Protein AF-0000000083553195 (afdb_homodimer)

Radius of gyration: 31.49 Å; Cα contacts (8 Å, |Δi|>4): 485; chains: 2; bounding box: 173×78×60 Å

InterPro domains:
  IPR001647 DNA-binding HTH domain, TetR-type [PF00440] (34-78)
  IPR001647 DNA-binding HTH domain, TetR-type [PR00455] (34-47)
  IPR001647 DNA-binding HTH domain, TetR-type [PR00455] (55-78)
  IPR001647 DNA-binding HTH domain, TetR-type [PS50977] (28-88)
  IPR009057 Homedomain-like superfamily [SSF46689] (21-89)
  IPR036271 Tetracyclin repressor-like, C-terminal domain superfamily [SSF48498] (104-217)
  IPR050109 HTH-type, TetR-like transcriptional regulator [PTHR30055] (10-207)

Structure (mmCIF, N/CA/C/O backbone):
data_AF-0000000083553195-model_v1
#
loop_
_entity.id
_entity.type
_entity.pdbx_description
1 polymer 'TetR/AcrR family transcriptional regulator'
#
loop_
_atom_site.group_PDB
_atom_site.id
_atom_site.type_symbol
_atom_site.label_atom_id
_atom_site.label_alt_id
_atom_site.label_comp_id
_atom_site.label_asym_id
_atom_site.label_entity_id
_atom_site.label_seq_id
_atom_site.pdbx_PDB_ins_code
_atom_site.Cartn_x
_atom_site.Cartn_y
_atom_site.Cartn_z
_atom_site.occupancy
_atom_site.B_iso_or_equiv
_atom_site.auth_seq_id
_atom_site.auth_comp_id
_atom_site.auth_asym_id
_atom_site.auth_atom_id
_atom_site.pdbx_PDB_model_num
ATOM 1 N N . MET A 1 1 ? -81.25 45.5 37.781 1 35.56 1 MET A N 1
ATOM 2 C CA . MET A 1 1 ? -80.625 45.406 36.469 1 35.56 1 MET A CA 1
ATOM 3 C C . MET A 1 1 ? -79.25 44.719 36.531 1 35.56 1 MET A C 1
ATOM 5 O O . MET A 1 1 ? -78.312 45.281 37.125 1 35.56 1 MET A O 1
ATOM 9 N N . THR A 1 2 ? -79.25 43.344 36.75 1 41.72 2 THR A N 1
ATOM 10 C CA . THR A 1 2 ? -78.188 42.375 36.906 1 41.72 2 THR A CA 1
ATOM 11 C C . THR A 1 2 ? -77.312 42.312 35.656 1 41.72 2 THR A C 1
ATOM 13 O O . THR A 1 2 ? -77.812 42.031 34.562 1 41.72 2 THR A O 1
ATOM 16 N N . ASP A 1 3 ? -76.312 43.219 35.531 1 42.5 3 ASP A N 1
ATOM 17 C CA . ASP A 1 3 ? -75.312 43.25 34.406 1 42.5 3 ASP A CA 1
ATOM 18 C C . ASP A 1 3 ? -74.625 41.875 34.281 1 42.5 3 ASP A C 1
ATOM 20 O O . ASP A 1 3 ? -73.938 41.438 35.188 1 42.5 3 ASP A O 1
ATOM 24 N N . GLU A 1 4 ? -75.188 40.938 33.5 1 44.41 4 GLU A N 1
ATOM 25 C CA . GLU A 1 4 ? -74.562 39.688 33.031 1 44.41 4 GLU A CA 1
ATOM 26 C C . GLU A 1 4 ? -73.312 39.969 32.219 1 44.41 4 GLU A C 1
ATOM 28 O O . GLU A 1 4 ? -73.375 40.469 31.094 1 44.41 4 GLU A O 1
ATOM 33 N N . THR A 1 5 ? -72.25 40.531 32.844 1 47.28 5 THR A N 1
ATOM 34 C CA . THR A 1 5 ? -71 40.656 32.094 1 47.28 5 THR A CA 1
ATOM 35 C C . THR A 1 5 ? -70.625 39.312 31.469 1 47.28 5 THR A C 1
ATOM 37 O O . THR A 1 5 ? -70.5 38.312 32.188 1 47.28 5 THR A O 1
ATOM 40 N N . GLY A 1 6 ? -71.062 39 30.219 1 42.97 6 GLY A N 1
ATOM 41 C CA . GLY A 1 6 ? -70.75 37.875 29.359 1 42.97 6 GLY A CA 1
ATOM 42 C C . GLY A 1 6 ? -69.25 37.656 29.266 1 42.97 6 GLY A C 1
ATOM 43 O O . GLY A 1 6 ? -68.5 38.594 28.922 1 42.97 6 GLY A O 1
ATOM 44 N N . ASP A 1 7 ? -68.625 36.75 30.062 1 46.97 7 ASP A N 1
ATOM 45 C CA . ASP A 1 7 ? -67.25 36.25 29.953 1 46.97 7 ASP A CA 1
ATOM 46 C C . ASP A 1 7 ? -66.938 35.75 28.547 1 46.97 7 ASP A C 1
ATOM 48 O O . ASP A 1 7 ? -67.625 34.812 28.062 1 46.97 7 ASP A O 1
ATOM 52 N N . ASN A 1 8 ? -66.625 36.625 27.562 1 46.25 8 ASN A N 1
ATOM 53 C CA . ASN A 1 8 ? -66.25 36.188 26.25 1 46.25 8 ASN A CA 1
ATOM 54 C C . ASN A 1 8 ? -65.125 35.125 26.328 1 46.25 8 ASN A C 1
ATOM 56 O O . ASN A 1 8 ? -64.125 35.344 27.047 1 46.25 8 ASN A O 1
ATOM 60 N N . PRO A 1 9 ? -65.375 33.844 25.938 1 50.06 9 PRO A N 1
ATOM 61 C CA . PRO A 1 9 ? -64.312 32.844 25.922 1 50.06 9 PRO A CA 1
ATOM 62 C C . PRO A 1 9 ? -63.031 33.281 25.188 1 50.06 9 PRO A C 1
ATOM 64 O O . PRO A 1 9 ? -63.156 33.969 24.156 1 50.06 9 PRO A O 1
ATOM 67 N N . ARG A 1 10 ? -61.969 33.656 25.844 1 49.56 10 ARG A N 1
ATOM 68 C CA . ARG A 1 10 ? -60.688 33.938 25.25 1 49.56 10 ARG A CA 1
ATOM 69 C C . ARG A 1 10 ? -60.344 32.938 24.156 1 49.56 10 ARG A C 1
ATOM 71 O O . ARG A 1 10 ? -60.375 31.734 24.375 1 49.56 10 ARG A O 1
ATOM 78 N N . GLU A 1 11 ? -60.625 33.219 22.859 1 47.72 11 GLU A N 1
ATOM 79 C CA . GLU A 1 11 ? -60.219 32.438 21.703 1 47.72 11 GLU A CA 1
ATOM 80 C C . GLU A 1 11 ? -58.781 31.969 21.828 1 47.72 11 GLU A C 1
ATOM 82 O O . GLU A 1 11 ? -57.875 32.781 22.078 1 47.72 11 GLU A O 1
ATOM 87 N N . ALA A 1 12 ? -58.5 30.703 22.234 1 52.59 12 ALA A N 1
ATOM 88 C CA . ALA A 1 12 ? -57.188 30.047 22.297 1 52.59 12 ALA A CA 1
ATOM 89 C C . ALA A 1 12 ? -56.344 30.391 21.078 1 52.59 12 ALA A C 1
ATOM 91 O O . ALA A 1 12 ? -56.812 30.312 19.953 1 52.59 12 ALA A O 1
ATOM 92 N N . SER A 1 13 ? -55.344 31.297 21.141 1 51.94 13 SER A N 1
ATOM 93 C CA . SER A 1 13 ? -54.406 31.578 20.078 1 51.94 13 SER A CA 1
ATOM 94 C C . SER A 1 13 ? -53.906 30.281 19.406 1 51.94 13 SER A C 1
ATOM 96 O O . SER A 1 13 ? -53.688 29.281 20.078 1 51.94 13 SER A O 1
ATOM 98 N N . PRO A 1 14 ? -54.156 30.016 18.094 1 52.75 14 PRO A N 1
ATOM 99 C CA . PRO A 1 14 ? -53.719 28.797 17.422 1 52.75 14 PRO A CA 1
ATOM 100 C C . PRO A 1 14 ? -52.281 28.422 17.781 1 52.75 14 PRO A C 1
ATOM 102 O O . PRO A 1 14 ? -51.469 29.312 18.094 1 52.75 14 PRO A O 1
ATOM 105 N N . ARG A 1 15 ? -52 27.312 18.406 1 54.94 15 ARG A N 1
ATOM 106 C CA . ARG A 1 15 ? -50.688 26.766 18.719 1 54.94 15 ARG A CA 1
ATOM 107 C C . ARG A 1 15 ? -49.719 26.906 17.531 1 54.94 15 ARG A C 1
ATOM 109 O O . ARG A 1 15 ? -50.094 26.594 16.406 1 54.94 15 ARG A O 1
ATOM 116 N N . LYS A 1 16 ? -48.844 27.812 17.578 1 52.47 16 LYS A N 1
ATOM 117 C CA . LYS A 1 16 ? -47.781 27.906 16.578 1 52.47 16 LYS A CA 1
ATOM 118 C C . LYS A 1 16 ? -47.344 26.531 16.109 1 52.47 16 LYS A C 1
ATOM 120 O O . LYS A 1 16 ? -47.031 25.656 16.938 1 52.47 16 LYS A O 1
ATOM 125 N N . PRO A 1 17 ? -47.531 26.062 14.883 1 46.94 17 PRO A N 1
ATOM 126 C CA . PRO A 1 17 ? -47.094 24.75 14.43 1 46.94 17 PRO A CA 1
ATOM 127 C C . PRO A 1 17 ? -45.688 24.406 14.906 1 46.94 17 PRO A C 1
ATOM 129 O O . PRO A 1 17 ? -44.812 25.266 14.938 1 46.94 17 PRO A O 1
ATOM 132 N N . ARG A 1 18 ? -45.531 23.594 15.844 1 49.94 18 ARG A N 1
ATOM 133 C CA . ARG A 1 18 ? -44.219 23.094 16.25 1 49.94 18 ARG A CA 1
ATOM 134 C C . ARG A 1 18 ? -43.281 22.969 15.047 1 49.94 18 ARG A C 1
ATOM 136 O O . ARG A 1 18 ? -43.594 22.281 14.078 1 49.94 18 ARG A O 1
ATOM 143 N N . THR A 1 19 ? -42.375 23.859 14.695 1 53.22 19 THR A N 1
ATOM 144 C CA . THR A 1 19 ? -41.375 23.766 13.648 1 53.22 19 THR A CA 1
ATOM 145 C C . THR A 1 19 ? -40.781 22.359 13.578 1 53.22 19 THR A C 1
ATOM 147 O O . THR A 1 19 ? -40.219 21.859 14.555 1 53.22 19 THR A O 1
ATOM 150 N N . ARG A 1 20 ? -41.375 21.469 12.914 1 57.12 20 ARG A N 1
ATOM 151 C CA . ARG A 1 20 ? -41 20.078 12.742 1 57.12 20 ARG A CA 1
ATOM 152 C C . ARG A 1 20 ? -39.5 19.938 12.477 1 57.12 20 ARG A C 1
ATOM 154 O O . ARG A 1 20 ? -38.938 20.703 11.688 1 57.12 20 ARG A O 1
ATOM 161 N N . GLY A 1 21 ? -38.812 19.359 13.484 1 62.59 21 GLY A N 1
ATOM 162 C CA . GLY A 1 21 ? -37.406 19.016 13.312 1 62.59 21 GLY A CA 1
ATOM 163 C C . GLY A 1 21 ? -37.062 18.547 11.906 1 62.59 21 GLY A C 1
ATOM 164 O O . GLY A 1 21 ? -37.969 18.25 11.125 1 62.59 21 GLY A O 1
ATOM 165 N N . PRO A 1 22 ? -35.875 18.828 11.492 1 69.81 22 PRO A N 1
ATOM 166 C CA . PRO A 1 22 ? -35.5 18.422 10.133 1 69.81 22 PRO A CA 1
ATOM 167 C C . PRO A 1 22 ? -35.875 16.969 9.836 1 69.81 22 PRO A C 1
ATOM 169 O O . PRO A 1 22 ? -35.844 16.125 10.734 1 69.81 22 PRO A O 1
ATOM 172 N N . SER A 1 23 ? -36.469 16.703 8.727 1 81.12 23 SER A N 1
ATOM 173 C CA . SER A 1 23 ? -36.781 15.359 8.25 1 81.12 23 SER A CA 1
ATOM 174 C C . SER A 1 23 ? -35.5 14.5 8.219 1 81.12 23 SER A C 1
ATOM 176 O O . SER A 1 23 ? -34.406 15.016 8.055 1 81.12 23 SER A O 1
ATOM 178 N N . PRO A 1 24 ? -35.656 13.227 8.523 1 85.19 24 PRO A N 1
ATOM 179 C CA . PRO A 1 24 ? -34.531 12.305 8.461 1 85.19 24 PRO A CA 1
ATOM 180 C C . PRO A 1 24 ? -33.75 12.398 7.148 1 85.19 24 PRO A C 1
ATOM 182 O O . PRO A 1 24 ? -32.531 12.258 7.133 1 85.19 24 PRO A O 1
ATOM 185 N N . GLU A 1 25 ? -34.469 12.656 6.172 1 84.5 25 GLU A N 1
ATOM 186 C CA . GLU A 1 25 ? -33.844 12.789 4.867 1 84.5 25 GLU A CA 1
ATOM 187 C C . GLU A 1 25 ? -32.938 14.023 4.816 1 84.5 25 GLU A C 1
ATOM 189 O O . GLU A 1 25 ? -31.828 13.961 4.289 1 84.5 25 GLU A O 1
ATOM 194 N N . LYS A 1 26 ? -33.438 15.094 5.32 1 83.44 26 LYS A N 1
ATOM 195 C CA . LYS A 1 26 ? -32.656 16.328 5.332 1 83.44 26 LYS A CA 1
ATOM 196 C C . LYS A 1 26 ? -31.422 16.172 6.211 1 83.44 26 LYS A C 1
ATOM 198 O O . LYS A 1 26 ? -30.344 16.656 5.863 1 83.44 26 LYS A O 1
ATOM 203 N N . THR A 1 27 ? -31.609 15.461 7.273 1 86.81 27 THR A N 1
ATOM 204 C CA . THR A 1 27 ? -30.5 15.211 8.188 1 86.81 27 THR A CA 1
ATOM 205 C C . THR A 1 27 ? -29.422 14.359 7.512 1 86.81 27 THR A C 1
ATOM 207 O O . THR A 1 27 ? -28.234 14.664 7.613 1 86.81 27 THR A O 1
ATOM 210 N N . ALA A 1 28 ? -29.953 13.406 6.766 1 89.94 28 ALA A N 1
ATOM 211 C CA . ALA A 1 28 ? -29.016 12.523 6.074 1 89.94 28 ALA A CA 1
ATOM 212 C C . ALA A 1 28 ? -28.266 13.266 4.977 1 89.94 28 ALA A C 1
ATOM 214 O O . ALA A 1 28 ? -27.062 13.047 4.773 1 89.94 28 ALA A O 1
ATOM 215 N N . GLN A 1 29 ? -28.891 14.102 4.363 1 91.69 29 GLN A N 1
ATOM 216 C CA . GLN A 1 29 ? -28.281 14.875 3.291 1 91.69 29 GLN A CA 1
ATOM 217 C C . GLN A 1 29 ? -27.234 15.852 3.844 1 91.69 29 GLN A C 1
ATOM 219 O O . GLN A 1 29 ? -26.156 16 3.27 1 91.69 29 GLN A O 1
ATOM 224 N N . THR A 1 30 ? -27.641 16.5 4.934 1 93 30 THR A N 1
ATOM 225 C CA . THR A 1 30 ? -26.719 17.422 5.574 1 93 30 THR A CA 1
ATOM 226 C C . THR A 1 30 ? -25.469 16.703 6.055 1 93 30 THR A C 1
ATOM 228 O O . THR A 1 30 ? -24.344 17.188 5.855 1 93 30 THR A O 1
ATOM 231 N N . ARG A 1 31 ? -25.703 15.602 6.605 1 95.25 31 ARG A N 1
ATOM 232 C CA . ARG A 1 31 ? -24.594 14.789 7.086 1 95.25 31 ARG A CA 1
ATOM 233 C C . ARG A 1 31 ? -23.656 14.391 5.941 1 95.25 31 ARG A C 1
ATOM 235 O O . ARG A 1 31 ? -22.438 14.508 6.059 1 95.25 31 ARG A O 1
ATOM 242 N N . SER A 1 32 ? -24.25 13.938 4.883 1 95.56 32 SER A N 1
ATOM 243 C CA . SER A 1 32 ? -23.469 13.516 3.721 1 95.56 32 SER A CA 1
ATOM 244 C C . SER A 1 32 ? -22.688 14.68 3.123 1 95.56 32 SER A C 1
ATOM 246 O O . SER A 1 32 ? -21.531 14.523 2.744 1 95.56 32 SER A O 1
ATOM 248 N N . CYS A 1 33 ? -23.281 15.789 3.082 1 96.06 33 CYS A N 1
ATOM 249 C CA . CYS A 1 33 ? -22.609 16.984 2.562 1 96.06 33 CYS A CA 1
ATOM 250 C C . CYS A 1 33 ? -21.391 17.328 3.408 1 96.06 33 CYS A C 1
ATOM 252 O O . CYS A 1 33 ? -20.328 17.656 2.871 1 96.06 33 CYS A O 1
ATOM 254 N N . LEU A 1 34 ? -21.609 17.25 4.641 1 96.94 34 LEU A N 1
ATOM 255 C CA . LEU A 1 34 ? -20.516 17.531 5.57 1 96.94 34 LEU A CA 1
ATOM 256 C C . LEU A 1 34 ? -19.375 16.547 5.391 1 96.94 34 LEU A C 1
ATOM 258 O O . LEU A 1 34 ? -18.203 16.938 5.387 1 96.94 34 LEU A O 1
ATOM 262 N N . LEU A 1 35 ? -19.719 15.352 5.203 1 97.31 35 LEU A N 1
ATOM 263 C CA . LEU A 1 35 ? -18.703 14.305 5.086 1 97.31 35 LEU A CA 1
ATOM 264 C C . LEU A 1 35 ? -17.953 14.422 3.762 1 97.31 35 LEU A C 1
ATOM 266 O O . LEU A 1 35 ? -16.75 14.18 3.709 1 97.31 35 LEU A O 1
ATOM 270 N N . HIS A 1 36 ? -18.641 14.805 2.713 1 96.75 36 HIS A N 1
ATOM 271 C CA . HIS A 1 36 ? -17.984 15.031 1.43 1 96.75 36 HIS A CA 1
ATOM 272 C C . HIS A 1 36 ? -17.031 16.203 1.504 1 96.75 36 HIS A C 1
ATOM 274 O O . HIS A 1 36 ? -15.891 16.109 1.032 1 96.75 36 HIS A O 1
ATOM 280 N N . ALA A 1 37 ? -17.406 17.219 2.172 1 97.75 37 ALA A N 1
ATOM 281 C CA . ALA A 1 37 ? -16.562 18.391 2.363 1 97.75 37 ALA A CA 1
ATOM 282 C C . ALA A 1 37 ? -15.352 18.047 3.24 1 97.75 37 ALA A C 1
ATOM 284 O O . ALA A 1 37 ? -14.25 18.531 3 1 97.75 37 ALA A O 1
ATOM 285 N N . ALA A 1 38 ? -15.641 17.297 4.219 1 97.81 38 ALA A N 1
ATOM 286 C CA . ALA A 1 38 ? -14.57 16.875 5.125 1 97.81 38 ALA A CA 1
ATOM 287 C C . ALA A 1 38 ? -13.508 16.078 4.387 1 97.81 38 ALA A C 1
ATOM 289 O O . ALA A 1 38 ? -12.312 16.297 4.57 1 97.81 38 ALA A O 1
ATOM 290 N N . LEU A 1 39 ? -13.961 15.148 3.557 1 96.44 39 LEU A N 1
ATOM 291 C CA . LEU A 1 39 ? -13.008 14.344 2.799 1 96.44 39 LEU A CA 1
ATOM 292 C C . LEU A 1 39 ? -12.141 15.234 1.908 1 96.44 39 LEU A C 1
ATOM 294 O O . LEU A 1 39 ? -10.922 15.062 1.852 1 96.44 39 LEU A O 1
ATOM 298 N N . ASP A 1 40 ? -12.75 16.188 1.249 1 95.94 40 ASP A N 1
ATOM 299 C CA . ASP A 1 40 ? -12 17.109 0.417 1 95.94 40 ASP A CA 1
ATOM 300 C C . ASP A 1 40 ? -10.938 17.844 1.234 1 95.94 40 ASP A C 1
ATOM 302 O O . ASP A 1 40 ? -9.789 17.969 0.804 1 95.94 40 ASP A O 1
ATOM 306 N N . GLU A 1 41 ? -11.328 18.266 2.377 1 96.62 41 GLU A N 1
ATOM 307 C CA . GLU A 1 41 ? -10.43 19.016 3.256 1 96.62 41 GLU A CA 1
ATOM 308 C C . GLU A 1 41 ? -9.289 18.125 3.75 1 96.62 41 GLU A C 1
ATOM 310 O O . GLU A 1 41 ? -8.133 18.547 3.773 1 96.62 41 GLU A O 1
ATOM 315 N N . PHE A 1 42 ? -9.617 16.906 4.121 1 94.69 42 PHE A N 1
ATOM 316 C CA . PHE A 1 42 ? -8.609 15.984 4.625 1 94.69 42 PHE A CA 1
ATOM 317 C C . PHE A 1 42 ? -7.629 15.602 3.525 1 94.69 42 PHE A C 1
ATOM 319 O O . PHE A 1 42 ? -6.434 15.445 3.779 1 94.69 42 PHE A O 1
ATOM 326 N N . VAL A 1 43 ? -8.141 15.453 2.342 1 90.25 43 VAL A N 1
ATOM 327 C CA . VAL A 1 43 ? -7.293 15.078 1.215 1 90.25 43 VAL A CA 1
ATOM 328 C C . VAL A 1 43 ? -6.352 16.234 0.873 1 90.25 43 VAL A C 1
ATOM 330 O O . VAL A 1 43 ? -5.164 16.016 0.606 1 90.25 43 VAL A O 1
ATOM 333 N N . GLU A 1 44 ? -6.824 17.391 0.972 1 89.38 44 GLU A N 1
ATOM 334 C CA . GLU A 1 44 ? -6.07 18.578 0.548 1 89.38 44 GLU A CA 1
ATOM 335 C C . GLU A 1 44 ? -5.082 19.016 1.625 1 89.38 44 GLU A C 1
ATOM 337 O O . GLU A 1 44 ? -3.969 19.438 1.315 1 89.38 44 GLU A O 1
ATOM 342 N N . ASN A 1 45 ? -5.52 18.875 2.924 1 90.31 45 ASN A N 1
ATOM 343 C CA . ASN A 1 45 ? -4.73 19.516 3.965 1 90.31 45 ASN A CA 1
ATOM 344 C C . ASN A 1 45 ? -4.246 18.516 5.012 1 90.31 45 ASN A C 1
ATOM 346 O O . ASN A 1 45 ? -3.531 18.891 5.945 1 90.31 45 ASN A O 1
ATOM 350 N N . GLY A 1 46 ? -4.605 17.281 4.766 1 89.31 46 GLY A N 1
ATOM 351 C CA . GLY A 1 46 ? -4.293 16.312 5.797 1 89.31 46 GLY A CA 1
ATOM 352 C C . GLY A 1 46 ? -5.203 16.406 7.008 1 89.31 46 GLY A C 1
ATOM 353 O O . GLY A 1 46 ? -6.004 17.328 7.117 1 89.31 46 GLY A O 1
ATOM 354 N N . PHE A 1 47 ? -5.074 15.461 7.91 1 90.69 47 PHE A N 1
ATOM 355 C CA . PHE A 1 47 ? -5.93 15.43 9.094 1 90.69 47 PHE A CA 1
ATOM 356 C C . PHE A 1 47 ? -5.547 16.531 10.07 1 90.69 47 PHE A C 1
ATOM 358 O O . PHE A 1 47 ? -6.418 17.234 10.586 1 90.69 47 PHE A O 1
ATOM 365 N N . ALA A 1 48 ? -4.285 16.625 10.32 1 87.44 48 ALA A N 1
ATOM 366 C CA . ALA A 1 48 ? -3.816 17.625 11.273 1 87.44 48 ALA A CA 1
ATOM 367 C C . ALA A 1 48 ? -4.105 19.047 10.773 1 87.44 48 ALA A C 1
ATOM 369 O O . ALA A 1 48 ? -4.527 19.906 11.547 1 87.44 48 ALA A O 1
ATOM 370 N N . GLY A 1 49 ? -4 19.234 9.531 1 90.5 49 GLY A N 1
ATOM 371 C CA . GLY A 1 49 ? -4.129 20.562 8.961 1 90.5 49 GLY A CA 1
ATOM 372 C C . GLY A 1 49 ? -5.562 20.953 8.641 1 90.5 49 GLY A C 1
ATOM 373 O O . GLY A 1 49 ? -5.859 22.109 8.383 1 90.5 49 GLY A O 1
ATOM 374 N N . ALA A 1 50 ? -6.422 20.031 8.727 1 95.25 50 ALA A N 1
ATOM 375 C CA . ALA A 1 50 ? -7.82 20.281 8.391 1 95.25 50 ALA A CA 1
ATOM 376 C C . ALA A 1 50 ? -8.484 21.172 9.445 1 95.25 50 ALA A C 1
ATOM 378 O O . ALA A 1 50 ? -8.164 21.078 10.633 1 95.25 50 ALA A O 1
ATOM 379 N N . GLN A 1 51 ? -9.43 21.984 8.953 1 96.19 51 GLN A N 1
ATOM 380 C CA . GLN A 1 51 ? -10.133 22.906 9.844 1 96.19 51 GLN A CA 1
ATOM 381 C C . GLN A 1 51 ? -11.641 22.781 9.664 1 96.19 51 GLN A C 1
ATOM 383 O O . GLN A 1 51 ? -12.141 22.719 8.539 1 96.19 51 GLN A O 1
ATOM 388 N N . MET A 1 52 ? -12.242 22.812 10.773 1 96 52 MET A N 1
ATOM 389 C CA . MET A 1 52 ? -13.703 22.719 10.75 1 96 52 MET A CA 1
ATOM 390 C C . MET A 1 52 ? -14.312 23.922 10.016 1 96 52 MET A C 1
ATOM 392 O O . MET A 1 52 ? -15.328 23.781 9.336 1 96 52 MET A O 1
ATOM 396 N N . SER A 1 53 ? -13.711 25.047 10.164 1 96.75 53 SER A N 1
ATOM 397 C CA . SER A 1 53 ? -14.227 26.234 9.508 1 96.75 53 SER A CA 1
ATOM 398 C C . SER A 1 53 ? -14.211 26.078 7.988 1 96.75 53 SER A C 1
ATOM 400 O O . SER A 1 53 ? -15.18 26.422 7.312 1 96.75 53 SER A O 1
ATOM 402 N N . ARG A 1 54 ? -13.188 25.516 7.43 1 97.62 54 ARG A N 1
ATOM 403 C CA . ARG A 1 54 ? -13.086 25.312 5.988 1 97.62 54 ARG A CA 1
ATOM 404 C C . ARG A 1 54 ? -14.055 24.219 5.527 1 97.62 54 ARG A C 1
ATOM 406 O O . ARG A 1 54 ? -14.641 24.328 4.449 1 97.62 54 ARG A O 1
ATOM 413 N N . ILE A 1 55 ? -14.242 23.234 6.352 1 97.81 55 ILE A N 1
ATOM 414 C CA . ILE A 1 55 ? -15.148 22.141 6.031 1 97.81 55 ILE A CA 1
ATOM 415 C C . ILE A 1 55 ? -16.578 22.672 5.957 1 97.81 55 ILE A C 1
ATOM 417 O O . ILE A 1 55 ? -17.312 22.375 4.996 1 97.81 55 ILE A O 1
ATOM 421 N N . THR A 1 56 ? -16.938 23.469 6.961 1 97.62 56 THR A N 1
ATOM 422 C CA . THR A 1 56 ? -18.312 23.984 7.004 1 97.62 56 THR A CA 1
ATOM 423 C C . THR A 1 56 ? -18.547 24.984 5.871 1 97.62 56 THR A C 1
ATOM 425 O O . THR A 1 56 ? -19.625 25.016 5.289 1 97.62 56 THR A O 1
ATOM 428 N N . GLU A 1 57 ? -17.547 25.766 5.59 1 97.5 57 GLU A N 1
ATOM 429 C CA . GLU A 1 57 ? -17.641 26.688 4.469 1 97.5 57 GLU A CA 1
ATOM 430 C C . GLU A 1 57 ? -17.859 25.953 3.152 1 97.5 57 GLU A C 1
ATOM 432 O O . GLU A 1 57 ? -18.734 26.328 2.361 1 97.5 57 GLU A O 1
ATOM 437 N N . ARG A 1 58 ? -17.172 24.891 2.92 1 96.25 58 ARG A N 1
ATOM 438 C CA . ARG A 1 58 ? -17.281 24.078 1.715 1 96.25 58 ARG A CA 1
ATOM 439 C C . ARG A 1 58 ? -18.656 23.391 1.641 1 96.25 58 ARG A C 1
ATOM 441 O O . ARG A 1 58 ? -19.219 23.25 0.556 1 96.25 58 ARG A O 1
ATOM 448 N N . ALA A 1 59 ? -19.141 23.016 2.771 1 96.62 59 ALA A N 1
ATOM 449 C CA . ALA A 1 59 ? -20.406 22.266 2.842 1 96.62 59 ALA A CA 1
ATOM 450 C C . ALA A 1 59 ? -21.594 23.203 2.814 1 96.62 59 ALA A C 1
ATOM 452 O O . ALA A 1 59 ? -22.734 22.766 2.59 1 96.62 59 ALA A O 1
ATOM 453 N N . GLY A 1 60 ? -21.359 24.469 3.127 1 96.44 60 GLY A N 1
ATOM 454 C CA . GLY A 1 60 ? -22.469 25.406 3.25 1 96.44 60 GLY A CA 1
ATOM 455 C C . GLY A 1 60 ? -23.312 25.172 4.48 1 96.44 60 GLY A C 1
ATOM 456 O O . GLY A 1 60 ? -24.547 25.281 4.422 1 96.44 60 GLY A O 1
ATOM 457 N N . ILE A 1 61 ? -22.734 24.719 5.5 1 94.69 61 ILE A N 1
ATOM 458 C CA . ILE A 1 61 ? -23.406 24.375 6.746 1 94.69 61 ILE A CA 1
ATOM 459 C C . ILE A 1 61 ? -22.828 25.203 7.891 1 94.69 61 ILE A C 1
ATOM 461 O O . ILE A 1 61 ? -21.625 25.453 7.941 1 94.69 61 ILE A O 1
ATOM 465 N N . ALA A 1 62 ? -23.672 25.625 8.766 1 94.38 62 ALA A N 1
ATOM 466 C CA . ALA A 1 62 ? -23.219 26.391 9.922 1 94.38 62 ALA A CA 1
ATOM 467 C C . ALA A 1 62 ? -22.312 25.562 10.82 1 94.38 62 ALA A C 1
ATOM 469 O O . ALA A 1 62 ? -22.547 24.359 11 1 94.38 62 ALA A O 1
ATOM 470 N N . LYS A 1 63 ? -21.281 26.203 11.43 1 94.38 63 LYS A N 1
ATOM 471 C CA . LYS A 1 63 ? -20.312 25.531 12.297 1 94.38 63 LYS A CA 1
ATOM 472 C C . LYS A 1 63 ? -21.016 24.812 13.445 1 94.38 63 LYS A C 1
ATOM 474 O O . LYS A 1 63 ? -20.672 23.672 13.773 1 94.38 63 LYS A O 1
ATOM 479 N N . GLY A 1 64 ? -22 25.516 14.055 1 93.81 64 GLY A N 1
ATOM 480 C CA . GLY A 1 64 ? -22.75 24.922 15.148 1 93.81 64 GLY A CA 1
ATOM 481 C C . GLY A 1 64 ? -23.453 23.641 14.75 1 93.81 64 GLY A C 1
ATOM 482 O O . GLY A 1 64 ? -23.453 22.656 15.5 1 93.81 64 GLY A O 1
ATOM 483 N N . THR A 1 65 ? -24.047 23.641 13.594 1 93.81 65 THR A N 1
ATOM 484 C CA . THR A 1 65 ? -24.719 22.469 13.055 1 93.81 65 THR A CA 1
ATOM 485 C C . THR A 1 65 ? -23.734 21.328 12.836 1 93.81 65 THR A C 1
ATOM 487 O O . THR A 1 65 ? -24.016 20.172 13.164 1 93.81 65 THR A O 1
ATOM 490 N N . ALA A 1 66 ? -22.531 21.594 12.344 1 96 66 ALA A N 1
ATOM 491 C CA . ALA A 1 66 ? -21.5 20.578 12.086 1 96 66 ALA A CA 1
ATOM 492 C C . ALA A 1 66 ? -21.078 19.891 13.375 1 96 66 ALA A C 1
ATOM 494 O O . ALA A 1 66 ? -20.938 18.672 13.414 1 96 66 ALA A O 1
ATOM 495 N N . TYR A 1 67 ? -21 20.672 14.398 1 95.5 67 TYR A N 1
ATOM 496 C CA . TYR A 1 67 ? -20.531 20.125 15.672 1 95.5 67 TYR A CA 1
ATOM 497 C C . TYR A 1 67 ? -21.609 19.281 16.328 1 95.5 67 TYR A C 1
ATOM 499 O O . TYR A 1 67 ? -21.312 18.406 17.141 1 95.5 67 TYR A O 1
ATOM 507 N N . ARG A 1 68 ? -22.906 19.578 15.969 1 94.88 68 ARG A N 1
ATOM 508 C CA . ARG A 1 68 ? -23.984 18.703 16.438 1 94.88 68 ARG A CA 1
ATOM 509 C C . ARG A 1 68 ? -23.875 17.312 15.836 1 94.88 68 ARG A C 1
ATOM 511 O O . ARG A 1 68 ? -24.172 16.312 16.5 1 94.88 68 ARG A O 1
ATOM 518 N N . TYR A 1 69 ? -23.391 17.266 14.617 1 95.31 69 TYR A N 1
ATOM 519 C CA . TYR A 1 69 ? -23.234 15.984 13.938 1 95.31 69 TYR A CA 1
ATOM 520 C C . TYR A 1 69 ? -21.938 15.297 14.344 1 95.31 69 TYR A C 1
ATOM 522 O O . TYR A 1 69 ? -21.922 14.086 14.586 1 95.31 69 TYR A O 1
ATOM 530 N N . PHE A 1 70 ? -20.859 16.094 14.367 1 97.19 70 PHE A N 1
ATOM 531 C CA . PHE A 1 70 ? -19.531 15.594 14.664 1 97.19 70 PHE A CA 1
ATOM 532 C C . PHE A 1 70 ? -18.797 16.516 15.633 1 97.19 70 PHE A C 1
ATOM 534 O O . PHE A 1 70 ? -18.141 17.469 15.211 1 97.19 70 PHE A O 1
ATOM 541 N N . PRO A 1 71 ? -18.812 16.156 16.859 1 96.31 71 PRO A N 1
ATOM 542 C CA . PRO A 1 71 ? -18.312 17.062 17.906 1 96.31 71 PRO A CA 1
ATOM 543 C C . PRO A 1 71 ? -16.812 17.266 17.844 1 96.31 71 PRO A C 1
ATOM 545 O O . PRO A 1 71 ? -16.281 18.219 18.406 1 96.31 71 PRO A O 1
ATOM 548 N N . THR A 1 72 ? -16.125 16.266 17.188 1 95.25 72 THR A N 1
ATOM 549 C CA . THR A 1 72 ? -14.672 16.359 17.078 1 95.25 72 THR A CA 1
ATOM 550 C C . THR A 1 72 ? -14.211 16.062 15.664 1 95.25 72 THR A C 1
ATOM 552 O O . THR A 1 72 ? -14.945 15.453 14.883 1 95.25 72 THR A O 1
ATOM 555 N N . LYS A 1 73 ? -13.078 16.422 15.391 1 94.69 73 LYS A N 1
ATOM 556 C CA . LYS A 1 73 ? -12.477 16.109 14.094 1 94.69 73 LYS A CA 1
ATOM 557 C C . LYS A 1 73 ? -12.32 14.602 13.914 1 94.69 73 LYS A C 1
ATOM 559 O O . LYS A 1 73 ? -12.5 14.078 12.812 1 94.69 73 LYS A O 1
ATOM 564 N N . SER A 1 74 ? -12.016 13.961 15.023 1 94.5 74 SER A N 1
ATOM 565 C CA . SER A 1 74 ? -11.891 12.508 14.977 1 94.5 74 SER A CA 1
ATOM 566 C C . SER A 1 74 ? -13.227 11.852 14.641 1 94.5 74 SER A C 1
ATOM 568 O O . SER A 1 74 ? -13.273 10.922 13.836 1 94.5 74 SER A O 1
ATOM 570 N N . ALA A 1 75 ? -14.227 12.336 15.227 1 96.19 75 ALA A N 1
ATOM 571 C CA . ALA A 1 75 ? -15.562 11.82 14.93 1 96.19 75 ALA A CA 1
ATOM 572 C C . ALA A 1 75 ? -15.93 12.078 13.469 1 96.19 75 ALA A C 1
ATOM 574 O O . ALA A 1 75 ? -16.578 11.242 12.828 1 96.19 75 ALA A O 1
ATOM 575 N N . LEU A 1 76 ? -15.57 13.211 13.047 1 96.94 76 LEU A N 1
ATOM 576 C CA . LEU A 1 76 ? -15.82 13.562 11.656 1 96.94 76 LEU A CA 1
ATOM 577 C C . LEU A 1 76 ? -15.07 12.625 10.719 1 96.94 76 LEU A C 1
ATOM 579 O O . LEU A 1 76 ? -15.625 12.164 9.719 1 96.94 76 LEU A O 1
ATOM 583 N N . PHE A 1 77 ? -13.891 12.305 11.031 1 95.75 77 PHE A N 1
ATOM 584 C CA . PHE A 1 77 ? -13.102 11.406 10.203 1 95.75 77 PHE A CA 1
ATOM 585 C C . PHE A 1 77 ? -13.711 10.008 10.195 1 95.75 77 PHE A C 1
ATOM 587 O O . PHE A 1 77 ? -13.828 9.375 9.141 1 95.75 77 PHE A O 1
ATOM 594 N N . GLU A 1 78 ? -14.07 9.586 11.367 1 95.06 78 GLU A N 1
ATOM 595 C CA . GLU A 1 78 ? -14.742 8.289 11.445 1 95.06 78 GLU A CA 1
ATOM 596 C C . GLU A 1 78 ? -16 8.266 10.586 1 95.06 78 GLU A C 1
ATOM 598 O O . GLU A 1 78 ? -16.297 7.27 9.922 1 95.06 78 GLU A O 1
ATOM 603 N N . GLY A 1 79 ? -16.656 9.344 10.617 1 95.88 79 GLY A N 1
ATOM 604 C CA . GLY A 1 79 ? -17.828 9.484 9.766 1 95.88 79 GLY A CA 1
ATOM 605 C C . GLY A 1 79 ? -17.5 9.398 8.289 1 95.88 79 GLY A C 1
ATOM 606 O O . GLY A 1 79 ? -18.234 8.781 7.516 1 95.88 79 GLY A O 1
ATOM 607 N N . VAL A 1 80 ? -16.422 9.992 7.879 1 96.5 80 VAL A N 1
ATOM 608 C CA . VAL A 1 80 ? -15.961 9.945 6.496 1 96.5 80 VAL A CA 1
ATOM 609 C C . VAL A 1 80 ? -15.672 8.492 6.098 1 96.5 80 VAL A C 1
ATOM 611 O O . VAL A 1 80 ? -16.125 8.023 5.055 1 96.5 80 VAL A O 1
ATOM 614 N N . VAL A 1 81 ? -14.992 7.77 6.914 1 94.19 81 VAL A N 1
ATOM 615 C CA . VAL A 1 81 ? -14.641 6.387 6.617 1 94.19 81 VAL A CA 1
ATOM 616 C C . VAL A 1 81 ? -15.906 5.551 6.477 1 94.19 81 VAL A C 1
ATOM 618 O O . VAL A 1 81 ? -16.062 4.801 5.508 1 94.19 81 VAL A O 1
ATOM 621 N N . ALA A 1 82 ? -16.797 5.746 7.43 1 93.19 82 ALA A N 1
ATOM 622 C CA . ALA A 1 82 ? -18.031 4.984 7.398 1 93.19 82 ALA A CA 1
ATOM 623 C C . ALA A 1 82 ? -18.844 5.309 6.148 1 93.19 82 ALA A C 1
ATOM 625 O O . ALA A 1 82 ? -19.359 4.406 5.484 1 93.19 82 ALA A O 1
ATOM 626 N N . GLU A 1 83 ? -18.891 6.543 5.84 1 92.88 83 GLU A N 1
ATOM 627 C CA . GLU A 1 83 ? -19.688 7 4.695 1 92.88 83 GLU A CA 1
ATOM 628 C C . GLU A 1 83 ? -19.172 6.383 3.396 1 92.88 83 GLU A C 1
ATOM 630 O O . GLU A 1 83 ? -19.969 5.945 2.561 1 92.88 83 GLU A O 1
ATOM 635 N N . PHE A 1 84 ? -17.938 6.262 3.254 1 92.06 84 PHE A N 1
ATOM 636 C CA . PHE A 1 84 ? -17.391 5.91 1.945 1 92.06 84 PHE A CA 1
ATOM 637 C C . PHE A 1 84 ? -17 4.438 1.899 1 92.06 84 PHE A C 1
ATOM 639 O O . PHE A 1 84 ? -17.047 3.811 0.839 1 92.06 84 PHE A O 1
ATOM 646 N N . MET A 1 85 ? -16.672 3.834 3.037 1 89.38 85 MET A N 1
ATOM 647 C CA . MET A 1 85 ? -16.125 2.479 3.012 1 89.38 85 MET A CA 1
ATOM 648 C C . MET A 1 85 ? -17.188 1.459 3.396 1 89.38 85 MET A C 1
ATOM 650 O O . MET A 1 85 ? -17.125 0.303 2.973 1 89.38 85 MET A O 1
ATOM 654 N N . ALA A 1 86 ? -18.156 1.83 4.16 1 84.69 86 ALA A N 1
ATOM 655 C CA . ALA A 1 86 ? -19.156 0.885 4.652 1 84.69 86 ALA A CA 1
ATOM 656 C C . ALA A 1 86 ? -19.906 0.237 3.496 1 84.69 86 ALA A C 1
ATOM 658 O O . ALA A 1 86 ? -20.156 -0.971 3.508 1 84.69 86 ALA A O 1
ATOM 659 N N . PRO A 1 87 ? -20.203 1.037 2.521 1 82.94 87 PRO A N 1
ATOM 660 C CA . PRO A 1 87 ? -20.938 0.425 1.419 1 82.94 87 PRO A CA 1
ATOM 661 C C . PRO A 1 87 ? -20.125 -0.61 0.655 1 82.94 87 PRO A C 1
ATOM 663 O O . PRO A 1 87 ? -20.688 -1.427 -0.081 1 82.94 87 PRO A O 1
ATOM 666 N N . LEU A 1 88 ? -18.844 -0.596 0.806 1 78.62 88 LEU A N 1
ATOM 667 C CA . LEU A 1 88 ? -17.984 -1.572 0.148 1 78.62 88 LEU A CA 1
ATOM 668 C C . LEU A 1 88 ? -18.391 -2.994 0.507 1 78.62 88 LEU A C 1
ATOM 670 O O . LEU A 1 88 ? -18.609 -3.828 -0.379 1 78.62 88 LEU A O 1
ATOM 674 N N . ILE A 1 89 ? -18.562 -3.24 1.716 1 72.19 89 ILE A N 1
ATOM 675 C CA . ILE A 1 89 ? -18.875 -4.582 2.201 1 72.19 89 ILE A CA 1
ATOM 676 C C . ILE A 1 89 ? -20.297 -4.961 1.808 1 72.19 89 ILE A C 1
ATOM 678 O O . ILE A 1 89 ? -20.562 -6.117 1.463 1 72.19 89 ILE A O 1
ATOM 682 N N . SER A 1 90 ? -21.078 -3.949 1.92 1 76.75 90 SER A N 1
ATOM 683 C CA . SER A 1 90 ? -22.453 -4.219 1.505 1 76.75 90 SER A CA 1
ATOM 684 C C . SER A 1 90 ? -22.516 -4.637 0.04 1 76.75 90 SER A C 1
ATOM 686 O O . SER A 1 90 ? -23.344 -5.461 -0.342 1 76.75 90 SER A O 1
ATOM 688 N N . GLY A 1 91 ? -21.609 -4.148 -0.65 1 78.75 91 GLY A N 1
ATOM 689 C CA . GLY A 1 91 ? -21.547 -4.492 -2.061 1 78.75 91 GLY A CA 1
ATOM 690 C C . GLY A 1 91 ? -21.016 -5.891 -2.311 1 78.75 91 GLY A C 1
ATOM 691 O O . GLY A 1 91 ? -21.375 -6.527 -3.303 1 78.75 91 GLY A O 1
ATOM 692 N N . ILE A 1 92 ? -20.203 -6.371 -1.471 1 83.62 92 ILE A N 1
ATOM 693 C CA . ILE A 1 92 ? -19.609 -7.691 -1.631 1 83.62 92 ILE A CA 1
ATOM 694 C C . ILE A 1 92 ? -20.625 -8.766 -1.241 1 83.62 92 ILE A C 1
ATOM 696 O O . ILE A 1 92 ? -20.672 -9.844 -1.842 1 83.62 92 ILE A O 1
ATOM 700 N N . GLY A 1 93 ? -21.562 -8.508 -0.373 1 82.56 93 GLY A N 1
ATOM 701 C CA . GLY A 1 93 ? -22.531 -9.492 0.077 1 82.56 93 GLY A CA 1
ATOM 702 C C . GLY A 1 93 ? -21.906 -10.586 0.937 1 82.56 93 GLY A C 1
ATOM 703 O O . GLY A 1 93 ? -20.734 -10.5 1.301 1 82.56 93 GLY A O 1
ATOM 704 N N . PRO A 1 94 ? -22.688 -11.57 1.342 1 87.06 94 PRO A N 1
ATOM 705 C CA . PRO A 1 94 ? -22.188 -12.688 2.143 1 87.06 94 PRO A CA 1
ATOM 706 C C . PRO A 1 94 ? -21.312 -13.641 1.339 1 87.06 94 PRO A C 1
ATOM 708 O O . PRO A 1 94 ? -21.469 -13.75 0.12 1 87.06 94 PRO A O 1
ATOM 711 N N . PRO A 1 95 ? -20.312 -14.172 2.021 1 90.62 95 PRO A N 1
ATOM 712 C CA . PRO A 1 95 ? -19.484 -15.172 1.351 1 90.62 95 PRO A CA 1
ATOM 713 C C . PRO A 1 95 ? -20.219 -16.484 1.095 1 90.62 95 PRO A C 1
ATOM 715 O O . PRO A 1 95 ? -19.938 -17.484 1.75 1 90.62 95 PRO A O 1
ATOM 718 N N . GLU A 1 96 ? -21.125 -16.453 0.129 1 92.5 96 GLU A N 1
ATOM 719 C CA . GLU A 1 96 ? -21.984 -17.594 -0.178 1 92.5 96 GLU A CA 1
ATOM 720 C C . GLU A 1 96 ? -21.953 -17.938 -1.667 1 92.5 96 GLU A C 1
ATOM 722 O O . GLU A 1 96 ? -22.875 -17.594 -2.408 1 92.5 96 GLU A O 1
ATOM 727 N N . PRO A 1 97 ? -20.875 -18.656 -1.997 1 94.38 97 PRO A N 1
ATOM 728 C CA . PRO A 1 97 ? -20.891 -19.125 -3.387 1 94.38 97 PRO A CA 1
ATOM 729 C C . PRO A 1 97 ? -22.047 -20.062 -3.682 1 94.38 97 PRO A C 1
ATOM 731 O O . PRO A 1 97 ? -22.422 -20.875 -2.834 1 94.38 97 PRO A O 1
ATOM 734 N N . ARG A 1 98 ? -22.625 -19.953 -4.91 1 93.5 98 ARG A N 1
ATOM 735 C CA . ARG A 1 98 ? -23.672 -20.875 -5.352 1 93.5 98 ARG A CA 1
ATOM 736 C C . ARG A 1 98 ? -23.109 -22.281 -5.547 1 93.5 98 ARG A C 1
ATOM 738 O O . ARG A 1 98 ? -21.891 -22.453 -5.73 1 93.5 98 ARG A O 1
ATOM 745 N N . ALA A 1 99 ? -24 -23.219 -5.527 1 92.44 99 ALA A N 1
ATOM 746 C CA . ALA A 1 99 ? -23.594 -24.609 -5.676 1 92.44 99 ALA A CA 1
ATOM 747 C C . ALA A 1 99 ? -22.953 -24.844 -7.035 1 92.44 99 ALA A C 1
ATOM 749 O O . ALA A 1 99 ? -22.047 -25.672 -7.16 1 92.44 99 ALA A O 1
ATOM 750 N N . ASP A 1 100 ? -23.328 -24.062 -7.988 1 93.19 100 ASP A N 1
ATOM 751 C CA . ASP A 1 100 ? -22.891 -24.312 -9.359 1 93.19 100 ASP A CA 1
ATOM 752 C C . ASP A 1 100 ? -21.75 -23.344 -9.742 1 93.19 100 ASP A C 1
ATOM 754 O O . ASP A 1 100 ? -21.406 -23.234 -10.922 1 93.19 100 ASP A O 1
ATOM 758 N N . GLU A 1 101 ? -21.219 -22.781 -8.82 1 94.38 101 GLU A N 1
ATOM 759 C CA . GLU A 1 101 ? -20.156 -21.797 -9.078 1 94.38 101 GLU A CA 1
ATOM 760 C C . GLU A 1 101 ? -18.891 -22.141 -8.289 1 94.38 101 GLU A C 1
ATOM 762 O O . GLU A 1 101 ? -18.969 -22.5 -7.113 1 94.38 101 GLU A O 1
ATOM 767 N N . SER A 1 102 ? -17.766 -22.094 -8.992 1 95.38 102 SER A N 1
ATOM 768 C CA . SER A 1 102 ? -16.531 -22.266 -8.242 1 95.38 102 SER A CA 1
ATOM 769 C C . SER A 1 102 ? -16.312 -21.094 -7.285 1 95.38 102 SER A C 1
ATOM 771 O O . SER A 1 102 ? -16.828 -20 -7.5 1 95.38 102 SER A O 1
ATOM 773 N N . VAL A 1 103 ? -15.57 -21.328 -6.266 1 96.38 103 VAL A N 1
ATOM 774 C CA . VAL A 1 103 ? -15.258 -20.266 -5.32 1 96.38 103 VAL A CA 1
ATOM 775 C C . VAL A 1 103 ? -14.461 -19.172 -6.027 1 96.38 103 VAL A C 1
ATOM 777 O O . VAL A 1 103 ? -14.633 -17.984 -5.734 1 96.38 103 VAL A O 1
ATOM 780 N N . GLY A 1 104 ? -13.609 -19.531 -6.961 1 95.31 104 GLY A N 1
ATOM 781 C CA . GLY A 1 104 ? -12.914 -18.547 -7.781 1 95.31 104 GLY A CA 1
ATOM 782 C C . GLY A 1 104 ? -13.852 -17.625 -8.531 1 95.31 104 GLY A C 1
ATOM 783 O O . GLY A 1 104 ? -13.68 -16.406 -8.523 1 95.31 104 GLY A O 1
ATOM 784 N N . ASP A 1 105 ? -14.859 -18.234 -9.133 1 95.56 105 ASP A N 1
ATOM 785 C CA . ASP A 1 105 ? -15.852 -17.453 -9.867 1 95.56 105 ASP A CA 1
ATOM 786 C C . ASP A 1 105 ? -16.656 -16.562 -8.922 1 95.56 105 ASP A C 1
ATOM 788 O O . ASP A 1 105 ? -16.969 -15.414 -9.25 1 95.56 105 ASP A O 1
ATOM 792 N N . PHE A 1 106 ? -16.984 -17.172 -7.812 1 96.06 106 PHE A N 1
ATOM 793 C CA . PHE A 1 106 ? -17.688 -16.422 -6.781 1 96.06 106 PHE A CA 1
ATOM 794 C C . PHE A 1 106 ? -16.875 -15.195 -6.348 1 96.06 106 PHE A C 1
ATOM 796 O O . PHE A 1 106 ? -17.422 -14.094 -6.254 1 96.06 106 PHE A O 1
ATOM 803 N N . LEU A 1 107 ? -15.57 -15.328 -6.125 1 95.19 107 LEU A N 1
ATOM 804 C CA . LEU A 1 107 ? -14.711 -14.227 -5.719 1 95.19 107 LEU A CA 1
ATOM 805 C C . LEU A 1 107 ? -14.602 -13.18 -6.824 1 95.19 107 LEU A C 1
ATOM 807 O O . LEU A 1 107 ? -14.641 -11.977 -6.551 1 95.19 107 LEU A O 1
ATOM 811 N N . ARG A 1 108 ? -14.578 -13.625 -8.023 1 93.69 108 ARG A N 1
ATOM 812 C CA . ARG A 1 108 ? -14.516 -12.695 -9.148 1 93.69 108 ARG A CA 1
ATOM 813 C C . ARG A 1 108 ? -15.758 -11.82 -9.203 1 93.69 108 ARG A C 1
ATOM 815 O O . ARG A 1 108 ? -15.664 -10.594 -9.281 1 93.69 108 ARG A O 1
ATOM 822 N N . ARG A 1 109 ? -16.828 -12.445 -9.148 1 92.81 109 ARG A N 1
ATOM 823 C CA . ARG A 1 109 ? -18.062 -11.68 -9.305 1 92.81 109 ARG A CA 1
ATOM 824 C C . ARG A 1 109 ? -18.328 -10.812 -8.078 1 92.81 109 ARG A C 1
ATOM 826 O O . ARG A 1 109 ? -19 -9.781 -8.18 1 92.81 109 ARG A O 1
ATOM 833 N N . SER A 1 110 ? -17.797 -11.211 -6.984 1 93.19 110 SER A N 1
ATOM 834 C CA . SER A 1 110 ? -18.078 -10.484 -5.746 1 93.19 110 SER A CA 1
ATOM 835 C C . SER A 1 110 ? -17.094 -9.328 -5.559 1 93.19 110 SER A C 1
ATOM 837 O O . SER A 1 110 ? -17.484 -8.25 -5.105 1 93.19 110 SER A O 1
ATOM 839 N N . LEU A 1 111 ? -15.828 -9.531 -5.945 1 91.81 111 LEU A N 1
ATOM 840 C CA . LEU A 1 111 ? -14.789 -8.594 -5.535 1 91.81 111 LEU A CA 1
ATOM 841 C C . LEU A 1 111 ? -14.43 -7.648 -6.68 1 91.81 111 LEU A C 1
ATOM 843 O O . LEU A 1 111 ? -14.094 -6.488 -6.449 1 91.81 111 LEU A O 1
ATOM 847 N N . ILE A 1 112 ? -14.516 -8.086 -7.918 1 90.62 112 ILE A N 1
ATOM 848 C CA . ILE A 1 112 ? -14.031 -7.301 -9.047 1 90.62 112 ILE A CA 1
ATOM 849 C C . ILE A 1 112 ? -14.875 -6.035 -9.195 1 90.62 112 ILE A C 1
ATOM 851 O O . ILE A 1 112 ? -14.328 -4.934 -9.32 1 90.62 112 ILE A O 1
ATOM 855 N N . PRO A 1 113 ? -16.203 -6.105 -9.094 1 88 113 PRO A N 1
ATOM 856 C CA . PRO A 1 113 ? -16.984 -4.871 -9.18 1 88 113 PRO A CA 1
ATOM 857 C C . PRO A 1 113 ? -16.672 -3.896 -8.047 1 88 113 PRO A C 1
ATOM 859 O O . PRO A 1 113 ? -16.688 -2.682 -8.258 1 88 113 PRO A O 1
ATOM 862 N N . VAL A 1 114 ? -16.406 -4.398 -6.961 1 84.38 114 VAL A N 1
ATOM 863 C CA . VAL A 1 114 ? -16.109 -3.568 -5.805 1 84.38 114 VAL A CA 1
ATOM 864 C C . VAL A 1 114 ? -14.789 -2.832 -6.031 1 84.38 114 VAL A C 1
ATOM 866 O O . VAL A 1 114 ? -14.68 -1.638 -5.742 1 84.38 114 VAL A O 1
ATOM 869 N N . MET A 1 115 ? -13.867 -3.502 -6.594 1 82.88 115 MET A N 1
ATOM 870 C CA . MET A 1 115 ? -12.562 -2.896 -6.867 1 82.88 115 MET A CA 1
ATOM 871 C C . MET A 1 115 ? -12.68 -1.81 -7.93 1 82.88 115 MET A C 1
ATOM 873 O O . MET A 1 115 ? -12.039 -0.765 -7.832 1 82.88 115 MET A O 1
ATOM 877 N N . THR A 1 116 ? -13.43 -2.086 -8.883 1 83.5 116 THR A N 1
ATOM 878 C CA . THR A 1 116 ? -13.648 -1.11 -9.945 1 83.5 116 THR A CA 1
ATOM 879 C C . THR A 1 116 ? -14.273 0.166 -9.383 1 83.5 116 THR A C 1
ATOM 881 O O . THR A 1 116 ? -13.891 1.271 -9.773 1 83.5 116 THR A O 1
ATOM 884 N N . THR A 1 117 ? -15.094 -0.028 -8.414 1 81.62 117 THR A N 1
ATOM 885 C CA . THR A 1 117 ? -15.75 1.117 -7.797 1 81.62 117 THR A CA 1
ATOM 886 C C . THR A 1 117 ? -14.773 1.9 -6.93 1 81.62 117 THR A C 1
ATOM 888 O O . THR A 1 117 ? -14.82 3.131 -6.887 1 81.62 117 THR A O 1
ATOM 891 N N . ILE A 1 118 ? -13.922 1.228 -6.277 1 81.56 118 ILE A N 1
ATOM 892 C CA . ILE A 1 118 ? -12.93 1.877 -5.422 1 81.56 118 ILE A CA 1
ATOM 893 C C . ILE A 1 118 ? -12.031 2.773 -6.266 1 81.56 118 ILE A C 1
ATOM 895 O O . ILE A 1 118 ? -11.781 3.926 -5.906 1 81.56 118 ILE A O 1
ATOM 899 N N . GLU A 1 119 ? -11.586 2.297 -7.34 1 74.75 119 GLU A N 1
ATOM 900 C CA . GLU A 1 119 ? -10.656 3.012 -8.211 1 74.75 119 GLU A CA 1
ATOM 901 C C . GLU A 1 119 ? -11.297 4.27 -8.789 1 74.75 119 GLU A C 1
ATOM 903 O O . GLU A 1 119 ? -10.602 5.242 -9.094 1 74.75 119 GLU A O 1
ATOM 908 N N . THR A 1 120 ? -12.578 4.234 -8.891 1 72.88 120 THR A N 1
ATOM 909 C CA . THR A 1 120 ? -13.258 5.32 -9.602 1 72.88 120 THR A CA 1
ATOM 910 C C . THR A 1 120 ? -13.992 6.23 -8.625 1 72.88 120 THR A C 1
ATOM 912 O O . THR A 1 120 ? -14.688 7.156 -9.031 1 72.88 120 THR A O 1
ATOM 915 N N . SER A 1 121 ? -13.766 5.879 -7.398 1 77.69 121 SER A N 1
ATOM 916 C CA . SER A 1 121 ? -14.547 6.629 -6.418 1 77.69 121 SER A CA 1
ATOM 917 C C . SER A 1 121 ? -13.648 7.305 -5.391 1 77.69 121 SER A C 1
ATOM 919 O O . SER A 1 121 ? -12.422 7.234 -5.492 1 77.69 121 SER A O 1
ATOM 921 N N . ARG A 1 122 ? -14.328 7.91 -4.434 1 86.56 122 ARG A N 1
ATOM 922 C CA . ARG A 1 122 ? -13.648 8.633 -3.359 1 86.56 122 ARG A CA 1
ATOM 923 C C . ARG A 1 122 ? -13.125 7.668 -2.303 1 86.56 122 ARG A C 1
ATOM 925 O O . ARG A 1 122 ? -12.5 8.086 -1.328 1 86.56 122 ARG A O 1
ATOM 932 N N . ARG A 1 123 ? -13.328 6.41 -2.576 1 87.19 123 ARG A N 1
ATOM 933 C CA . ARG A 1 123 ? -12.867 5.395 -1.633 1 87.19 123 ARG A CA 1
ATOM 934 C C . ARG A 1 123 ? -11.344 5.289 -1.649 1 87.19 123 ARG A C 1
ATOM 936 O O . ARG A 1 123 ? -10.719 5.047 -0.613 1 87.19 123 ARG A O 1
ATOM 943 N N . ALA A 1 124 ? -10.805 5.465 -2.818 1 85.19 124 ALA A N 1
ATOM 944 C CA . ALA A 1 124 ? -9.344 5.461 -2.918 1 85.19 124 ALA A CA 1
ATOM 945 C C . ALA A 1 124 ? -8.734 6.609 -2.117 1 85.19 124 ALA A C 1
ATOM 947 O O . ALA A 1 124 ? -7.656 6.465 -1.538 1 85.19 124 ALA A O 1
ATOM 948 N N . ASP A 1 125 ? -9.43 7.707 -2.061 1 88.94 125 ASP A N 1
ATOM 949 C CA . ASP A 1 125 ? -8.969 8.852 -1.282 1 88.94 125 ASP A CA 1
ATOM 950 C C . ASP A 1 125 ? -8.914 8.516 0.207 1 88.94 125 ASP A C 1
ATOM 952 O O . ASP A 1 125 ? -7.98 8.914 0.906 1 88.94 125 ASP A O 1
ATOM 956 N N . VAL A 1 126 ? -9.898 7.785 0.6 1 91.56 126 VAL A N 1
ATOM 957 C CA . VAL A 1 126 ? -9.945 7.402 2.008 1 91.56 126 VAL A CA 1
ATOM 958 C C . VAL A 1 126 ? -8.773 6.484 2.336 1 91.56 126 VAL A C 1
ATOM 960 O O . VAL A 1 126 ? -8.07 6.691 3.33 1 91.56 126 VAL A O 1
ATOM 963 N N . ALA A 1 127 ? -8.523 5.523 1.494 1 87.62 127 ALA A N 1
ATOM 964 C CA . ALA A 1 127 ? -7.426 4.586 1.708 1 87.62 127 ALA A CA 1
ATOM 965 C C . ALA A 1 127 ? -6.082 5.309 1.719 1 87.62 127 ALA A C 1
ATOM 967 O O . ALA A 1 127 ? -5.227 5.035 2.564 1 87.62 127 ALA A O 1
ATOM 968 N N . ARG A 1 128 ? -5.93 6.23 0.855 1 86.56 128 ARG A N 1
ATOM 969 C CA . ARG A 1 128 ? -4.691 6.996 0.781 1 86.56 128 ARG A CA 1
ATOM 970 C C . ARG A 1 128 ? -4.492 7.844 2.033 1 86.56 128 ARG A C 1
ATOM 972 O O . ARG A 1 128 ? -3.367 8.016 2.502 1 86.56 128 ARG A O 1
ATOM 979 N N . LEU A 1 129 ? -5.559 8.367 2.508 1 89.75 129 LEU A N 1
ATOM 980 C CA . LEU A 1 129 ? -5.48 9.148 3.738 1 89.75 129 LEU A CA 1
ATOM 981 C C . LEU A 1 129 ? -5.043 8.273 4.91 1 89.75 129 LEU A C 1
ATOM 983 O O . LEU A 1 129 ? -4.277 8.711 5.77 1 89.75 129 LEU A O 1
ATOM 987 N N . VAL A 1 130 ? -5.578 7.074 4.93 1 90.75 130 VAL A N 1
ATOM 988 C CA . VAL A 1 130 ? -5.199 6.137 5.98 1 90.75 130 VAL A CA 1
ATOM 989 C C . VAL A 1 130 ? -3.703 5.84 5.895 1 90.75 130 VAL A C 1
ATOM 991 O O . VAL A 1 130 ? -3.004 5.836 6.91 1 90.75 130 VAL A O 1
ATOM 994 N N . LEU A 1 131 ? -3.193 5.68 4.699 1 86.62 131 LEU A N 1
ATOM 995 C CA . LEU A 1 131 ? -1.777 5.395 4.496 1 86.62 131 LEU A CA 1
ATOM 996 C C . LEU A 1 131 ? -0.918 6.586 4.898 1 86.62 131 LEU A C 1
ATOM 998 O O . LEU A 1 131 ? 0.153 6.418 5.484 1 86.62 131 LEU A O 1
ATOM 1002 N N . ALA A 1 132 ? -1.437 7.711 4.645 1 84.94 132 ALA A N 1
ATOM 1003 C CA . ALA A 1 132 ? -0.665 8.93 4.871 1 84.94 132 ALA A CA 1
ATOM 1004 C C . ALA A 1 132 ? -0.671 9.312 6.348 1 84.94 132 ALA A C 1
ATOM 1006 O O . ALA A 1 132 ? 0.346 9.766 6.883 1 84.94 132 ALA A O 1
ATOM 1007 N N . GLU A 1 133 ? -1.834 9.086 6.992 1 87.62 133 GLU A N 1
ATOM 1008 C CA . GLU A 1 133 ? -2.035 9.68 8.312 1 87.62 133 GLU A CA 1
ATOM 1009 C C . GLU A 1 133 ? -2.076 8.609 9.398 1 87.62 133 GLU A C 1
ATOM 1011 O O . GLU A 1 133 ? -1.98 8.922 10.586 1 87.62 133 GLU A O 1
ATOM 1016 N N . GLY A 1 134 ? -2.199 7.426 9.031 1 88.19 134 GLY A N 1
ATOM 1017 C CA . GLY A 1 134 ? -2.48 6.344 9.961 1 88.19 134 GLY A CA 1
ATOM 1018 C C . GLY A 1 134 ? -1.42 6.191 11.039 1 88.19 134 GLY A C 1
ATOM 1019 O O . GLY A 1 134 ? -1.734 5.867 12.188 1 88.19 134 GLY A O 1
ATOM 1020 N N . ARG A 1 135 ? -0.199 6.414 10.703 1 81.69 135 ARG A N 1
ATOM 1021 C CA . ARG A 1 135 ? 0.879 6.254 11.672 1 81.69 135 ARG A CA 1
ATOM 1022 C C . ARG A 1 135 ? 0.765 7.281 12.789 1 81.69 135 ARG A C 1
ATOM 1024 O O . ARG A 1 135 ? 1.011 6.965 13.961 1 81.69 135 ARG A O 1
ATOM 1031 N N . ASN A 1 136 ? 0.345 8.477 12.5 1 83.5 136 ASN A N 1
ATOM 1032 C CA . ASN A 1 136 ? 0.255 9.562 13.469 1 83.5 136 ASN A CA 1
ATOM 1033 C C . ASN A 1 136 ? -1.093 9.562 14.188 1 83.5 136 ASN A C 1
ATOM 1035 O O . ASN A 1 136 ? -1.21 10.086 15.297 1 83.5 136 ASN A O 1
ATOM 1039 N N . PHE A 1 137 ? -2.057 8.93 13.562 1 90.06 137 PHE A N 1
ATOM 1040 C CA . PHE A 1 137 ? -3.41 8.945 14.109 1 90.06 137 PHE A CA 1
ATOM 1041 C C . PHE A 1 137 ? -4.023 7.555 14.078 1 90.06 137 PHE A C 1
ATOM 1043 O O . PHE A 1 137 ? -4.852 7.25 13.219 1 90.06 137 PHE A O 1
ATOM 1050 N N . PRO A 1 138 ? -3.781 6.793 15.047 1 90 138 PRO A N 1
ATOM 1051 C CA . PRO A 1 138 ? -4.191 5.387 15.07 1 90 138 PRO A CA 1
ATOM 1052 C C . PRO A 1 138 ? -5.707 5.215 14.961 1 90 138 PRO A C 1
ATOM 1054 O O . PRO A 1 138 ? -6.18 4.203 14.445 1 90 138 PRO A O 1
ATOM 1057 N N . PHE A 1 139 ? -6.391 6.176 15.438 1 91.56 139 PHE A N 1
ATOM 1058 C CA . PHE A 1 139 ? -7.84 6.039 15.391 1 91.56 139 PHE A CA 1
ATOM 1059 C C . PHE A 1 139 ? -8.336 5.988 13.953 1 91.56 139 PHE A C 1
ATOM 1061 O O . PHE A 1 139 ? -9.359 5.359 13.664 1 91.56 139 PHE A O 1
ATOM 1068 N N . ILE A 1 140 ? -7.652 6.605 13.031 1 92.62 140 ILE A N 1
ATOM 1069 C CA . ILE A 1 140 ? -7.98 6.574 11.609 1 92.62 140 ILE A CA 1
ATOM 1070 C C . ILE A 1 140 ? -7.855 5.148 11.078 1 92.62 140 ILE A C 1
ATOM 1072 O O . ILE A 1 140 ? -8.719 4.672 10.344 1 92.62 140 ILE A O 1
ATOM 1076 N N . VAL A 1 141 ? -6.879 4.5 11.523 1 93.5 141 VAL A N 1
ATOM 1077 C CA . VAL A 1 141 ? -6.609 3.127 11.117 1 93.5 141 VAL A CA 1
ATOM 1078 C C . VAL A 1 141 ? -7.684 2.199 11.68 1 93.5 141 VAL A C 1
ATOM 1080 O O . VAL A 1 141 ? -8.195 1.324 10.977 1 93.5 141 VAL A O 1
ATOM 1083 N N . GLN A 1 142 ? -7.988 2.473 12.898 1 93.94 142 GLN A N 1
ATOM 1084 C CA . GLN A 1 142 ? -8.992 1.637 13.547 1 93.94 142 GLN A CA 1
ATOM 1085 C C . GLN A 1 142 ? -10.336 1.739 12.836 1 93.94 142 GLN A C 1
ATOM 1087 O O . GLN A 1 142 ? -11.023 0.733 12.648 1 93.94 142 GLN A O 1
ATOM 1092 N N . ALA A 1 143 ? -10.664 2.92 12.477 1 93.12 143 ALA A N 1
ATOM 1093 C CA . ALA A 1 143 ? -11.914 3.113 11.75 1 93.12 143 ALA A CA 1
ATOM 1094 C C . ALA A 1 143 ? -11.891 2.387 10.406 1 93.12 143 ALA A C 1
ATOM 1096 O O . ALA A 1 143 ? -12.852 1.707 10.039 1 93.12 143 ALA A O 1
ATOM 1097 N N . TYR A 1 144 ? -10.836 2.494 9.734 1 93.56 144 TYR A N 1
ATOM 1098 C CA . TYR A 1 144 ? -10.688 1.854 8.43 1 93.56 144 TYR A CA 1
ATOM 1099 C C . TYR A 1 144 ? -10.68 0.335 8.57 1 93.56 144 TYR A C 1
ATOM 1101 O O . TYR A 1 144 ? -11.297 -0.367 7.758 1 93.56 144 TYR A O 1
ATOM 1109 N N . ARG A 1 145 ? -10.016 -0.172 9.547 1 92.88 145 ARG A N 1
ATOM 1110 C CA . ARG A 1 145 ? -9.984 -1.612 9.781 1 92.88 145 ARG A CA 1
ATOM 1111 C C . ARG A 1 145 ? -11.383 -2.152 10.055 1 92.88 145 ARG A C 1
ATOM 1113 O O . ARG A 1 145 ? -11.805 -3.135 9.445 1 92.88 145 ARG A O 1
ATOM 1120 N N . ARG A 1 146 ? -12.055 -1.475 10.852 1 90.56 146 ARG A N 1
ATOM 1121 C CA . ARG A 1 146 ? -13.383 -1.908 11.258 1 90.56 146 ARG A CA 1
ATOM 1122 C C . ARG A 1 146 ? -14.359 -1.857 10.086 1 90.56 146 ARG A C 1
ATOM 1124 O O . ARG A 1 146 ? -15.156 -2.775 9.891 1 90.56 146 ARG A O 1
ATOM 1131 N N . GLU A 1 147 ? -14.234 -0.845 9.281 1 89.5 147 GLU A N 1
ATOM 1132 C CA . GLU A 1 147 ? -15.266 -0.594 8.281 1 89.5 147 GLU A CA 1
ATOM 1133 C C . GLU A 1 147 ? -14.938 -1.291 6.961 1 89.5 147 GLU A C 1
ATOM 1135 O O . GLU A 1 147 ? -15.812 -1.474 6.113 1 89.5 147 GLU A O 1
ATOM 1140 N N . ALA A 1 148 ? -13.672 -1.66 6.844 1 89.75 148 ALA A N 1
ATOM 1141 C CA . ALA A 1 148 ? -13.32 -2.127 5.504 1 89.75 148 ALA A CA 1
ATOM 1142 C C . ALA A 1 148 ? -12.352 -3.305 5.57 1 89.75 148 ALA A C 1
ATOM 1144 O O . ALA A 1 148 ? -12.703 -4.426 5.195 1 89.75 148 ALA A O 1
ATOM 1145 N N . TYR A 1 149 ? -11.227 -3.18 6.125 1 90.75 149 TYR A N 1
ATOM 1146 C CA . TYR A 1 149 ? -10.125 -4.129 6 1 90.75 149 TYR A CA 1
ATOM 1147 C C . TYR A 1 149 ? -10.484 -5.461 6.648 1 90.75 149 TYR A C 1
ATOM 1149 O O . TYR A 1 149 ? -10.398 -6.512 6.004 1 90.75 149 TYR A O 1
ATOM 1157 N N . ASP A 1 150 ? -10.922 -5.441 7.914 1 91.62 150 ASP A N 1
ATOM 1158 C CA . ASP A 1 150 ? -11.203 -6.676 8.641 1 91.62 150 ASP A CA 1
ATOM 1159 C C . ASP A 1 150 ? -12.375 -7.426 8.008 1 91.62 150 ASP A C 1
ATOM 1161 O O . ASP A 1 150 ? -12.375 -8.656 7.957 1 91.62 150 ASP A O 1
ATOM 1165 N N . ARG A 1 151 ? -13.25 -6.68 7.551 1 88.88 151 ARG A N 1
ATOM 1166 C CA . ARG A 1 151 ? -14.406 -7.301 6.914 1 88.88 151 ARG A CA 1
ATOM 1167 C C . ARG A 1 151 ? -14 -8.016 5.629 1 88.88 151 ARG A C 1
ATOM 1169 O O . ARG A 1 151 ? -14.523 -9.094 5.324 1 88.88 151 ARG A O 1
ATOM 1176 N N . THR A 1 152 ? -13.148 -7.41 4.898 1 89.94 152 THR A N 1
ATOM 1177 C CA . THR A 1 152 ? -12.656 -8.031 3.67 1 89.94 152 THR A CA 1
ATOM 1178 C C . THR A 1 152 ? -11.852 -9.289 3.984 1 89.94 152 THR A C 1
ATOM 1180 O O . THR A 1 152 ? -12.008 -10.312 3.312 1 89.94 152 THR A O 1
ATOM 1183 N N . ILE A 1 153 ? -11.078 -9.227 4.988 1 91.44 153 ILE A N 1
ATOM 1184 C CA . ILE A 1 153 ? -10.281 -10.367 5.43 1 91.44 153 ILE A CA 1
ATOM 1185 C C . ILE A 1 153 ? -11.203 -11.523 5.82 1 91.44 153 ILE A C 1
ATOM 1187 O O . ILE A 1 153 ? -11.008 -12.656 5.367 1 91.44 153 ILE A O 1
ATOM 1191 N N . ASP A 1 154 ? -12.188 -11.18 6.555 1 93.31 154 ASP A N 1
ATOM 1192 C CA . ASP A 1 154 ? -13.125 -12.203 7.008 1 93.31 154 ASP A CA 1
ATOM 1193 C C . ASP A 1 154 ? -13.891 -12.812 5.836 1 93.31 154 ASP A C 1
ATOM 1195 O O . ASP A 1 154 ? -14.141 -14.023 5.812 1 93.31 154 ASP A O 1
ATOM 1199 N N . PHE A 1 155 ? -14.234 -11.984 4.945 1 93.62 155 PHE A N 1
ATOM 1200 C CA . PHE A 1 155 ? -14.945 -12.438 3.758 1 93.62 155 PHE A CA 1
ATOM 1201 C C . PHE A 1 155 ? -14.109 -13.438 2.975 1 93.62 155 PHE A C 1
ATOM 1203 O O . PHE A 1 155 ? -14.602 -14.516 2.607 1 93.62 155 PHE A O 1
ATOM 1210 N N . VAL A 1 156 ? -12.859 -13.195 2.754 1 94.62 156 VAL A N 1
ATOM 1211 C CA . VAL A 1 156 ? -11.977 -14.055 1.969 1 94.62 156 VAL A CA 1
ATOM 1212 C C . VAL A 1 156 ? -11.695 -15.336 2.736 1 94.62 156 VAL A C 1
ATOM 1214 O O . VAL A 1 156 ? -11.656 -16.422 2.15 1 94.62 156 VAL A O 1
ATOM 1217 N N . ARG A 1 157 ? -11.531 -15.203 4.004 1 96.19 157 ARG A N 1
ATOM 1218 C CA . ARG A 1 157 ? -11.297 -16.391 4.82 1 96.19 157 ARG A CA 1
ATOM 1219 C C . ARG A 1 157 ? -12.484 -17.344 4.762 1 96.19 157 ARG A C 1
ATOM 1221 O O . ARG A 1 157 ? -12.305 -18.562 4.664 1 96.19 157 ARG A O 1
ATOM 1228 N N . ALA A 1 158 ? -13.625 -16.766 4.832 1 96.56 158 ALA A N 1
ATOM 1229 C CA . ALA A 1 158 ? -14.828 -17.578 4.73 1 96.56 158 ALA A CA 1
ATOM 1230 C C . ALA A 1 158 ? -14.906 -18.281 3.377 1 96.56 158 ALA A C 1
ATOM 1232 O O . ALA A 1 158 ? -15.227 -19.469 3.301 1 96.56 158 ALA A O 1
ATOM 1233 N N . ALA A 1 159 ? -14.609 -17.547 2.363 1 96.06 159 ALA A N 1
ATOM 1234 C CA . ALA A 1 159 ? -14.602 -18.125 1.024 1 96.06 159 ALA A CA 1
ATOM 1235 C C . ALA A 1 159 ? -13.547 -19.219 0.908 1 96.06 159 ALA A C 1
ATOM 1237 O O . ALA A 1 159 ? -13.789 -20.266 0.283 1 96.06 159 ALA A O 1
ATOM 1238 N N . ALA A 1 160 ? -12.406 -19.016 1.524 1 96.81 160 ALA A N 1
ATOM 1239 C CA . ALA A 1 160 ? -11.32 -20 1.504 1 96.81 160 ALA A CA 1
ATOM 1240 C C . ALA A 1 160 ? -11.734 -21.297 2.203 1 96.81 160 ALA A C 1
ATOM 1242 O O . ALA A 1 160 ? -11.414 -22.391 1.74 1 96.81 160 ALA A O 1
ATOM 1243 N N . ARG A 1 161 ? -12.43 -21.141 3.268 1 97.31 161 ARG A N 1
ATOM 1244 C CA . ARG A 1 161 ? -12.922 -22.312 3.99 1 97.31 161 ARG A CA 1
ATOM 1245 C C . ARG A 1 161 ? -13.859 -23.141 3.121 1 97.31 161 ARG A C 1
ATOM 1247 O O . ARG A 1 161 ? -13.734 -24.359 3.059 1 97.31 161 ARG A O 1
ATOM 1254 N N . ILE A 1 162 ? -14.727 -22.469 2.512 1 97.06 162 ILE A N 1
ATOM 1255 C CA . ILE A 1 162 ? -15.672 -23.141 1.627 1 97.06 162 ILE A CA 1
ATOM 1256 C C . ILE A 1 162 ? -14.922 -23.844 0.496 1 97.06 162 ILE A C 1
ATOM 1258 O O . ILE A 1 162 ? -15.219 -24.984 0.154 1 97.06 162 ILE A O 1
ATOM 1262 N N . ALA A 1 163 ? -13.961 -23.188 -0.059 1 97 163 ALA A N 1
ATOM 1263 C CA . ALA A 1 163 ? -13.172 -23.75 -1.149 1 97 163 ALA A CA 1
ATOM 1264 C C . ALA A 1 163 ? -12.445 -25.016 -0.702 1 97 163 ALA A C 1
ATOM 1266 O O . ALA A 1 163 ? -12.328 -25.969 -1.466 1 97 163 ALA A O 1
ATOM 1267 N N . MET A 1 164 ? -11.953 -25 0.487 1 96.56 164 MET A N 1
ATOM 1268 C CA . MET A 1 164 ? -11.273 -26.172 1.035 1 96.56 164 MET A CA 1
ATOM 1269 C C . MET A 1 164 ? -12.258 -27.312 1.243 1 96.56 164 MET A C 1
ATOM 1271 O O . MET A 1 164 ? -11.953 -28.469 0.909 1 96.56 164 MET A O 1
ATOM 1275 N N . GLU A 1 165 ? -13.375 -27.016 1.704 1 96.06 165 GLU A N 1
ATOM 1276 C CA . GLU A 1 165 ? -14.414 -28.031 1.919 1 96.06 165 GLU A CA 1
ATOM 1277 C C . GLU A 1 165 ? -14.852 -28.656 0.6 1 96.06 165 GLU A C 1
ATOM 1279 O O . GLU A 1 165 ? -15.133 -29.844 0.54 1 96.06 165 GLU A O 1
ATOM 1284 N N . ARG A 1 166 ? -14.852 -27.859 -0.413 1 95.5 166 ARG A N 1
ATOM 1285 C CA . ARG A 1 166 ? -15.305 -28.312 -1.724 1 95.5 166 ARG A CA 1
ATOM 1286 C C . ARG A 1 166 ? -14.172 -28.953 -2.502 1 95.5 166 ARG A C 1
ATOM 1288 O O . ARG A 1 166 ? -14.375 -29.453 -3.611 1 95.5 166 ARG A O 1
ATOM 1295 N N . GLY A 1 167 ? -13.008 -28.891 -2.02 1 94.75 167 GLY A N 1
ATOM 1296 C CA . GLY A 1 167 ? -11.859 -29.5 -2.662 1 94.75 167 GLY A CA 1
ATOM 1297 C C . GLY A 1 167 ? -11.25 -28.641 -3.75 1 94.75 167 GLY A C 1
ATOM 1298 O O . GLY A 1 167 ? -10.406 -29.094 -4.52 1 94.75 167 GLY A O 1
ATOM 1299 N N . GLU A 1 168 ? -11.664 -27.344 -3.805 1 94.19 168 GLU A N 1
ATOM 1300 C CA . GLU A 1 168 ? -11.141 -26.422 -4.805 1 94.19 168 GLU A CA 1
ATOM 1301 C C . GLU A 1 168 ? -9.773 -25.891 -4.398 1 94.19 168 GLU A C 1
ATOM 1303 O O . GLU A 1 168 ? -8.992 -25.453 -5.25 1 94.19 168 GLU A O 1
ATOM 1308 N N . LEU A 1 169 ? -9.57 -25.844 -3.09 1 93.69 169 LEU A N 1
ATOM 1309 C CA . LEU A 1 169 ? -8.25 -25.562 -2.529 1 93.69 169 LEU A CA 1
ATOM 1310 C C . LEU A 1 169 ? -7.711 -26.75 -1.758 1 93.69 169 LEU A C 1
ATOM 1312 O O . LEU A 1 169 ? -8.422 -27.344 -0.934 1 93.69 169 LEU A O 1
ATOM 1316 N N . THR A 1 170 ? -6.457 -27.062 -2.07 1 91 170 THR A N 1
ATOM 1317 C CA . THR A 1 170 ? -5.887 -28.266 -1.452 1 91 170 THR A CA 1
ATOM 1318 C C . THR A 1 170 ? -4.934 -27.875 -0.321 1 91 170 THR A C 1
ATOM 1320 O O . THR A 1 170 ? -4.434 -28.75 0.396 1 91 170 THR A O 1
ATOM 1323 N N . ASP A 1 171 ? -4.598 -26.578 -0.152 1 91.31 171 ASP A N 1
ATOM 1324 C CA . ASP A 1 171 ? -3.762 -26.125 0.951 1 91.31 171 ASP A CA 1
ATOM 1325 C C . ASP A 1 171 ? -4.418 -24.953 1.685 1 91.31 171 ASP A C 1
ATOM 1327 O O . ASP A 1 171 ? -5.414 -24.391 1.212 1 91.31 171 ASP A O 1
ATOM 1331 N N . ASP A 1 172 ? -3.852 -24.578 2.799 1 94.25 172 ASP A N 1
ATOM 1332 C CA . ASP A 1 172 ? -4.527 -23.609 3.664 1 94.25 172 ASP A CA 1
ATOM 1333 C C . ASP A 1 172 ? -3.904 -22.234 3.531 1 94.25 172 ASP A C 1
ATOM 1335 O O . ASP A 1 172 ? -4.066 -21.391 4.414 1 94.25 172 ASP A O 1
ATOM 1339 N N . ARG A 1 173 ? -3.209 -21.984 2.459 1 92.06 173 ARG A N 1
ATOM 1340 C CA . ARG A 1 173 ? -2.484 -20.734 2.293 1 92.06 173 ARG A CA 1
ATOM 1341 C C . ARG A 1 173 ? -3.436 -19.547 2.342 1 92.06 173 ARG A C 1
ATOM 1343 O O . ARG A 1 173 ? -3.133 -18.531 2.973 1 92.06 173 ARG A O 1
ATOM 1350 N N . LEU A 1 174 ? -4.574 -19.688 1.653 1 94.38 174 LEU A N 1
ATOM 1351 C CA . LEU A 1 174 ? -5.504 -18.562 1.596 1 94.38 174 LEU A CA 1
ATOM 1352 C C . LEU A 1 174 ? -6.199 -18.359 2.939 1 94.38 174 LEU A C 1
ATOM 1354 O O . LEU A 1 174 ? -6.633 -17.25 3.258 1 94.38 174 LEU A O 1
ATOM 1358 N N . LEU A 1 175 ? -6.328 -19.453 3.727 1 94.69 175 LEU A N 1
ATOM 1359 C CA . LEU A 1 175 ? -6.855 -19.328 5.082 1 94.69 175 LEU A CA 1
ATOM 1360 C C . LEU A 1 175 ? -5.859 -18.625 5.988 1 94.69 175 LEU A C 1
ATOM 1362 O O . LEU A 1 175 ? -6.246 -17.781 6.805 1 94.69 175 LEU A O 1
ATOM 1366 N N . ARG A 1 176 ? -4.637 -18.906 5.836 1 93.38 176 ARG A N 1
ATOM 1367 C CA . ARG A 1 176 ? -3.578 -18.328 6.652 1 93.38 176 ARG A CA 1
ATOM 1368 C C . ARG A 1 176 ? -3.285 -16.891 6.223 1 93.38 176 ARG A C 1
ATOM 1370 O O . ARG A 1 176 ? -3.006 -16.031 7.059 1 93.38 176 ARG A O 1
ATOM 1377 N N . HIS A 1 177 ? -3.369 -16.703 4.895 1 93.5 177 HIS A N 1
ATOM 1378 C CA . HIS A 1 177 ? -3.012 -15.398 4.344 1 93.5 177 HIS A CA 1
ATOM 1379 C C . HIS A 1 177 ? -4.055 -14.922 3.338 1 93.5 177 HIS A C 1
ATOM 1381 O O . HIS A 1 177 ? -3.754 -14.781 2.15 1 93.5 177 HIS A O 1
ATOM 1387 N N . PRO A 1 178 ? -5.246 -14.508 3.885 1 93.12 178 PRO A N 1
ATOM 1388 C CA . PRO A 1 178 ? -6.273 -14.016 2.967 1 93.12 178 PRO A CA 1
ATOM 1389 C C . PRO A 1 178 ? -5.832 -12.781 2.193 1 93.12 178 PRO A C 1
ATOM 1391 O O . PRO A 1 178 ? -6.406 -12.461 1.147 1 93.12 178 PRO A O 1
ATOM 1394 N N . GLN A 1 179 ? -4.738 -12.133 2.668 1 89.69 179 GLN A N 1
ATOM 1395 C CA . GLN A 1 179 ? -4.172 -10.93 2.061 1 89.69 179 GLN A CA 1
ATOM 1396 C C . GLN A 1 179 ? -3.711 -11.203 0.631 1 89.69 179 GLN A C 1
ATOM 1398 O O . GLN A 1 179 ? -3.65 -10.289 -0.193 1 89.69 179 GLN A O 1
ATOM 1403 N N . LEU A 1 180 ? -3.428 -12.438 0.388 1 92.19 180 LEU A N 1
ATOM 1404 C CA . LEU A 1 180 ? -2.912 -12.805 -0.926 1 92.19 180 LEU A CA 1
ATOM 1405 C C . LEU A 1 180 ? -3.906 -12.438 -2.023 1 92.19 180 LEU A C 1
ATOM 1407 O O . LEU A 1 180 ? -3.506 -12.102 -3.141 1 92.19 180 LEU A O 1
ATOM 1411 N N . ILE A 1 181 ? -5.18 -12.516 -1.661 1 90.81 181 ILE A N 1
ATOM 1412 C CA . ILE A 1 181 ? -6.195 -12.242 -2.674 1 90.81 181 ILE A CA 1
ATOM 1413 C C . ILE A 1 181 ? -6.199 -10.758 -3.01 1 90.81 181 ILE A C 1
ATOM 1415 O O . ILE A 1 181 ? -6.402 -10.375 -4.164 1 90.81 181 ILE A O 1
ATOM 1419 N N . PHE A 1 182 ? -5.973 -9.875 -2.088 1 85.5 182 PHE A N 1
ATOM 1420 C CA . PHE A 1 182 ? -6.234 -8.469 -2.365 1 85.5 182 PHE A CA 1
ATOM 1421 C C . PHE A 1 182 ? -4.938 -7.672 -2.396 1 85.5 182 PHE A C 1
ATOM 1423 O O . PHE A 1 182 ? -4.953 -6.453 -2.596 1 85.5 182 PHE A O 1
ATOM 1430 N N . ALA A 1 183 ? -3.779 -8.32 -2.236 1 86.88 183 ALA A N 1
ATOM 1431 C CA . ALA A 1 183 ? -2.484 -7.648 -2.295 1 86.88 183 ALA A CA 1
ATOM 1432 C C . ALA A 1 183 ? -2.357 -6.816 -3.566 1 86.88 183 ALA A C 1
ATOM 1434 O O . ALA A 1 183 ? -1.95 -5.652 -3.518 1 86.88 183 ALA A O 1
ATOM 1435 N N . PRO A 1 184 ? -2.783 -7.316 -4.668 1 84.38 184 PRO A N 1
ATOM 1436 C CA . PRO A 1 184 ? -2.652 -6.531 -5.898 1 84.38 184 PRO A CA 1
ATOM 1437 C C . PRO A 1 184 ? -3.492 -5.258 -5.879 1 84.38 184 PRO A C 1
ATOM 1439 O O . PRO A 1 184 ? -3.166 -4.289 -6.57 1 84.38 184 PRO A O 1
ATOM 1442 N N . LEU A 1 185 ? -4.527 -5.258 -5.082 1 82 185 LEU A N 1
ATOM 1443 C CA . LEU A 1 185 ? -5.387 -4.082 -5.012 1 82 185 LEU A CA 1
ATOM 1444 C C . LEU A 1 185 ? -4.66 -2.914 -4.352 1 82 185 LEU A C 1
ATOM 1446 O O . LEU A 1 185 ? -4.781 -1.77 -4.793 1 82 185 LEU A O 1
ATOM 1450 N N . TRP A 1 186 ? -3.998 -3.168 -3.355 1 83.31 186 TRP A N 1
ATOM 1451 C CA . TRP A 1 186 ? -3.258 -2.121 -2.656 1 83.31 186 TRP A CA 1
ATOM 1452 C C . TRP A 1 186 ? -2.121 -1.589 -3.521 1 83.31 186 TRP A C 1
ATOM 1454 O O . TRP A 1 186 ? -1.882 -0.379 -3.568 1 83.31 186 TRP A O 1
ATOM 1464 N N . LEU A 1 187 ? -1.525 -2.521 -4.188 1 84.5 187 LEU A N 1
ATOM 1465 C CA . LEU A 1 187 ? -0.461 -2.084 -5.086 1 84.5 187 LEU A CA 1
ATOM 1466 C C . LEU A 1 187 ? -1.018 -1.211 -6.203 1 84.5 187 LEU A C 1
ATOM 1468 O O . LEU A 1 187 ? -0.421 -0.19 -6.559 1 84.5 187 LEU A O 1
ATOM 1472 N N . ALA A 1 188 ? -2.123 -1.601 -6.742 1 84.31 188 ALA A N 1
ATOM 1473 C CA . ALA A 1 188 ? -2.746 -0.81 -7.801 1 84.31 188 ALA A CA 1
ATOM 1474 C C . ALA A 1 188 ? -3.105 0.587 -7.301 1 84.31 188 ALA A C 1
ATOM 1476 O O . ALA A 1 188 ? -2.916 1.575 -8.016 1 84.31 188 ALA A O 1
ATOM 1477 N N . MET A 1 189 ? -3.578 0.646 -6.141 1 82.62 189 MET A N 1
ATOM 1478 C CA . MET A 1 189 ? -3.932 1.933 -5.547 1 82.62 189 MET A CA 1
ATOM 1479 C C . MET A 1 189 ? -2.695 2.809 -5.371 1 82.62 189 MET A C 1
ATOM 1481 O O . MET A 1 189 ? -2.732 4.008 -5.652 1 82.62 189 MET A O 1
ATOM 1485 N N . ILE A 1 190 ? -1.694 2.234 -4.922 1 84.5 190 ILE A N 1
ATOM 1486 C CA . ILE A 1 190 ? -0.446 2.955 -4.699 1 84.5 190 ILE A CA 1
ATOM 1487 C C . ILE A 1 190 ? 0.124 3.428 -6.035 1 84.5 190 ILE A C 1
ATOM 1489 O O . ILE A 1 190 ? 0.557 4.578 -6.16 1 84.5 190 ILE A O 1
ATOM 1493 N N . GLU A 1 191 ? 0.107 2.566 -6.996 1 86.19 191 GLU A N 1
ATOM 1494 C CA . GLU A 1 191 ? 0.628 2.945 -8.305 1 86.19 191 GLU A CA 1
ATOM 1495 C C . GLU A 1 191 ? -0.199 4.066 -8.922 1 86.19 191 GLU A C 1
ATOM 1497 O O . GLU A 1 191 ? 0.351 5.074 -9.375 1 86.19 191 GLU A O 1
ATOM 1502 N N . THR A 1 192 ? -1.461 3.879 -8.914 1 81.56 192 THR A N 1
ATOM 1503 C CA . THR A 1 192 ? -2.354 4.852 -9.531 1 81.56 192 THR A CA 1
ATOM 1504 C C . THR A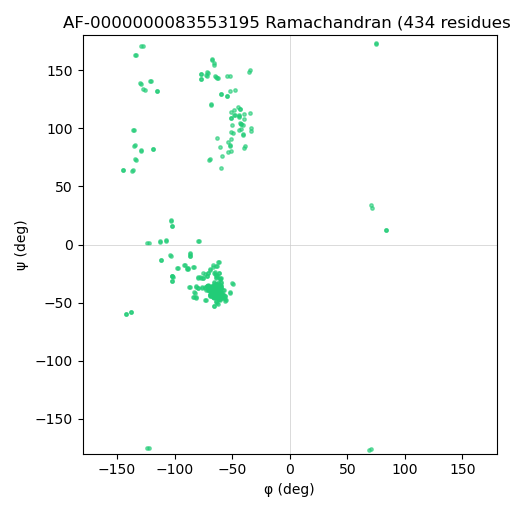 1 192 ? -2.293 6.188 -8.805 1 81.56 192 THR A C 1
ATOM 1506 O O . THR A 1 192 ? -2.322 7.246 -9.43 1 81.56 192 THR A O 1
ATOM 1509 N N . GLY A 1 193 ? -2.115 6.16 -7.566 1 81 193 GLY A N 1
ATOM 1510 C CA . GLY A 1 193 ? -2.227 7.383 -6.781 1 81 193 GLY A CA 1
ATOM 1511 C C . GLY A 1 193 ? -0.886 8.039 -6.504 1 81 193 GLY A C 1
ATOM 1512 O O . GLY A 1 193 ? -0.822 9.227 -6.207 1 81 193 GLY A O 1
ATOM 1513 N N . ILE A 1 194 ? 0.137 7.188 -6.637 1 86.44 194 ILE A N 1
ATOM 1514 C CA . ILE A 1 194 ? 1.394 7.719 -6.121 1 86.44 194 ILE A CA 1
ATOM 1515 C C . ILE A 1 194 ? 2.531 7.379 -7.082 1 86.44 194 ILE A C 1
ATOM 1517 O O . ILE A 1 194 ? 3.07 8.258 -7.754 1 86.44 194 ILE A O 1
ATOM 1521 N N . LEU A 1 195 ? 2.785 6.152 -7.387 1 87.69 195 LEU A N 1
ATOM 1522 C CA . LEU A 1 195 ? 4.035 5.723 -8 1 87.69 195 LEU A CA 1
ATOM 1523 C C . LEU A 1 195 ? 4.016 5.957 -9.508 1 87.69 195 LEU A C 1
ATOM 1525 O O . LEU A 1 195 ? 5 6.426 -10.078 1 87.69 195 LEU A O 1
ATOM 1529 N N . VAL A 1 196 ? 2.908 5.562 -10.086 1 88.5 196 VAL A N 1
ATOM 1530 C CA . VAL A 1 196 ? 2.816 5.664 -11.539 1 88.5 196 VAL A CA 1
ATOM 1531 C C . VAL A 1 196 ? 1.45 6.219 -11.93 1 88.5 196 VAL A C 1
ATOM 1533 O O . VAL A 1 196 ? 0.702 5.578 -12.672 1 88.5 196 VAL A O 1
ATOM 1536 N N . PRO A 1 197 ? 1.163 7.434 -11.562 1 81 197 PRO A N 1
ATOM 1537 C CA . PRO A 1 197 ? -0.174 7.988 -11.781 1 81 197 PRO A CA 1
ATOM 1538 C C . PRO A 1 197 ? -0.519 8.117 -13.266 1 81 197 PRO A C 1
ATOM 1540 O O . PRO A 1 197 ? -1.698 8.156 -13.625 1 81 197 PRO A O 1
ATOM 1543 N N . ASP A 1 198 ? 0.416 8.094 -14.094 1 82.31 198 ASP A N 1
ATOM 1544 C CA . ASP A 1 198 ? 0.175 8.336 -15.508 1 82.31 198 ASP A CA 1
ATOM 1545 C C . ASP A 1 198 ? -0.147 7.039 -16.25 1 82.31 198 ASP A C 1
ATOM 1547 O O . ASP A 1 198 ? -0.678 7.062 -17.359 1 82.31 198 ASP A O 1
ATOM 1551 N N . ALA A 1 199 ? 0.206 5.887 -15.75 1 79.31 199 ALA A N 1
ATOM 1552 C CA . ALA A 1 199 ? -0.041 4.586 -16.375 1 79.31 199 ALA A CA 1
ATOM 1553 C C . ALA A 1 199 ? -0.338 3.521 -15.312 1 79.31 199 ALA A C 1
ATOM 1555 O O . ALA A 1 199 ? 0.354 2.504 -15.242 1 79.31 199 ALA A O 1
ATOM 1556 N N . PRO A 1 200 ? -1.465 3.834 -14.695 1 75.44 200 PRO A N 1
ATOM 1557 C CA . PRO A 1 200 ? -1.69 2.869 -13.617 1 75.44 200 PRO A CA 1
ATOM 1558 C C . PRO A 1 200 ? -2.221 1.53 -14.125 1 75.44 200 PRO A C 1
ATOM 1560 O O . PRO A 1 200 ? -2.861 1.477 -15.18 1 75.44 200 PRO A O 1
ATOM 1563 N N . VAL A 1 201 ? -1.824 0.571 -13.469 1 82 201 VAL A N 1
ATOM 1564 C CA . VAL A 1 201 ? -2.371 -0.754 -13.742 1 82 201 VAL A CA 1
ATOM 1565 C C . VAL A 1 201 ? -3.768 -0.871 -13.133 1 82 201 VAL A C 1
ATOM 1567 O O . VAL A 1 201 ? -4.039 -0.309 -12.07 1 82 201 VAL A O 1
ATOM 1570 N N . SER A 1 202 ? -4.621 -1.52 -13.805 1 87.06 202 SER A N 1
ATOM 1571 C CA . SER A 1 202 ? -5.973 -1.746 -13.305 1 87.06 202 SER A CA 1
ATOM 1572 C C . SER A 1 202 ? -5.973 -2.689 -12.109 1 87.06 202 SER A C 1
ATOM 1574 O O . SER A 1 202 ? -5.543 -3.842 -12.219 1 87.06 202 SER A O 1
ATOM 1576 N N . GLY A 1 203 ? -6.477 -2.162 -11 1 87.81 203 GLY A N 1
ATOM 1577 C CA . GLY A 1 203 ? -6.613 -3.023 -9.844 1 87.81 203 GLY A CA 1
ATOM 1578 C C . GLY A 1 203 ? -7.508 -4.227 -10.086 1 87.81 203 GLY A C 1
ATOM 1579 O O . GLY A 1 203 ? -7.223 -5.324 -9.609 1 87.81 203 GLY A O 1
ATOM 1580 N N . ALA A 1 204 ? -8.57 -3.984 -10.859 1 89.06 204 ALA A N 1
ATOM 1581 C CA . ALA A 1 204 ? -9.5 -5.059 -11.195 1 89.06 204 ALA A CA 1
ATOM 1582 C C . ALA A 1 204 ? -8.805 -6.145 -12.016 1 89.06 204 ALA A C 1
ATOM 1584 O O . ALA A 1 204 ? -9.055 -7.336 -11.805 1 89.06 204 ALA A O 1
ATOM 1585 N N . GLU A 1 205 ? -7.98 -5.727 -12.938 1 90.06 205 GLU A N 1
ATOM 1586 C CA . GLU A 1 205 ? -7.242 -6.688 -13.75 1 90.06 205 GLU A CA 1
ATOM 1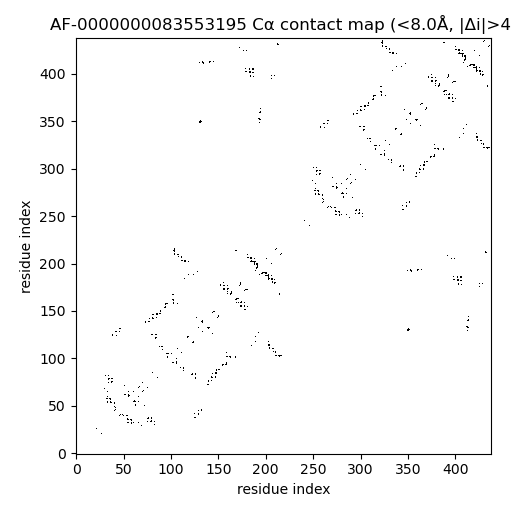587 C C . GLU A 1 205 ? -6.262 -7.496 -12.906 1 90.06 205 GLU A C 1
ATOM 1589 O O . GLU A 1 205 ? -6.152 -8.711 -13.07 1 90.06 205 GLU A O 1
ATOM 1594 N N . LEU A 1 206 ? -5.555 -6.848 -12.031 1 91.75 206 LEU A N 1
ATOM 1595 C CA . LEU A 1 206 ? -4.598 -7.531 -11.172 1 91.75 206 LEU A CA 1
ATOM 1596 C C . LEU A 1 206 ? -5.305 -8.508 -10.242 1 91.75 206 LEU A C 1
ATOM 1598 O O . LEU A 1 206 ? -4.812 -9.609 -9.992 1 91.75 206 LEU A O 1
ATOM 1602 N N . LEU A 1 207 ? -6.438 -8.062 -9.734 1 92.69 207 LEU A N 1
ATOM 1603 C CA . LEU A 1 207 ? -7.215 -8.938 -8.867 1 92.69 207 LEU A CA 1
ATOM 1604 C C . LEU A 1 207 ? -7.668 -10.18 -9.617 1 92.69 207 LEU A C 1
ATOM 1606 O O . LEU A 1 207 ? -7.59 -11.289 -9.078 1 92.69 207 LEU A O 1
ATOM 1610 N N . ALA A 1 208 ? -8.148 -10.008 -10.797 1 93.12 208 ALA A N 1
ATOM 1611 C CA . ALA A 1 208 ? -8.594 -11.133 -11.609 1 93.12 208 ALA A CA 1
ATOM 1612 C C . ALA A 1 208 ? -7.453 -12.125 -11.836 1 93.12 208 ALA A C 1
ATOM 1614 O O . ALA A 1 208 ? -7.645 -13.336 -11.711 1 93.12 208 ALA A O 1
ATOM 1615 N N . GLU A 1 209 ? -6.289 -11.562 -12.18 1 92.69 209 GLU A N 1
ATOM 1616 C CA . GLU A 1 209 ? -5.125 -12.414 -12.383 1 92.69 209 GLU A CA 1
ATOM 1617 C C . GLU A 1 209 ? -4.746 -13.156 -11.102 1 92.69 209 GLU A C 1
ATOM 1619 O O . GLU A 1 209 ? -4.363 -14.328 -11.148 1 92.69 209 GLU A O 1
ATOM 1624 N N . GLN A 1 210 ? -4.844 -12.492 -10.016 1 94.5 210 GLN A N 1
ATOM 1625 C CA . GLN A 1 210 ? -4.512 -13.102 -8.734 1 94.5 210 GLN A CA 1
ATOM 1626 C C . GLN A 1 210 ? -5.484 -14.227 -8.391 1 94.5 210 GLN A C 1
ATOM 1628 O O . GLN A 1 210 ? -5.07 -15.289 -7.926 1 94.5 210 GLN A O 1
ATOM 1633 N N . ILE A 1 211 ? -6.758 -13.984 -8.617 1 94.75 211 ILE A N 1
ATOM 1634 C CA . ILE A 1 211 ? -7.762 -15.016 -8.367 1 94.75 211 ILE A CA 1
ATOM 1635 C C . ILE A 1 211 ? -7.484 -16.234 -9.242 1 94.75 211 ILE A C 1
ATOM 1637 O O . ILE A 1 211 ? -7.566 -17.375 -8.781 1 94.75 211 ILE A O 1
ATOM 1641 N N . ASP A 1 212 ? -7.078 -15.992 -10.477 1 93.69 212 ASP A N 1
ATOM 1642 C CA . ASP A 1 212 ? -6.77 -17.078 -11.391 1 93.69 212 ASP A CA 1
ATOM 1643 C C . ASP A 1 212 ? -5.578 -17.906 -10.898 1 93.69 212 ASP A C 1
ATOM 1645 O O . ASP A 1 212 ? -5.527 -19.109 -11.102 1 93.69 212 ASP A O 1
ATOM 1649 N N . LEU A 1 213 ? -4.645 -17.234 -10.32 1 92 213 LEU A N 1
ATOM 1650 C CA . LEU A 1 213 ? -3.477 -17.922 -9.797 1 92 213 LEU A CA 1
ATOM 1651 C C . LEU A 1 213 ? -3.865 -18.844 -8.633 1 92 213 LEU A C 1
ATOM 1653 O O . LEU A 1 213 ? -3.332 -19.938 -8.5 1 92 213 LEU A O 1
ATOM 1657 N N . ILE A 1 214 ? -4.797 -18.375 -7.855 1 93.56 214 ILE A N 1
ATOM 1658 C CA . ILE A 1 214 ? -5.191 -19.109 -6.66 1 93.56 214 ILE A CA 1
ATOM 1659 C C . ILE A 1 214 ? -6.207 -20.188 -7.035 1 93.56 214 ILE A C 1
ATOM 1661 O O . ILE A 1 214 ? -6.184 -21.297 -6.48 1 93.56 214 ILE A O 1
ATOM 1665 N N . PHE A 1 215 ? -7.094 -19.75 -7.938 1 93.5 215 PHE A N 1
ATOM 1666 C CA . PHE A 1 215 ? -8.125 -20.625 -8.453 1 93.5 215 PHE A CA 1
ATOM 1667 C C . PHE A 1 215 ? -7.996 -20.797 -9.969 1 93.5 215 PHE A C 1
ATOM 1669 O O . PHE A 1 215 ? -8.719 -20.156 -10.727 1 93.5 215 PHE A O 1
ATOM 1676 N N . PRO A 1 216 ? -7.09 -21.703 -10.344 1 84.62 216 PRO A N 1
ATOM 1677 C CA . PRO A 1 216 ? -6.938 -21.875 -11.789 1 84.62 216 PRO A CA 1
ATOM 1678 C C . PRO A 1 216 ? -8.234 -22.312 -12.469 1 84.62 216 PRO A C 1
ATOM 1680 O O . PRO A 1 216 ? -9 -23.094 -11.906 1 84.62 216 PRO A O 1
ATOM 1683 N N . PRO A 1 217 ? -8.469 -21.516 -13.492 1 74.38 217 PRO A N 1
ATOM 1684 C CA . PRO A 1 217 ? -9.695 -21.891 -14.211 1 74.38 217 PRO A CA 1
ATOM 1685 C C . PRO A 1 217 ? -9.695 -23.344 -14.656 1 74.38 217 PRO A C 1
ATOM 1687 O O . PRO A 1 217 ? -8.625 -23.922 -14.891 1 74.38 217 PRO A O 1
ATOM 1690 N N . SER A 1 218 ? -10.742 -24.109 -14.336 1 63.09 218 SER A N 1
ATOM 1691 C CA . SER A 1 218 ? -10.898 -25.5 -14.758 1 63.09 218 SER A CA 1
ATOM 1692 C C . SER A 1 218 ? -10.617 -25.656 -16.25 1 63.09 218 SER A C 1
ATOM 1694 O O . SER A 1 218 ? -11.008 -24.812 -17.047 1 63.09 218 SER A O 1
ATOM 1696 N N . ARG A 1 219 ? -9.469 -26.359 -16.609 1 49.28 219 ARG A N 1
ATOM 1697 C CA . ARG A 1 219 ? -9.312 -26.781 -18 1 49.28 219 ARG A CA 1
ATOM 1698 C C . ARG A 1 219 ? -10.57 -27.469 -18.516 1 49.28 219 ARG A C 1
ATOM 1700 O O . ARG A 1 219 ? -11.312 -28.078 -17.734 1 49.28 219 ARG A O 1
ATOM 1707 N N . MET B 1 1 ? 93.375 41.719 3.688 1 35.38 1 MET B N 1
ATOM 1708 C CA . MET B 1 1 ? 92.5 40.906 4.539 1 35.38 1 MET B CA 1
ATOM 1709 C C . MET B 1 1 ? 91.062 41 4.098 1 35.38 1 MET B C 1
ATOM 1711 O O . MET B 1 1 ? 90.438 42.094 4.211 1 35.38 1 MET B O 1
ATOM 1715 N N . THR B 1 2 ? 90.625 40.344 2.92 1 41 2 THR B N 1
ATOM 1716 C CA . THR B 1 2 ? 89.375 40.281 2.146 1 41 2 THR B CA 1
ATOM 1717 C C . THR B 1 2 ? 88.25 39.656 2.977 1 41 2 THR B C 1
ATOM 1719 O O . THR B 1 2 ? 88.438 38.562 3.502 1 41 2 THR B O 1
ATOM 1722 N N . ASP B 1 3 ? 87.5 40.469 3.664 1 42.94 3 ASP B N 1
ATOM 1723 C CA . ASP B 1 3 ? 86.25 40.125 4.43 1 42.94 3 ASP B CA 1
ATOM 1724 C C . ASP B 1 3 ? 85.25 39.406 3.557 1 42.94 3 ASP B C 1
ATOM 1726 O O . ASP B 1 3 ? 84.688 40 2.619 1 42.94 3 ASP B O 1
ATOM 1730 N N . GLU B 1 4 ? 85.375 38.062 3.287 1 44.41 4 GLU B N 1
ATOM 1731 C CA . GLU B 1 4 ? 84.375 37.219 2.646 1 44.41 4 GLU B CA 1
ATOM 1732 C C . GLU B 1 4 ? 83.062 37.219 3.457 1 44.41 4 GLU B C 1
ATOM 1734 O O . GLU B 1 4 ? 83.062 36.719 4.586 1 44.41 4 GLU B O 1
ATOM 1739 N N . THR B 1 5 ? 82.25 38.281 3.391 1 47.31 5 THR B N 1
ATOM 1740 C CA . THR B 1 5 ? 80.938 38.281 3.945 1 47.31 5 THR B CA 1
ATOM 1741 C C . THR B 1 5 ? 80.125 37.062 3.447 1 47.31 5 THR B C 1
ATOM 1743 O O . THR B 1 5 ? 79.938 36.906 2.244 1 47.31 5 THR B O 1
ATOM 1746 N N . GLY B 1 6 ? 80.25 35.844 4.098 1 43.19 6 GLY B N 1
ATOM 1747 C CA . GLY B 1 6 ? 79.5 34.625 3.848 1 43.19 6 GLY B CA 1
ATOM 1748 C C . GLY B 1 6 ? 78 34.844 3.84 1 43.19 6 GLY B C 1
ATOM 1749 O O . GLY B 1 6 ? 77.438 35.406 4.801 1 43.19 6 GLY B O 1
ATOM 1750 N N . ASP B 1 7 ? 77.312 35.031 2.666 1 47.31 7 ASP B N 1
ATOM 1751 C CA . ASP B 1 7 ? 75.875 35.062 2.449 1 47.31 7 ASP B CA 1
ATOM 1752 C C . ASP B 1 7 ? 75.188 33.844 3.045 1 47.31 7 ASP B C 1
ATOM 1754 O O . ASP B 1 7 ? 75.562 32.688 2.68 1 47.31 7 ASP B O 1
ATOM 1758 N N . ASN B 1 8 ? 74.812 33.812 4.328 1 46.16 8 ASN B N 1
ATOM 1759 C CA . ASN B 1 8 ? 74 32.719 4.934 1 46.16 8 ASN B CA 1
ATOM 1760 C C . ASN B 1 8 ? 72.75 32.438 4.137 1 46.16 8 ASN B C 1
ATOM 1762 O O . ASN B 1 8 ? 71.938 33.312 3.861 1 46.16 8 ASN B O 1
ATOM 1766 N N . PRO B 1 9 ? 72.625 31.281 3.393 1 50.31 9 PRO B N 1
ATOM 1767 C CA . PRO B 1 9 ? 71.438 30.938 2.678 1 50.31 9 PRO B CA 1
ATOM 1768 C C . PRO B 1 9 ? 70.188 31.016 3.564 1 50.31 9 PRO B C 1
ATOM 1770 O O . PRO B 1 9 ? 70.25 30.703 4.758 1 50.31 9 PRO B O 1
ATOM 1773 N N . ARG B 1 10 ? 69.312 31.969 3.398 1 49.69 10 ARG B N 1
ATOM 1774 C CA . ARG B 1 10 ? 68 32.062 4.031 1 49.69 10 ARG B CA 1
ATOM 1775 C C . ARG B 1 10 ? 67.312 30.719 4.082 1 49.69 10 ARG B C 1
ATOM 1777 O O . ARG B 1 10 ? 67.125 30.062 3.047 1 49.69 10 ARG B O 1
ATOM 1784 N N . GLU B 1 11 ? 67.375 29.906 5.16 1 47.31 11 GLU B N 1
ATOM 1785 C CA . GLU B 1 11 ? 66.625 28.656 5.395 1 47.31 11 GLU B CA 1
ATOM 1786 C C . GLU B 1 11 ? 65.188 28.797 5.016 1 47.31 11 GLU B C 1
ATOM 1788 O O . GLU B 1 11 ? 64.5 29.703 5.48 1 47.31 11 GLU B O 1
ATOM 1793 N N . ALA B 1 12 ? 64.688 28.359 3.814 1 53.62 12 ALA B N 1
ATOM 1794 C CA . ALA B 1 12 ? 63.344 28.281 3.328 1 53.62 12 ALA B CA 1
ATOM 1795 C C . ALA B 1 12 ? 62.406 27.812 4.43 1 53.62 12 ALA B C 1
ATOM 1797 O O . ALA B 1 12 ? 62.688 26.859 5.145 1 53.62 12 ALA B O 1
ATOM 1798 N N . SER B 1 13 ? 61.531 28.641 5.008 1 52.84 13 SER B N 1
ATOM 1799 C CA . SER B 1 13 ? 60.5 28.297 5.973 1 52.84 13 SER B CA 1
ATOM 1800 C C . SER B 1 13 ? 59.75 27.047 5.543 1 52.84 13 SER B C 1
ATOM 1802 O O . SER B 1 13 ? 59.438 26.875 4.359 1 52.84 13 SER B O 1
ATOM 1804 N N . PRO B 1 14 ? 59.719 25.906 6.262 1 53.22 14 PRO B N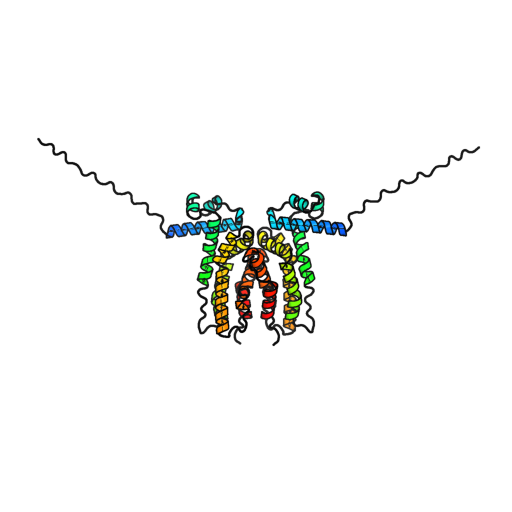 1
ATOM 1805 C CA . PRO B 1 14 ? 59.031 24.688 5.867 1 53.22 14 PRO B CA 1
ATOM 1806 C C . PRO B 1 14 ? 57.594 24.953 5.402 1 53.22 14 PRO B C 1
ATOM 1808 O O . PRO B 1 14 ? 56.969 25.922 5.867 1 53.22 14 PRO B O 1
ATOM 1811 N N . ARG B 1 15 ? 57.219 24.719 4.184 1 54.22 15 ARG B N 1
ATOM 1812 C CA . ARG B 1 15 ? 55.875 24.828 3.621 1 54.22 15 ARG B CA 1
ATOM 1813 C C . ARG B 1 15 ? 54.844 24.219 4.562 1 54.22 15 ARG B C 1
ATOM 1815 O O . ARG B 1 15 ? 55.062 23.141 5.121 1 54.22 15 ARG B O 1
ATOM 1822 N N . LYS B 1 16 ? 54 24.984 5.203 1 53.53 16 LYS B N 1
ATOM 1823 C CA . LYS B 1 16 ? 52.875 24.516 6 1 53.53 16 LYS B CA 1
ATOM 1824 C C . LYS B 1 16 ? 52.188 23.328 5.328 1 53.53 16 LYS B C 1
ATOM 1826 O O . LYS B 1 16 ? 51.875 23.391 4.141 1 53.53 16 LYS B O 1
ATOM 1831 N N . PRO B 1 17 ? 52.219 22.125 5.824 1 47 17 PRO B N 1
ATOM 1832 C CA . PRO B 1 17 ? 51.531 20.984 5.191 1 47 17 PRO B CA 1
ATOM 1833 C C . PRO B 1 17 ? 50.156 21.312 4.691 1 47 17 PRO B C 1
ATOM 1835 O O . PRO B 1 17 ? 49.406 22.062 5.352 1 47 17 PRO B O 1
ATOM 1838 N N . ARG B 1 18 ? 49.906 21.484 3.492 1 50.47 18 ARG B N 1
ATOM 1839 C CA . ARG B 1 18 ? 48.594 21.656 2.922 1 50.47 18 ARG B CA 1
ATOM 1840 C C . ARG B 1 18 ? 47.562 20.828 3.693 1 50.47 18 ARG B C 1
ATOM 1842 O O . ARG B 1 18 ? 47.719 19.625 3.852 1 50.47 18 ARG B O 1
ATOM 1849 N N . THR B 1 19 ? 46.719 21.328 4.621 1 53.78 19 THR B N 1
ATOM 1850 C CA . THR B 1 19 ? 45.625 20.672 5.324 1 53.78 19 THR B CA 1
ATOM 1851 C C . THR B 1 19 ? 44.844 19.75 4.383 1 53.78 19 THR B C 1
ATOM 1853 O O . THR B 1 19 ? 44.312 20.188 3.373 1 53.78 19 THR B O 1
ATOM 1856 N N . ARG B 1 20 ? 45.25 18.578 4.148 1 57.41 20 ARG B N 1
ATOM 1857 C CA . ARG B 1 20 ? 44.688 17.562 3.275 1 57.41 20 ARG B CA 1
ATOM 1858 C C . ARG B 1 20 ? 43.156 17.484 3.445 1 57.41 20 ARG B C 1
ATOM 1860 O O . ARG B 1 20 ? 42.656 17.5 4.57 1 57.41 20 ARG B O 1
ATOM 1867 N N . GLY B 1 21 ? 42.469 17.938 2.373 1 62.84 21 GLY B N 1
ATOM 1868 C CA . GLY B 1 21 ? 41.031 17.766 2.326 1 62.84 21 GLY B CA 1
ATOM 1869 C C . GLY B 1 21 ? 40.562 16.469 2.973 1 62.84 21 GLY B C 1
ATOM 1870 O O . GLY B 1 21 ? 41.375 15.594 3.262 1 62.84 21 GLY B O 1
ATOM 1871 N N . PRO B 1 22 ? 39.344 16.516 3.51 1 70 22 PRO B N 1
ATOM 1872 C CA . PRO B 1 22 ? 38.875 15.312 4.18 1 70 22 PRO B CA 1
ATOM 1873 C C . PRO B 1 22 ? 39 14.062 3.318 1 70 22 PRO B C 1
ATOM 1875 O O . PRO B 1 22 ? 38.938 14.141 2.09 1 70 22 PRO B O 1
ATOM 1878 N N . SER B 1 23 ? 39.531 13.023 3.871 1 81.38 23 SER B N 1
ATOM 1879 C CA . SER B 1 23 ? 39.625 11.727 3.211 1 81.38 23 SER B CA 1
ATOM 1880 C C . SER B 1 23 ? 38.281 11.281 2.674 1 81.38 23 SER B C 1
ATOM 1882 O O . SER B 1 23 ? 37.219 11.656 3.211 1 81.38 23 SER B O 1
ATOM 1884 N N . PRO B 1 24 ? 38.281 10.609 1.537 1 85.19 24 PRO B N 1
ATOM 1885 C CA . PRO B 1 24 ? 37.031 10.078 0.967 1 85.19 24 PRO B CA 1
ATOM 1886 C C . PRO B 1 24 ? 36.219 9.289 1.98 1 85.19 24 PRO B C 1
ATOM 1888 O O . PRO B 1 24 ? 34.969 9.344 1.953 1 85.19 24 PRO B O 1
ATOM 1891 N N . GLU B 1 25 ? 36.906 8.68 2.793 1 84.44 25 GLU B N 1
ATOM 1892 C CA . GLU B 1 25 ? 36.219 7.91 3.824 1 84.44 25 GLU B CA 1
ATOM 1893 C C . GLU B 1 25 ? 35.469 8.828 4.793 1 84.44 25 GLU B C 1
ATOM 1895 O O . GLU B 1 25 ? 34.312 8.547 5.172 1 84.44 25 GLU B O 1
ATOM 1900 N N . LYS B 1 26 ? 36.125 9.852 5.199 1 83.62 26 LYS B N 1
ATOM 1901 C CA . LYS B 1 26 ? 35.5 10.797 6.117 1 83.62 26 LYS B CA 1
ATOM 1902 C C . LYS B 1 26 ? 34.312 11.492 5.469 1 83.62 26 LYS B C 1
ATOM 1904 O O . LYS B 1 26 ? 33.281 11.711 6.117 1 83.62 26 LYS B O 1
ATOM 1909 N N . THR B 1 27 ? 34.469 11.75 4.215 1 87 27 THR B N 1
ATOM 1910 C CA . THR B 1 27 ? 33.375 12.383 3.463 1 87 27 THR B CA 1
ATOM 1911 C C . THR B 1 27 ? 32.188 11.461 3.369 1 87 27 THR B C 1
ATOM 1913 O O . THR B 1 27 ? 31.047 11.891 3.578 1 87 27 THR B O 1
ATOM 1916 N N . ALA B 1 28 ? 32.531 10.211 3.166 1 90 28 ALA B N 1
ATOM 1917 C CA . ALA B 1 28 ? 31.453 9.227 3.053 1 90 28 ALA B CA 1
ATOM 1918 C C . ALA B 1 28 ? 30.734 9.039 4.387 1 90 28 ALA B C 1
ATOM 1920 O O . ALA B 1 28 ? 29.516 8.906 4.43 1 90 28 ALA B O 1
ATOM 1921 N N . GLN B 1 29 ? 31.438 9.078 5.367 1 91.75 29 GLN B N 1
ATOM 1922 C CA . GLN B 1 29 ? 30.859 8.906 6.699 1 91.75 29 GLN B CA 1
ATOM 1923 C C . GLN B 1 29 ? 29.984 10.102 7.07 1 91.75 29 GLN B C 1
ATOM 1925 O O . GLN B 1 29 ? 28.906 9.93 7.633 1 91.75 29 GLN B O 1
ATOM 1930 N N . THR B 1 30 ? 30.531 11.281 6.77 1 93.06 30 THR B N 1
ATOM 1931 C CA . THR B 1 30 ? 29.766 12.5 7.051 1 93.06 30 THR B CA 1
ATOM 1932 C C . THR B 1 30 ? 28.469 12.516 6.262 1 93.06 30 THR B C 1
ATOM 1934 O O . THR B 1 30 ? 27.406 12.844 6.809 1 93.06 30 THR B O 1
ATOM 1937 N N . ARG B 1 31 ? 28.594 12.141 5.074 1 95.38 31 ARG B N 1
ATOM 1938 C CA . ARG B 1 31 ? 27.422 12.078 4.211 1 95.38 31 ARG B CA 1
ATOM 1939 C C . ARG B 1 31 ? 26.391 11.102 4.762 1 95.38 31 ARG B C 1
ATOM 1941 O O . ARG B 1 31 ? 25.188 11.422 4.824 1 95.38 31 ARG B O 1
ATOM 1948 N N . SER B 1 32 ? 26.844 9.953 5.125 1 95.62 32 SER B N 1
ATOM 1949 C CA . SER B 1 32 ? 25.953 8.922 5.66 1 95.62 32 SER B CA 1
ATOM 1950 C C . SER B 1 32 ? 25.297 9.383 6.957 1 95.62 32 SER B C 1
ATOM 1952 O O . SER B 1 32 ? 24.109 9.148 7.164 1 95.62 32 SER B O 1
ATOM 1954 N N . CYS B 1 33 ? 26 10.031 7.758 1 96.06 33 CYS B N 1
ATOM 1955 C CA . CYS B 1 33 ? 25.469 10.547 9.008 1 96.06 33 CYS B CA 1
ATOM 1956 C C . CYS B 1 33 ? 24.359 11.555 8.75 1 96.06 33 CYS B C 1
ATOM 1958 O O . CYS B 1 33 ? 23.312 11.523 9.406 1 96.06 33 CYS B O 1
ATOM 1960 N N . LEU B 1 34 ? 24.625 12.359 7.82 1 96.94 34 LEU B N 1
ATOM 1961 C CA . LEU B 1 34 ? 23.641 13.367 7.453 1 96.94 34 LEU B CA 1
ATOM 1962 C C . LEU B 1 34 ? 22.359 12.711 6.922 1 96.94 34 LEU B C 1
ATOM 1964 O O . LEU B 1 34 ? 21.25 13.125 7.273 1 96.94 34 LEU B O 1
ATOM 1968 N N . LEU B 1 35 ? 22.547 11.719 6.164 1 97.31 35 LEU B N 1
ATOM 1969 C CA . LEU B 1 35 ? 21.406 11.047 5.539 1 97.31 35 LEU B CA 1
ATOM 1970 C C . LEU B 1 35 ? 20.609 10.266 6.57 1 97.31 35 LEU B C 1
ATOM 1972 O O . LEU B 1 35 ? 1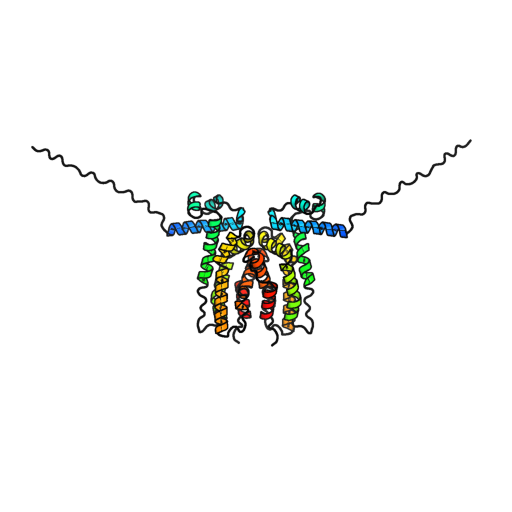9.375 10.227 6.504 1 97.31 35 LEU B O 1
ATOM 1976 N N . HIS B 1 36 ? 21.266 9.688 7.539 1 96.81 36 HIS B N 1
ATOM 1977 C CA . HIS B 1 36 ? 20.578 8.992 8.617 1 96.81 36 HIS B CA 1
ATOM 1978 C C . HIS B 1 36 ? 19.781 9.969 9.469 1 96.81 36 HIS B C 1
ATOM 1980 O O . HIS B 1 36 ? 18.609 9.711 9.789 1 96.81 36 HIS B O 1
ATOM 1986 N N . ALA B 1 37 ? 20.328 11.086 9.727 1 97.81 37 ALA B N 1
ATOM 1987 C CA . ALA B 1 37 ? 19.641 12.125 10.484 1 97.81 37 ALA B CA 1
ATOM 1988 C C . ALA B 1 37 ? 18.469 12.688 9.703 1 97.81 37 ALA B C 1
ATOM 1990 O O . ALA B 1 37 ? 17.406 12.984 10.281 1 97.81 37 ALA B O 1
ATOM 1991 N N . ALA B 1 38 ? 18.703 12.844 8.469 1 97.81 38 ALA B N 1
ATOM 1992 C CA . ALA B 1 38 ? 17.641 13.359 7.602 1 97.81 38 ALA B CA 1
ATOM 1993 C C . ALA B 1 38 ? 16.453 12.414 7.586 1 97.81 38 ALA B C 1
ATOM 1995 O O . ALA B 1 38 ? 15.305 12.859 7.688 1 97.81 38 ALA B O 1
ATOM 1996 N N . LEU B 1 39 ? 16.734 11.125 7.461 1 96.5 39 LEU B N 1
ATOM 1997 C CA . LEU B 1 39 ? 15.633 10.164 7.457 1 96.5 39 LEU B CA 1
ATOM 1998 C C . LEU B 1 39 ? 14.844 10.227 8.758 1 96.5 39 LEU B C 1
ATOM 2000 O O . LEU B 1 39 ? 13.609 10.234 8.734 1 96.5 39 LEU B O 1
ATOM 2004 N N . ASP B 1 40 ? 15.531 10.312 9.859 1 96 40 ASP B N 1
ATOM 2005 C CA . ASP B 1 40 ? 14.852 10.445 11.148 1 96 40 ASP B CA 1
ATOM 2006 C C . ASP B 1 40 ? 13.945 11.664 11.172 1 96 40 ASP B C 1
ATOM 2008 O O . ASP B 1 40 ? 12.797 11.586 11.617 1 96 40 ASP B O 1
ATOM 2012 N N . GLU B 1 41 ? 14.453 12.734 10.68 1 96.69 41 GLU B N 1
ATOM 2013 C CA . GLU B 1 41 ? 13.703 13.984 10.656 1 96.69 41 GLU B CA 1
ATOM 2014 C C . GLU B 1 41 ? 12.492 13.891 9.734 1 96.69 41 GLU B C 1
ATOM 2016 O O . GLU B 1 41 ? 11.398 14.344 10.086 1 96.69 41 GLU B O 1
ATOM 2021 N N . PHE B 1 42 ? 12.68 13.289 8.586 1 94.75 42 PHE B N 1
ATOM 2022 C CA . PHE B 1 42 ? 11.594 13.156 7.621 1 94.75 42 PHE B CA 1
ATOM 2023 C C . PHE B 1 42 ? 10.508 12.227 8.156 1 94.75 42 PHE B C 1
ATOM 2025 O O . PHE B 1 42 ? 9.32 12.461 7.93 1 94.75 42 PHE B O 1
ATOM 2032 N N . VAL B 1 43 ? 10.922 11.203 8.828 1 90.31 43 VAL B N 1
ATOM 2033 C CA . VAL B 1 43 ? 9.969 10.242 9.375 1 90.31 43 VAL B CA 1
ATOM 2034 C C . VAL B 1 43 ? 9.164 10.898 10.5 1 90.31 43 VAL B C 1
ATOM 2036 O O . VAL B 1 43 ? 7.949 10.711 10.586 1 90.31 43 VAL B O 1
ATOM 2039 N N . GLU B 1 44 ? 9.797 11.695 11.25 1 89.44 44 GLU B N 1
ATOM 2040 C CA . GLU B 1 44 ? 9.18 12.281 12.438 1 89.44 44 GLU B CA 1
ATOM 2041 C C . GLU B 1 44 ? 8.32 13.484 12.07 1 89.44 44 GLU B C 1
ATOM 2043 O O . GLU B 1 44 ? 7.25 13.695 12.648 1 89.44 44 GLU B O 1
ATOM 2048 N N . ASN B 1 45 ? 8.797 14.273 11.039 1 90.38 45 ASN B N 1
ATOM 2049 C CA . ASN B 1 45 ? 8.164 15.57 10.844 1 90.38 45 ASN B CA 1
ATOM 2050 C C . ASN B 1 45 ? 7.621 15.719 9.422 1 90.38 45 ASN B C 1
ATOM 2052 O O . ASN B 1 45 ? 7.02 16.734 9.086 1 90.38 45 ASN B O 1
ATOM 2056 N N . GLY B 1 46 ? 7.801 14.648 8.672 1 89.44 46 GLY B N 1
ATOM 2057 C CA . GLY B 1 46 ? 7.426 14.773 7.27 1 89.44 46 GLY B CA 1
ATOM 2058 C C . GLY B 1 46 ? 8.414 15.594 6.461 1 89.44 46 GLY B C 1
ATOM 2059 O O . GLY B 1 46 ? 9.336 16.188 7.02 1 89.44 46 GLY B O 1
ATOM 2060 N N . PHE B 1 47 ? 8.219 15.648 5.152 1 90.69 47 PHE B N 1
ATOM 2061 C CA . PHE B 1 47 ? 9.125 16.359 4.27 1 90.69 47 PHE B CA 1
ATOM 2062 C C . PHE B 1 47 ? 8.945 17.875 4.414 1 90.69 47 PHE B C 1
ATOM 2064 O O . PHE B 1 47 ? 9.922 18.609 4.531 1 90.69 47 PHE B O 1
ATOM 2071 N N . ALA B 1 48 ? 7.73 18.281 4.383 1 87.38 48 ALA B N 1
ATOM 2072 C CA . ALA B 1 48 ? 7.445 19.719 4.477 1 87.38 48 ALA B CA 1
ATOM 2073 C C . ALA B 1 48 ? 7.879 20.266 5.828 1 87.38 48 ALA B C 1
ATOM 2075 O O . ALA B 1 48 ? 8.453 21.359 5.898 1 87.38 48 ALA B O 1
ATOM 2076 N N . GLY B 1 49 ? 7.727 19.531 6.824 1 90.5 49 GLY B N 1
ATOM 2077 C CA . GLY B 1 49 ? 7.988 19.984 8.18 1 90.5 49 GLY B CA 1
ATOM 2078 C C . GLY B 1 49 ? 9.438 19.828 8.594 1 90.5 49 GLY B C 1
ATOM 2079 O O . GLY B 1 49 ? 9.867 20.406 9.594 1 90.5 49 GLY B O 1
ATOM 2080 N N . ALA B 1 50 ? 10.18 19.172 7.836 1 95.31 50 ALA B N 1
ATOM 2081 C CA . ALA B 1 50 ? 11.578 18.906 8.18 1 95.31 50 ALA B CA 1
ATOM 2082 C C . ALA B 1 50 ? 12.406 20.188 8.055 1 95.31 50 ALA B C 1
ATOM 2084 O O . ALA B 1 50 ? 12.156 21.016 7.184 1 95.31 50 ALA B O 1
ATOM 2085 N N . GLN B 1 51 ? 13.43 20.266 8.922 1 96.25 51 GLN B N 1
ATOM 2086 C CA . GLN B 1 51 ? 14.297 21.438 8.938 1 96.25 51 GLN B CA 1
ATOM 2087 C C . GLN B 1 51 ? 15.766 21.031 8.891 1 96.25 51 GLN B C 1
ATOM 2089 O O . GLN B 1 51 ? 16.188 20.109 9.594 1 96.25 51 GLN B O 1
ATOM 2094 N N . MET B 1 52 ? 16.422 21.781 8.125 1 96 52 MET B N 1
ATOM 2095 C CA . MET B 1 52 ? 17.844 21.516 8 1 96 52 MET B CA 1
ATOM 2096 C C . MET B 1 52 ? 18.562 21.703 9.336 1 96 52 MET B C 1
ATOM 2098 O O . MET B 1 52 ? 19.516 20.984 9.656 1 96 52 MET B O 1
ATOM 2102 N N . SER B 1 53 ? 18.125 22.656 10.086 1 96.75 53 SER B N 1
ATOM 2103 C CA . SER B 1 53 ? 18.75 22.922 11.383 1 96.75 53 SER B CA 1
ATOM 2104 C C . SER B 1 53 ? 18.625 21.719 12.305 1 96.75 53 SER B C 1
ATOM 2106 O O . SER B 1 53 ? 19.578 21.328 12.969 1 96.75 53 SER B O 1
ATOM 2108 N N . ARG B 1 54 ? 17.5 21.062 12.352 1 97.69 54 ARG B N 1
ATOM 2109 C CA . ARG B 1 54 ? 17.281 19.891 13.188 1 97.69 54 ARG B CA 1
ATOM 2110 C C . ARG B 1 54 ? 18.078 18.703 12.672 1 97.69 54 ARG B C 1
ATOM 2112 O O . ARG B 1 54 ? 18.625 17.922 13.461 1 97.69 54 ARG B O 1
ATOM 2119 N N . ILE B 1 55 ? 18.203 18.594 11.375 1 97.81 55 ILE B N 1
ATOM 2120 C CA . ILE B 1 55 ? 18.938 17.5 10.758 1 97.81 55 ILE B CA 1
ATOM 2121 C C . ILE B 1 55 ? 20.422 17.609 11.109 1 97.81 55 ILE B C 1
ATOM 2123 O O . ILE B 1 55 ? 21.047 16.641 11.523 1 97.81 55 ILE B O 1
ATOM 2127 N N . THR B 1 56 ? 20.938 18.844 10.984 1 97.69 56 THR B N 1
ATOM 2128 C CA . THR B 1 56 ? 22.359 19.047 11.25 1 97.69 56 THR B CA 1
ATOM 2129 C C . THR B 1 56 ? 22.656 18.875 12.742 1 97.69 56 THR B C 1
ATOM 2131 O O . THR B 1 56 ? 23.688 18.344 13.109 1 97.69 56 THR B O 1
ATOM 2134 N N . GLU B 1 57 ? 21.734 19.328 13.555 1 97.56 57 GLU B N 1
ATOM 2135 C CA . GLU B 1 57 ? 21.891 19.141 14.992 1 97.56 57 GLU B CA 1
ATOM 2136 C C . GLU B 1 57 ? 21.938 17.656 15.352 1 97.56 57 GLU B C 1
ATOM 2138 O O . GLU B 1 57 ? 22.797 17.219 16.125 1 97.56 57 GLU B O 1
ATOM 2143 N N . ARG B 1 58 ? 21.094 16.859 14.789 1 96.31 58 ARG B N 1
ATOM 2144 C CA . ARG B 1 58 ? 21.031 15.414 15.016 1 96.31 58 ARG B CA 1
ATOM 2145 C C . ARG B 1 58 ? 22.297 14.727 14.508 1 96.31 58 ARG B C 1
ATOM 2147 O O . ARG B 1 58 ? 22.766 13.758 15.117 1 96.31 58 ARG B O 1
ATOM 2154 N N . ALA B 1 59 ? 22.812 15.211 13.422 1 96.75 59 ALA B N 1
ATOM 2155 C CA . ALA B 1 59 ? 23.969 14.594 12.766 1 96.75 59 ALA B CA 1
ATOM 2156 C C . ALA B 1 59 ? 25.266 15.055 13.406 1 96.75 59 ALA B C 1
ATOM 2158 O O . ALA B 1 59 ? 26.328 14.453 13.188 1 96.75 59 ALA B O 1
ATOM 2159 N N . GLY B 1 60 ? 25.219 16.172 14.125 1 96.5 60 GLY B N 1
ATOM 2160 C CA . GLY B 1 60 ? 26.438 16.766 14.664 1 96.5 60 GLY B CA 1
ATOM 2161 C C . GLY B 1 60 ? 27.328 17.375 13.594 1 96.5 60 GLY B C 1
ATOM 2162 O O . GLY B 1 60 ? 28.547 17.25 13.648 1 96.5 60 GLY B O 1
ATOM 2163 N N . ILE B 1 61 ? 26.734 17.891 12.609 1 94.75 61 ILE B N 1
ATOM 2164 C CA . ILE B 1 61 ? 27.422 18.469 11.469 1 94.75 61 ILE B CA 1
ATOM 2165 C C . ILE B 1 61 ? 27.031 19.938 11.305 1 94.75 61 ILE B C 1
ATOM 2167 O O . ILE B 1 61 ? 25.859 20.297 11.508 1 94.75 61 ILE B O 1
ATOM 2171 N N . ALA B 1 62 ? 27.969 20.75 10.961 1 94.44 62 ALA B N 1
ATOM 2172 C CA . ALA B 1 62 ? 27.672 22.156 10.75 1 94.44 62 ALA B CA 1
ATOM 2173 C C . ALA B 1 62 ? 26.734 22.359 9.57 1 94.44 62 ALA B C 1
ATOM 2175 O O . ALA B 1 62 ? 26.828 21.656 8.57 1 94.44 62 ALA B O 1
ATOM 2176 N N . LYS B 1 63 ? 25.828 23.375 9.68 1 94.5 63 LYS B N 1
ATOM 2177 C CA . LYS B 1 63 ? 24.844 23.672 8.641 1 94.5 63 LYS B CA 1
ATOM 2178 C C . LYS B 1 63 ? 25.516 23.938 7.301 1 94.5 63 LYS B C 1
ATOM 2180 O O . LYS B 1 63 ? 25.062 23.438 6.266 1 94.5 63 LYS B O 1
ATOM 2185 N N . GLY B 1 64 ? 26.609 24.734 7.34 1 93.94 64 GLY B N 1
ATOM 2186 C CA . GLY B 1 64 ? 27.344 25.016 6.117 1 93.94 64 GLY B CA 1
ATOM 2187 C C . GLY B 1 64 ? 27.859 23.766 5.426 1 93.94 64 GLY B C 1
ATOM 2188 O O . GLY B 1 64 ? 27.781 23.656 4.199 1 93.94 64 GLY B O 1
ATOM 2189 N N . THR B 1 65 ? 28.375 22.859 6.195 1 93.94 65 THR B N 1
ATOM 2190 C CA . THR B 1 65 ? 28.875 21.578 5.676 1 93.94 65 THR B CA 1
ATOM 2191 C C . THR B 1 65 ? 27.734 20.781 5.047 1 93.94 65 THR B C 1
ATOM 2193 O O . THR B 1 65 ? 27.891 20.203 3.969 1 93.94 65 THR B O 1
ATOM 2196 N N . ALA B 1 66 ? 26.547 20.75 5.641 1 96.06 66 ALA B N 1
ATOM 2197 C CA . ALA B 1 66 ? 25.391 20.016 5.137 1 96.06 66 ALA B CA 1
ATOM 2198 C C . ALA B 1 66 ? 24.969 20.531 3.77 1 96.06 66 ALA B C 1
ATOM 2200 O O . ALA B 1 66 ? 24.656 19.75 2.865 1 96.06 66 ALA B O 1
ATOM 2201 N N . TYR B 1 67 ? 25.031 21.828 3.641 1 95.56 67 TYR B N 1
ATOM 2202 C CA . TYR B 1 67 ? 24.578 22.438 2.4 1 95.56 67 TYR B CA 1
ATOM 2203 C C . TYR B 1 67 ? 25.578 22.188 1.272 1 95.56 67 TYR B C 1
ATOM 2205 O O . TYR B 1 67 ? 25.219 22.234 0.096 1 95.56 67 TYR B O 1
ATOM 2213 N N . ARG B 1 68 ? 26.875 21.969 1.668 1 94.94 68 ARG B N 1
ATOM 2214 C CA . ARG B 1 68 ? 27.859 21.594 0.662 1 94.94 68 ARG B CA 1
ATOM 2215 C C . ARG B 1 68 ? 27.531 20.219 0.07 1 94.94 68 ARG B C 1
ATOM 2217 O O . ARG B 1 68 ? 27.75 19.984 -1.123 1 94.94 68 ARG B O 1
ATOM 2224 N N . TYR B 1 69 ? 26.969 19.375 0.885 1 95.31 69 TYR B N 1
ATOM 2225 C CA . TYR B 1 69 ? 26.625 18.031 0.436 1 95.31 69 TYR B CA 1
ATOM 2226 C C . TYR B 1 69 ? 25.266 18.031 -0.276 1 95.31 69 TYR B C 1
ATOM 2228 O O . TYR B 1 69 ? 25.109 17.375 -1.316 1 95.31 69 TYR B O 1
ATOM 2236 N N . PHE B 1 70 ? 24.297 18.734 0.345 1 97.25 70 PHE B N 1
ATOM 2237 C CA . PHE B 1 70 ? 22.938 18.781 -0.152 1 97.25 70 PHE B CA 1
ATOM 2238 C C . PHE B 1 70 ? 22.391 20.203 -0.105 1 97.25 70 PHE B C 1
ATOM 2240 O O . PHE B 1 70 ? 21.828 20.625 0.908 1 97.25 70 PHE B O 1
ATOM 2247 N N . PRO B 1 71 ? 22.438 20.859 -1.218 1 96.31 71 PRO B N 1
ATOM 2248 C CA . PRO B 1 71 ? 22.125 22.281 -1.25 1 96.31 71 PRO B CA 1
ATOM 2249 C C . PRO B 1 71 ? 20.641 22.562 -0.989 1 96.31 71 PRO B C 1
ATOM 2251 O O . PRO B 1 71 ? 20.281 23.688 -0.645 1 96.31 71 PRO B O 1
ATOM 2254 N N . THR B 1 72 ? 19.797 21.5 -1.22 1 95.31 72 THR B N 1
ATOM 2255 C CA . THR B 1 72 ? 18.359 21.688 -0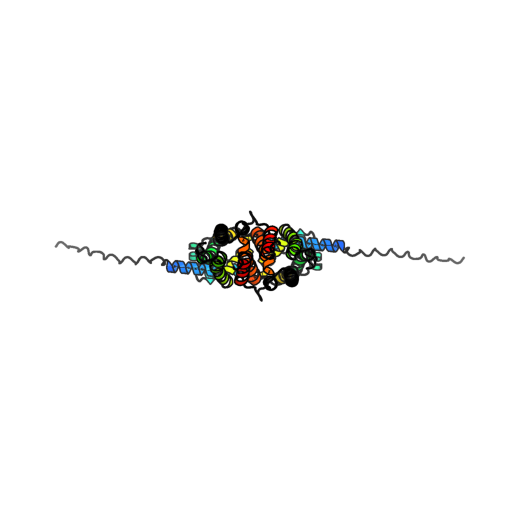.998 1 95.31 72 THR B CA 1
ATOM 2256 C C . THR B 1 72 ? 17.781 20.5 -0.215 1 95.31 72 THR B C 1
ATOM 2258 O O . THR B 1 72 ? 18.391 19.438 -0.158 1 95.31 72 THR B O 1
ATOM 2261 N N . LYS B 1 73 ? 16.688 20.688 0.297 1 94.81 73 LYS B N 1
ATOM 2262 C CA . LYS B 1 73 ? 15.984 19.625 0.989 1 94.81 73 LYS B CA 1
ATOM 2263 C C . LYS B 1 73 ? 15.633 18.484 0.03 1 94.81 73 LYS B C 1
ATOM 2265 O O . LYS B 1 73 ? 15.68 17.312 0.403 1 94.81 73 LYS B O 1
ATOM 2270 N N . SER B 1 74 ? 15.312 18.906 -1.174 1 94.62 74 SER B N 1
ATOM 2271 C CA . SER B 1 74 ? 15 17.906 -2.189 1 94.62 74 SER B CA 1
ATOM 2272 C C . SER B 1 74 ? 16.219 17.031 -2.504 1 94.62 74 SER B C 1
ATOM 2274 O O . SER B 1 74 ? 16.109 15.812 -2.627 1 94.62 74 SER B O 1
ATOM 2276 N N . ALA B 1 75 ? 17.297 17.656 -2.613 1 96.25 75 ALA B N 1
ATOM 2277 C CA . ALA B 1 75 ? 18.531 16.922 -2.854 1 96.25 75 ALA B CA 1
ATOM 2278 C C . ALA B 1 75 ? 18.859 15.992 -1.688 1 96.25 75 ALA B C 1
ATOM 2280 O O . ALA B 1 75 ? 19.344 14.883 -1.889 1 96.25 75 ALA B O 1
ATOM 2281 N N . LEU B 1 76 ? 18.625 16.5 -0.558 1 97.06 76 LEU B N 1
ATOM 2282 C CA . LEU B 1 76 ? 18.828 15.688 0.639 1 97.06 76 LEU B CA 1
ATOM 2283 C C . LEU B 1 76 ? 17.906 14.469 0.645 1 97.06 76 LEU B C 1
ATOM 2285 O O . LEU B 1 76 ? 18.344 13.359 0.968 1 97.06 76 LEU B O 1
ATOM 2289 N N . PHE B 1 77 ? 16.734 14.633 0.262 1 95.81 77 PHE B N 1
ATOM 2290 C CA . PHE B 1 77 ? 15.789 13.523 0.216 1 95.81 77 PHE B CA 1
ATOM 2291 C C . PHE B 1 77 ? 16.219 12.492 -0.823 1 95.81 77 PHE B C 1
ATOM 2293 O O . PHE B 1 77 ? 16.188 11.289 -0.558 1 95.81 77 PHE B O 1
ATOM 2300 N N . GLU B 1 78 ? 16.578 13.023 -1.95 1 95.25 78 GLU B N 1
ATOM 2301 C CA . GLU B 1 78 ? 17.078 12.109 -2.977 1 95.25 78 GLU B CA 1
ATOM 2302 C C . GLU B 1 78 ? 18.281 11.312 -2.467 1 95.25 78 GLU B C 1
ATOM 2304 O O . GLU B 1 78 ? 18.406 10.117 -2.752 1 95.25 78 GLU B O 1
ATOM 2309 N N . GLY B 1 79 ? 19.078 11.977 -1.752 1 96 79 GLY B N 1
ATOM 2310 C CA . GLY B 1 79 ? 20.203 11.305 -1.125 1 96 79 GLY B CA 1
ATOM 2311 C C . GLY B 1 79 ? 19.781 10.219 -0.154 1 96 79 GLY B C 1
ATOM 2312 O O . GLY B 1 79 ? 20.375 9.141 -0.113 1 96 79 GLY B O 1
ATOM 2313 N N . VAL B 1 80 ? 18.75 10.453 0.615 1 96.62 80 VAL B N 1
ATOM 2314 C CA . VAL B 1 80 ? 18.219 9.477 1.556 1 96.62 80 VAL B CA 1
ATOM 2315 C C . VAL B 1 80 ? 17.719 8.25 0.796 1 96.62 80 VAL B C 1
ATOM 2317 O O . VAL B 1 80 ? 18.047 7.117 1.148 1 96.62 80 VAL B O 1
ATOM 2320 N N . VAL B 1 81 ? 17 8.438 -0.246 1 94.38 81 VAL B N 1
ATOM 2321 C CA . VAL B 1 81 ? 16.453 7.332 -1.026 1 94.38 81 VAL B CA 1
ATOM 2322 C C . VAL B 1 81 ? 17.594 6.5 -1.605 1 94.38 81 VAL B C 1
ATOM 2324 O O . VAL B 1 81 ? 17.594 5.27 -1.492 1 94.38 81 VAL B O 1
ATOM 2327 N N . ALA B 1 82 ? 18.547 7.211 -2.164 1 93.38 82 ALA B N 1
ATOM 2328 C CA . ALA B 1 82 ? 19.688 6.512 -2.764 1 93.38 82 ALA B CA 1
ATOM 2329 C C . ALA B 1 82 ? 20.453 5.719 -1.713 1 93.38 82 ALA B C 1
ATOM 2331 O O . ALA B 1 82 ? 20.812 4.559 -1.937 1 93.38 82 ALA B O 1
ATOM 2332 N N . GLU B 1 83 ? 20.641 6.32 -0.605 1 92.94 83 GLU B N 1
ATOM 2333 C CA . GLU B 1 83 ? 21.406 5.699 0.469 1 92.94 83 GLU B CA 1
ATOM 2334 C C . GLU B 1 83 ? 20.75 4.406 0.945 1 92.94 83 GLU B C 1
ATOM 2336 O O . GLU B 1 83 ? 21.438 3.402 1.163 1 92.94 83 GLU B O 1
ATOM 2341 N N . PHE B 1 84 ? 19.5 4.375 1.023 1 92.12 84 PHE B N 1
ATOM 2342 C CA . PHE B 1 84 ? 18.844 3.262 1.7 1 92.12 84 PHE B CA 1
ATOM 2343 C C . PHE B 1 84 ? 18.266 2.283 0.689 1 92.12 84 PHE B C 1
ATOM 2345 O O . PHE B 1 84 ? 18.172 1.084 0.963 1 92.12 84 PHE B O 1
ATOM 2352 N N . MET B 1 85 ? 17.922 2.738 -0.511 1 89.44 85 MET B N 1
ATOM 2353 C CA . MET B 1 85 ? 17.203 1.872 -1.446 1 89.44 85 MET B CA 1
ATOM 2354 C C . MET B 1 85 ? 18.156 1.316 -2.502 1 89.44 85 MET B C 1
ATOM 2356 O O . MET B 1 85 ? 17.938 0.229 -3.035 1 89.44 85 MET B O 1
ATOM 2360 N N . ALA B 1 86 ? 19.203 1.988 -2.822 1 84.62 86 ALA B N 1
ATOM 2361 C CA . ALA B 1 86 ? 20.109 1.571 -3.893 1 84.62 86 ALA B CA 1
ATOM 2362 C C . ALA B 1 86 ? 20.703 0.2 -3.6 1 84.62 86 ALA B C 1
ATOM 2364 O O . ALA B 1 86 ? 20.797 -0.651 -4.488 1 84.62 86 ALA B O 1
ATOM 2365 N N . PRO B 1 87 ? 21.047 0.008 -2.363 1 82.5 87 PRO B N 1
ATOM 2366 C CA . PRO B 1 87 ? 21.656 -1.299 -2.08 1 82.5 87 PRO B CA 1
ATOM 2367 C C . PRO B 1 87 ? 20.656 -2.449 -2.25 1 82.5 87 PRO B C 1
ATOM 2369 O O . PRO B 1 87 ? 21.062 -3.607 -2.369 1 82.5 87 PRO B O 1
ATOM 2372 N N . LEU B 1 88 ? 19.406 -2.176 -2.23 1 78.56 88 LEU B N 1
ATOM 2373 C CA . LEU B 1 88 ? 18.391 -3.203 -2.436 1 78.56 88 LEU B CA 1
ATOM 2374 C C . LEU B 1 88 ? 18.609 -3.938 -3.754 1 78.56 88 LEU B C 1
ATOM 2376 O O . LEU B 1 88 ? 18.656 -5.168 -3.781 1 78.56 88 LEU B O 1
ATOM 2380 N N . ILE B 1 89 ? 18.812 -3.232 -4.75 1 72.12 89 ILE B N 1
ATOM 2381 C CA . ILE B 1 89 ? 18.938 -3.801 -6.086 1 72.12 89 ILE B CA 1
ATOM 2382 C C . ILE B 1 89 ? 20.281 -4.52 -6.215 1 72.12 89 ILE B C 1
ATOM 2384 O O . ILE B 1 89 ? 20.375 -5.57 -6.855 1 72.12 89 ILE B O 1
ATOM 2388 N N . SER B 1 90 ? 21.203 -3.855 -5.605 1 76.69 90 SER B N 1
ATOM 2389 C CA . SER B 1 90 ? 22.5 -4.508 -5.629 1 76.69 90 SER B CA 1
ATOM 2390 C C . SER B 1 90 ? 22.453 -5.871 -4.953 1 76.69 90 SER B C 1
ATOM 2392 O O . SER B 1 90 ? 23.172 -6.797 -5.352 1 76.69 90 SER B O 1
ATOM 2394 N N . GLY B 1 91 ? 21.594 -5.949 -4.062 1 78.5 91 GLY B N 1
ATOM 2395 C CA . GLY B 1 91 ? 21.422 -7.211 -3.354 1 78.5 91 GLY B CA 1
ATOM 2396 C C . GLY B 1 91 ? 20.703 -8.266 -4.172 1 78.5 91 GLY B C 1
ATOM 2397 O O . GLY B 1 91 ? 20.938 -9.461 -3.996 1 78.5 91 GLY B O 1
ATOM 2398 N N . ILE B 1 92 ? 19.875 -7.883 -5.035 1 83.62 92 ILE B N 1
ATOM 2399 C CA . ILE B 1 92 ? 19.109 -8.812 -5.855 1 83.62 92 ILE B CA 1
ATOM 2400 C C . ILE B 1 92 ? 20 -9.375 -6.961 1 83.62 92 ILE B C 1
ATOM 2402 O O . ILE B 1 92 ? 19.875 -10.547 -7.336 1 83.62 92 ILE B O 1
ATOM 2406 N N . GLY B 1 93 ? 21 -8.672 -7.426 1 82.5 93 GLY B N 1
AT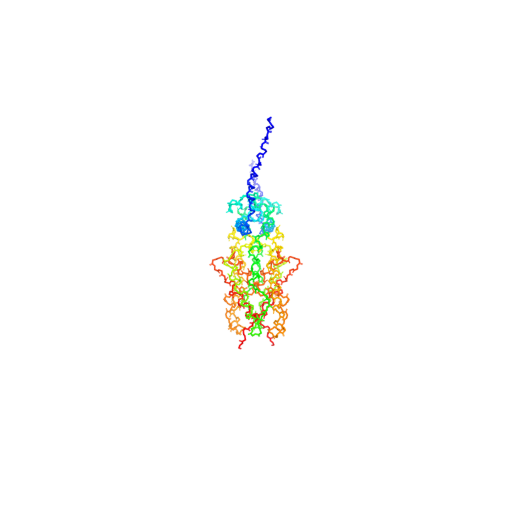OM 2407 C CA . GLY B 1 93 ? 21.859 -9.141 -8.5 1 82.5 93 GLY B CA 1
ATOM 2408 C C . GLY B 1 93 ? 21.156 -9.18 -9.852 1 82.5 93 GLY B C 1
ATOM 2409 O O . GLY B 1 93 ? 20.031 -8.711 -9.977 1 82.5 93 GLY B O 1
ATOM 2410 N N . PRO B 1 94 ? 21.828 -9.664 -10.883 1 87.44 94 PRO B N 1
ATOM 2411 C CA . PRO B 1 94 ? 21.234 -9.773 -12.211 1 87.44 94 PRO B CA 1
ATOM 2412 C C . PRO B 1 94 ? 20.203 -10.891 -12.305 1 87.44 94 PRO B C 1
ATOM 2414 O O . PRO B 1 94 ? 20.266 -11.867 -11.555 1 87.44 94 PRO B O 1
ATOM 2417 N N . PRO B 1 95 ? 19.188 -10.633 -13.117 1 90.88 95 PRO B N 1
ATOM 2418 C CA . PRO B 1 95 ? 18.188 -11.68 -13.336 1 90.88 95 PRO B CA 1
ATOM 2419 C C . PRO B 1 95 ? 18.734 -12.852 -14.148 1 90.88 95 PRO B C 1
ATOM 2421 O O . PRO B 1 95 ? 18.359 -13.031 -15.312 1 90.88 95 PRO B O 1
ATOM 2424 N N . GLU B 1 96 ? 19.594 -13.656 -13.508 1 92.75 96 GLU B N 1
ATOM 2425 C CA . GLU B 1 96 ? 20.281 -14.766 -14.172 1 92.75 96 GLU B CA 1
ATOM 2426 C C . GLU B 1 96 ? 20.125 -16.062 -13.383 1 92.75 96 GLU B C 1
ATOM 2428 O O . GLU B 1 96 ? 21.047 -16.5 -12.688 1 92.75 96 GLU B O 1
ATOM 2433 N N . PRO B 1 97 ? 18.938 -16.656 -13.625 1 94.56 97 PRO B N 1
ATOM 2434 C CA . PRO B 1 97 ? 18.812 -17.969 -13.008 1 94.56 97 PRO B CA 1
ATOM 2435 C C . PRO B 1 97 ? 19.828 -18.969 -13.555 1 94.56 97 PRO B C 1
ATOM 2437 O O . PRO B 1 97 ? 20.141 -18.953 -14.75 1 94.56 97 PRO B O 1
ATOM 2440 N N . ARG B 1 98 ? 20.344 -19.859 -12.664 1 93.62 98 ARG B N 1
ATOM 2441 C CA . ARG B 1 98 ? 21.234 -20.938 -13.086 1 93.62 98 ARG B CA 1
ATOM 2442 C C . ARG B 1 98 ? 20.5 -21.969 -13.938 1 93.62 98 ARG B C 1
ATOM 2444 O O . ARG B 1 98 ? 19.266 -22.062 -13.875 1 93.62 98 ARG B O 1
ATOM 2451 N N . ALA B 1 99 ? 21.266 -22.688 -14.68 1 92.56 99 ALA B N 1
ATOM 2452 C CA . ALA B 1 99 ? 20.672 -23.688 -15.562 1 92.56 99 ALA B CA 1
ATOM 2453 C C . ALA B 1 99 ? 19.938 -24.766 -14.766 1 92.56 99 ALA B C 1
ATOM 2455 O O . ALA B 1 99 ? 18.938 -25.297 -15.219 1 92.56 99 ALA B O 1
ATOM 2456 N N . ASP B 1 100 ? 20.375 -24.969 -13.57 1 93.31 100 ASP B N 1
ATOM 2457 C CA . ASP B 1 100 ? 19.844 -26.078 -12.781 1 93.31 100 ASP B CA 1
ATOM 2458 C C . ASP B 1 100 ? 18.828 -25.578 -11.758 1 93.31 100 ASP B C 1
ATOM 2460 O O . ASP B 1 100 ? 18.453 -26.297 -10.836 1 93.31 100 ASP B O 1
ATOM 2464 N N . GLU B 1 101 ? 18.391 -24.438 -11.938 1 94.5 101 GLU B N 1
ATOM 2465 C CA . GLU B 1 101 ? 17.453 -23.859 -10.992 1 94.5 101 GLU B CA 1
ATOM 2466 C C . GLU B 1 101 ? 16.203 -23.344 -11.703 1 94.5 101 GLU B C 1
ATOM 2468 O O . GLU B 1 101 ? 16.297 -22.75 -12.781 1 94.5 101 GLU B O 1
ATOM 2473 N N . SER B 1 102 ? 15.062 -23.672 -11.133 1 95.44 102 SER B N 1
ATOM 2474 C CA . SER B 1 102 ? 13.852 -23.078 -11.695 1 95.44 102 SER B CA 1
ATOM 2475 C C . SER B 1 102 ? 13.828 -21.562 -11.492 1 95.44 102 SER B C 1
ATOM 2477 O O . SER B 1 102 ? 14.484 -21.047 -10.586 1 95.44 102 SER B O 1
ATOM 2479 N N . VAL B 1 103 ? 13.133 -20.906 -12.336 1 96.44 103 VAL B N 1
ATOM 2480 C CA . VAL B 1 103 ? 13.008 -19.453 -12.195 1 96.44 103 VAL B CA 1
ATOM 2481 C C . VAL B 1 103 ? 12.32 -19.125 -10.867 1 96.44 103 VAL B C 1
ATOM 2483 O O . VAL B 1 103 ? 12.656 -18.125 -10.227 1 96.44 103 VAL B O 1
ATOM 2486 N N . GLY B 1 104 ? 11.375 -19.938 -10.453 1 95.38 104 GLY B N 1
ATOM 2487 C CA . GLY B 1 104 ? 10.766 -19.781 -9.141 1 95.38 104 GLY B CA 1
ATOM 2488 C C . GLY B 1 104 ? 11.781 -19.812 -8.008 1 95.38 104 GLY B C 1
ATOM 2489 O O . GLY B 1 104 ? 11.758 -18.969 -7.121 1 95.38 104 GLY B O 1
ATOM 2490 N N . ASP B 1 105 ? 12.664 -20.797 -8.086 1 95.69 105 ASP B N 1
ATOM 2491 C CA . ASP B 1 105 ? 13.711 -20.922 -7.066 1 95.69 105 ASP B CA 1
ATOM 2492 C C . ASP B 1 105 ? 14.672 -19.734 -7.121 1 95.69 105 ASP B C 1
ATOM 2494 O O . ASP B 1 105 ? 15.102 -19.234 -6.078 1 95.69 105 ASP B O 1
ATOM 2498 N N . PHE B 1 106 ? 14.969 -19.375 -8.336 1 96.12 106 PHE B N 1
ATOM 2499 C CA . PHE B 1 106 ? 15.82 -18.219 -8.539 1 96.12 106 PHE B CA 1
ATOM 2500 C C . PHE B 1 106 ? 15.203 -16.969 -7.902 1 96.12 106 PHE B C 1
ATOM 2502 O O . PHE B 1 106 ? 15.883 -16.219 -7.195 1 96.12 106 PHE B O 1
ATOM 2509 N N . LEU B 1 107 ? 13.906 -16.734 -8.086 1 95.25 107 LEU B N 1
ATOM 2510 C CA . LEU B 1 107 ? 13.211 -15.586 -7.52 1 95.25 107 LEU B CA 1
ATOM 2511 C C . LEU B 1 107 ? 13.18 -15.664 -5.996 1 95.25 107 LEU B C 1
ATOM 2513 O O . LEU B 1 107 ? 13.383 -14.656 -5.312 1 95.25 107 LEU B O 1
ATOM 2517 N N . ARG B 1 108 ? 13.031 -16.828 -5.496 1 93.75 108 ARG B N 1
ATOM 2518 C CA . ARG B 1 108 ? 13.031 -17.016 -4.051 1 93.75 108 ARG B CA 1
ATOM 2519 C C . ARG B 1 108 ? 14.375 -16.609 -3.445 1 93.75 108 ARG B C 1
ATOM 2521 O O . ARG B 1 108 ? 14.422 -15.828 -2.496 1 93.75 108 ARG B O 1
ATOM 2528 N N . ARG B 1 109 ? 15.359 -17.125 -3.99 1 92.94 109 ARG B N 1
ATOM 2529 C CA . ARG B 1 109 ? 16.672 -16.875 -3.395 1 92.94 109 ARG B CA 1
ATOM 2530 C C . ARG B 1 109 ? 17.109 -15.438 -3.617 1 92.94 109 ARG B C 1
ATOM 2532 O O . ARG B 1 109 ? 17.891 -14.891 -2.842 1 92.94 109 ARG B O 1
ATOM 2539 N N . SER B 1 110 ? 16.594 -14.844 -4.629 1 93.19 110 SER B N 1
ATOM 2540 C CA . SER B 1 110 ? 17.016 -13.492 -4.965 1 93.19 110 SER B CA 1
ATOM 2541 C C . SER B 1 110 ? 16.203 -12.445 -4.199 1 93.19 110 SER B C 1
ATOM 2543 O O . SER B 1 110 ? 16.75 -11.438 -3.748 1 93.19 110 SER B O 1
ATOM 2545 N N . LEU B 1 111 ? 14.906 -12.711 -4.004 1 91.81 111 LEU B N 1
ATOM 2546 C CA . LEU B 1 111 ? 14.023 -11.648 -3.543 1 91.81 111 LEU B CA 1
ATOM 2547 C C . LEU B 1 111 ? 13.727 -11.797 -2.053 1 91.81 111 LEU B C 1
ATOM 2549 O O . LEU B 1 111 ? 13.547 -10.797 -1.351 1 91.81 111 LEU B O 1
ATOM 2553 N N . ILE B 1 112 ? 13.695 -13 -1.522 1 90.69 112 ILE B N 1
ATOM 2554 C CA . ILE B 1 112 ? 13.258 -13.227 -0.149 1 90.69 112 ILE B CA 1
ATOM 2555 C C . ILE B 1 112 ? 14.242 -12.578 0.821 1 90.69 112 ILE B C 1
ATOM 2557 O O . ILE B 1 112 ? 13.836 -11.859 1.738 1 90.69 112 ILE B O 1
ATOM 2561 N N . PRO B 1 113 ? 15.539 -12.727 0.629 1 88 113 PRO B N 1
ATOM 2562 C CA . PRO B 1 113 ? 16.469 -12.047 1.539 1 88 113 PRO B CA 1
ATOM 2563 C C . PRO B 1 113 ? 16.344 -10.531 1.485 1 88 113 PRO B C 1
ATOM 2565 O O . PRO B 1 113 ? 16.5 -9.859 2.508 1 88 113 PRO B O 1
ATOM 2568 N N . VAL B 1 114 ? 16.078 -10.047 0.381 1 84.31 114 VAL B N 1
ATOM 2569 C CA . VAL B 1 114 ? 15.938 -8.602 0.204 1 84.31 114 VAL B CA 1
ATOM 2570 C C . VAL B 1 114 ? 14.719 -8.102 0.968 1 84.31 114 VAL B C 1
ATOM 2572 O O . VAL B 1 114 ? 14.773 -7.074 1.645 1 84.31 114 VAL B O 1
ATOM 2575 N N . MET B 1 115 ? 13.68 -8.844 0.921 1 82.69 115 MET B N 1
ATOM 2576 C CA . MET B 1 115 ? 12.461 -8.477 1.628 1 82.69 115 MET B CA 1
ATOM 2577 C C . MET B 1 115 ? 12.672 -8.523 3.139 1 82.69 115 MET B C 1
ATOM 2579 O O . MET B 1 115 ? 12.172 -7.66 3.865 1 82.69 115 MET B O 1
ATOM 2583 N N . THR B 1 116 ? 13.328 -9.5 3.557 1 83.5 116 THR B N 1
ATOM 2584 C CA . THR B 1 116 ? 13.617 -9.633 4.98 1 83.5 116 THR B CA 1
ATOM 2585 C C . THR B 1 116 ? 14.422 -8.445 5.484 1 83.5 116 THR B C 1
ATOM 2587 O O . THR B 1 116 ? 14.172 -7.934 6.578 1 83.5 116 THR B O 1
ATOM 2590 N N . THR B 1 117 ? 15.266 -7.969 4.633 1 81.38 117 THR B N 1
ATOM 2591 C CA . THR B 1 117 ? 16.094 -6.828 5.004 1 81.38 117 THR B CA 1
ATOM 2592 C C . THR B 1 117 ? 15.266 -5.547 5.035 1 81.38 117 THR B C 1
ATOM 2594 O O . THR B 1 117 ? 15.477 -4.688 5.895 1 81.38 117 THR B O 1
ATOM 2597 N N . ILE B 1 118 ? 14.352 -5.426 4.148 1 81.25 118 ILE B N 1
ATOM 2598 C CA . ILE B 1 118 ? 13.5 -4.242 4.09 1 81.25 118 ILE B CA 1
ATOM 2599 C C . ILE B 1 118 ? 12.68 -4.137 5.375 1 81.25 118 ILE B C 1
ATOM 2601 O O . ILE B 1 118 ? 12.586 -3.066 5.977 1 81.25 118 ILE B O 1
ATOM 2605 N N . GLU B 1 119 ? 12.141 -5.188 5.801 1 74.69 119 GLU B N 1
ATOM 2606 C CA . GLU B 1 119 ? 11.273 -5.223 6.973 1 74.69 119 GLU B CA 1
ATOM 2607 C C . GLU B 1 119 ? 12.039 -4.871 8.242 1 74.69 119 GLU B C 1
ATOM 2609 O O . GLU B 1 119 ? 11.461 -4.359 9.203 1 74.69 119 GLU B O 1
ATOM 2614 N N . THR B 1 120 ? 13.312 -5.117 8.195 1 72.69 120 THR B N 1
ATOM 2615 C CA . THR B 1 120 ? 14.094 -4.98 9.422 1 72.69 120 THR B CA 1
ATOM 2616 C C . THR B 1 120 ? 14.977 -3.742 9.367 1 72.69 120 THR B C 1
ATOM 2618 O O . THR B 1 120 ? 15.773 -3.498 10.273 1 72.69 120 THR B O 1
ATOM 2621 N N . SER B 1 121 ? 14.789 -3.07 8.281 1 77.31 121 SER B N 1
ATOM 2622 C CA . SER B 1 121 ? 15.703 -1.944 8.094 1 77.31 121 SER B CA 1
ATOM 2623 C C . SER B 1 121 ? 14.938 -0.634 7.953 1 77.31 121 SER B C 1
ATOM 2625 O O . SER B 1 121 ? 13.711 -0.608 8.078 1 77.31 121 SER B O 1
ATOM 2627 N N . ARG B 1 122 ? 15.727 0.383 7.68 1 86.62 122 ARG B N 1
ATOM 2628 C CA . ARG B 1 122 ? 15.188 1.728 7.512 1 86.62 122 ARG B CA 1
ATOM 2629 C C . ARG B 1 122 ? 14.594 1.91 6.121 1 86.62 122 ARG B C 1
ATOM 2631 O O . ARG B 1 122 ? 14.094 2.986 5.789 1 86.62 122 ARG B O 1
ATOM 2638 N N . ARG B 1 123 ? 14.609 0.844 5.375 1 87.38 123 ARG B N 1
ATOM 2639 C CA . ARG B 1 123 ? 14.078 0.904 4.016 1 87.38 123 ARG B CA 1
ATOM 2640 C C . ARG B 1 123 ? 12.555 1.019 4.035 1 87.38 123 ARG B C 1
ATOM 2642 O O . ARG B 1 123 ? 11.969 1.692 3.184 1 87.38 123 ARG B O 1
ATOM 2649 N N . ALA B 1 124 ? 11.969 0.355 4.996 1 85.12 124 ALA B N 1
ATOM 2650 C CA . ALA B 1 124 ? 10.516 0.469 5.141 1 85.12 124 ALA B CA 1
ATOM 2651 C C . ALA B 1 124 ? 10.109 1.905 5.457 1 85.12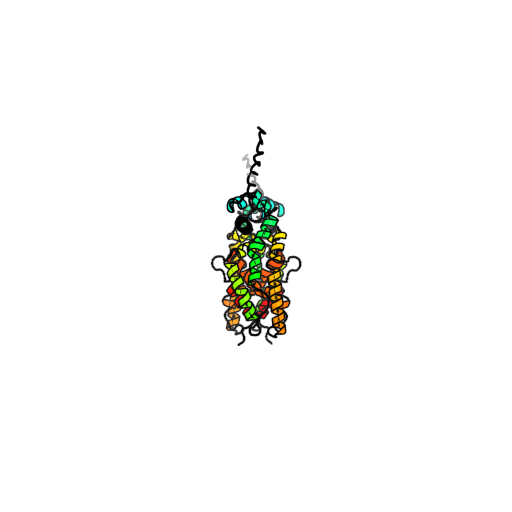 124 ALA B C 1
ATOM 2653 O O . ALA B 1 124 ? 9.062 2.373 5.012 1 85.12 124 ALA B O 1
ATOM 2654 N N . ASP B 1 125 ? 10.953 2.604 6.172 1 89 125 ASP B N 1
ATOM 2655 C CA . ASP B 1 125 ? 10.688 4.004 6.492 1 89 125 ASP B CA 1
ATOM 2656 C C . ASP B 1 125 ? 10.68 4.863 5.23 1 89 125 ASP B C 1
ATOM 2658 O O . ASP B 1 125 ? 9.844 5.762 5.09 1 89 125 ASP B O 1
ATOM 2662 N N . VAL B 1 126 ? 11.586 4.527 4.383 1 91.69 126 VAL B N 1
ATOM 2663 C CA . VAL B 1 126 ? 11.664 5.281 3.135 1 91.69 126 VAL B CA 1
ATOM 2664 C C . VAL B 1 126 ? 10.398 5.051 2.309 1 91.69 126 VAL B C 1
ATOM 2666 O O . VAL B 1 126 ? 9.789 6 1.815 1 91.69 126 VAL B O 1
ATOM 2669 N N . ALA B 1 127 ? 9.977 3.824 2.203 1 87.69 127 ALA B N 1
ATOM 2670 C CA . ALA B 1 127 ? 8.781 3.486 1.435 1 87.69 127 ALA B CA 1
ATOM 2671 C C . ALA B 1 127 ? 7.547 4.156 2.025 1 87.69 127 ALA B C 1
ATOM 2673 O O . ALA B 1 127 ? 6.715 4.691 1.29 1 87.69 127 ALA B O 1
ATOM 2674 N N . ARG B 1 128 ? 7.473 4.168 3.295 1 86.56 128 ARG B N 1
ATOM 2675 C CA . ARG B 1 128 ? 6.336 4.793 3.965 1 86.56 128 ARG B CA 1
ATOM 2676 C C . ARG B 1 128 ? 6.324 6.301 3.732 1 86.56 128 ARG B C 1
ATOM 2678 O O . ARG B 1 128 ? 5.258 6.902 3.598 1 86.56 128 ARG B O 1
ATOM 2685 N N . LEU B 1 129 ? 7.477 6.871 3.732 1 89.94 129 LEU B N 1
ATOM 2686 C CA . LEU B 1 129 ? 7.57 8.297 3.457 1 89.94 129 LEU B CA 1
ATOM 2687 C C . LEU B 1 129 ? 7.098 8.609 2.041 1 89.94 129 LEU B C 1
ATOM 2689 O O . LEU B 1 129 ? 6.441 9.633 1.813 1 89.94 129 LEU B O 1
ATOM 2693 N N . VAL B 1 130 ? 7.469 7.746 1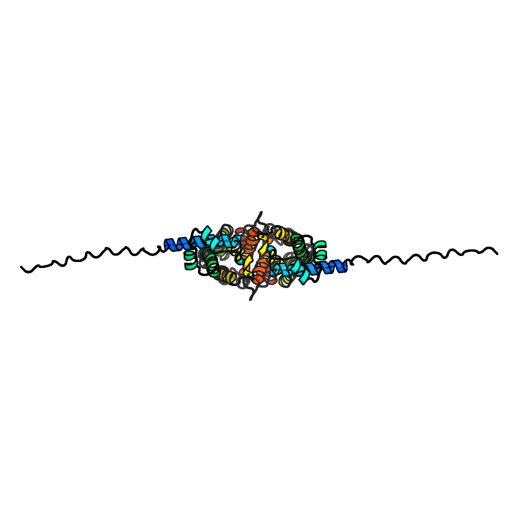.128 1 90.81 130 VAL B N 1
ATOM 2694 C CA . VAL B 1 130 ? 7.035 7.926 -0.254 1 90.81 130 VAL B CA 1
ATOM 2695 C C . VAL B 1 130 ? 5.512 7.852 -0.331 1 90.81 130 VAL B C 1
ATOM 2697 O O . VAL B 1 130 ? 4.879 8.672 -0.995 1 90.81 130 VAL B O 1
ATOM 2700 N N . LEU B 1 131 ? 4.922 6.945 0.41 1 86.56 131 LEU B N 1
ATOM 2701 C CA . LEU B 1 131 ? 3.471 6.785 0.419 1 86.56 131 LEU B CA 1
ATOM 2702 C C . LEU B 1 131 ? 2.793 7.992 1.054 1 86.56 131 LEU B C 1
ATOM 2704 O O . LEU B 1 131 ? 1.744 8.438 0.583 1 86.56 131 LEU B O 1
ATOM 2708 N N . ALA B 1 132 ? 3.43 8.5 2.006 1 85.06 132 ALA B N 1
ATOM 2709 C CA . ALA B 1 132 ? 2.832 9.586 2.775 1 85.06 132 ALA B CA 1
ATOM 2710 C C . ALA B 1 132 ? 2.971 10.922 2.045 1 85.06 132 ALA B C 1
ATOM 2712 O O . ALA B 1 132 ? 2.053 11.742 2.059 1 85.06 132 ALA B O 1
ATOM 2713 N N . GLU B 1 133 ? 4.133 11.094 1.377 1 87.62 133 GLU B N 1
ATOM 2714 C CA . GLU B 1 133 ? 4.48 12.422 0.892 1 87.62 133 GLU B CA 1
ATOM 2715 C C . GLU B 1 133 ? 4.449 12.484 -0.633 1 87.62 133 GLU B C 1
ATOM 2717 O O . GLU B 1 133 ? 4.461 13.57 -1.219 1 87.62 133 GLU B O 1
ATOM 2722 N N . GLY B 1 134 ? 4.391 11.398 -1.246 1 88.31 134 GLY B N 1
ATOM 2723 C CA . GLY B 1 134 ? 4.59 11.305 -2.684 1 88.31 134 GLY B CA 1
ATOM 2724 C C . GLY B 1 134 ? 3.582 12.117 -3.477 1 88.31 134 GLY B C 1
ATOM 2725 O O . GLY B 1 134 ? 3.918 12.688 -4.52 1 88.31 134 GLY B O 1
ATOM 2726 N N . ARG B 1 135 ? 2.387 12.188 -3.035 1 81.81 135 ARG B N 1
ATOM 2727 C CA . ARG B 1 135 ? 1.354 12.922 -3.762 1 81.81 135 ARG B CA 1
ATOM 2728 C C . ARG B 1 135 ? 1.664 14.414 -3.793 1 81.81 135 ARG B C 1
ATOM 2730 O O . ARG B 1 135 ? 1.446 15.078 -4.809 1 81.81 135 ARG B O 1
ATOM 2737 N N . ASN B 1 136 ? 2.217 14.945 -2.746 1 83.5 136 ASN B N 1
ATOM 2738 C CA . ASN B 1 136 ? 2.502 16.375 -2.627 1 83.5 136 ASN B CA 1
ATOM 2739 C C . ASN B 1 136 ? 3.879 16.719 -3.191 1 83.5 136 ASN B C 1
ATOM 2741 O O . ASN B 1 136 ? 4.125 17.859 -3.584 1 83.5 136 ASN B O 1
ATOM 2745 N N . PHE B 1 137 ? 4.719 15.711 -3.285 1 90.25 137 PHE B N 1
ATOM 2746 C CA . PHE B 1 137 ? 6.094 15.945 -3.715 1 90.25 137 PHE B CA 1
ATOM 2747 C C . PHE B 1 137 ? 6.523 14.906 -4.742 1 90.25 137 PHE B C 1
ATOM 2749 O O . PHE B 1 137 ? 7.258 13.977 -4.422 1 90.25 137 PHE B O 1
ATOM 2756 N N . PRO B 1 138 ? 6.23 15.125 -5.945 1 90.06 138 PRO B N 1
ATOM 2757 C CA . PRO B 1 138 ? 6.461 14.133 -7 1 90.06 138 PRO B CA 1
ATOM 2758 C C . PRO B 1 138 ? 7.934 13.75 -7.137 1 90.06 138 PRO B C 1
ATOM 2760 O O . PRO B 1 138 ? 8.25 12.633 -7.543 1 90.06 138 PRO B O 1
ATOM 2763 N N . PHE B 1 139 ? 8.766 14.664 -6.797 1 91.62 139 PHE B N 1
ATOM 2764 C CA . PHE B 1 139 ? 10.18 14.352 -6.945 1 91.62 139 PHE B CA 1
ATOM 2765 C C . PHE B 1 139 ? 10.586 13.211 -6.02 1 91.62 139 PHE B C 1
ATOM 2767 O O . PHE B 1 139 ? 11.5 12.445 -6.328 1 91.62 139 PHE B O 1
ATOM 2774 N N . ILE B 1 140 ? 9.93 13.031 -4.902 1 92.75 140 ILE B N 1
ATOM 2775 C CA . ILE B 1 140 ? 10.172 11.938 -3.969 1 92.75 140 ILE B CA 1
ATOM 2776 C C . ILE B 1 140 ? 9.828 10.609 -4.633 1 92.75 140 ILE B C 1
ATOM 2778 O O . ILE B 1 140 ? 10.578 9.641 -4.52 1 92.75 140 ILE B O 1
ATOM 2782 N N . VAL B 1 141 ? 8.805 10.617 -5.344 1 93.62 141 VAL B N 1
ATOM 2783 C CA . VAL B 1 141 ? 8.336 9.43 -6.043 1 93.62 141 VAL B CA 1
ATOM 2784 C C . VAL B 1 141 ? 9.312 9.07 -7.164 1 93.62 141 VAL B C 1
ATOM 2786 O O . VAL B 1 141 ? 9.656 7.898 -7.34 1 93.62 141 VAL B O 1
ATOM 2789 N N . GLN B 1 142 ? 9.711 10.102 -7.82 1 94.06 142 GLN B N 1
ATOM 2790 C CA . GLN B 1 142 ? 10.633 9.875 -8.93 1 94.06 142 GLN B CA 1
ATOM 2791 C C . GLN B 1 142 ? 11.945 9.258 -8.438 1 94.06 142 GLN B C 1
ATOM 2793 O O . GLN B 1 142 ? 12.484 8.344 -9.078 1 94.06 142 GLN B O 1
ATOM 2798 N N . ALA B 1 143 ? 12.398 9.758 -7.359 1 93.25 143 ALA B N 1
ATOM 2799 C CA . ALA B 1 143 ? 13.625 9.195 -6.785 1 93.25 143 ALA B CA 1
ATOM 2800 C C . ALA B 1 143 ? 13.43 7.734 -6.391 1 93.25 143 ALA B C 1
ATOM 2802 O O . ALA B 1 143 ? 14.273 6.887 -6.688 1 93.25 143 ALA B O 1
ATOM 2803 N N . TYR B 1 144 ? 12.352 7.453 -5.793 1 93.69 144 TYR B N 1
ATOM 2804 C CA . TYR B 1 144 ? 12.047 6.098 -5.352 1 93.69 144 TYR B CA 1
ATOM 2805 C C . TYR B 1 144 ? 11.859 5.168 -6.547 1 93.69 144 TYR B C 1
ATOM 2807 O O . TYR B 1 144 ? 12.328 4.023 -6.531 1 93.69 144 TYR B O 1
ATOM 2815 N N . ARG B 1 145 ? 11.195 5.617 -7.547 1 92.81 145 ARG B N 1
ATOM 2816 C CA . ARG B 1 145 ? 11 4.816 -8.75 1 92.81 145 ARG B CA 1
ATOM 2817 C C . ARG B 1 145 ? 12.328 4.469 -9.406 1 92.81 145 ARG B C 1
ATOM 2819 O O . ARG B 1 145 ? 12.594 3.307 -9.711 1 92.81 145 ARG B O 1
ATOM 2826 N N . ARG B 1 146 ? 13.117 5.426 -9.5 1 90.56 146 ARG B N 1
ATOM 2827 C CA . ARG B 1 146 ? 14.406 5.254 -10.164 1 90.56 146 ARG B CA 1
ATOM 2828 C C . ARG B 1 146 ? 15.312 4.312 -9.375 1 90.56 146 ARG B C 1
ATOM 2830 O O . ARG B 1 146 ? 15.977 3.455 -9.953 1 90.56 146 ARG B O 1
ATOM 2837 N N . GLU B 1 147 ? 15.273 4.43 -8.086 1 89.5 147 GLU B N 1
ATOM 2838 C CA . GLU B 1 147 ? 16.266 3.744 -7.273 1 89.5 147 GLU B CA 1
ATOM 2839 C C . GLU B 1 147 ? 15.781 2.357 -6.855 1 89.5 147 GLU B C 1
ATOM 2841 O O . GLU B 1 147 ? 16.578 1.508 -6.457 1 89.5 147 GLU B O 1
ATOM 2846 N N . ALA B 1 148 ? 14.484 2.189 -6.977 1 89.69 148 ALA B N 1
ATOM 2847 C CA . ALA B 1 148 ? 14 0.948 -6.375 1 89.69 148 ALA B CA 1
ATOM 2848 C C . ALA B 1 148 ? 12.891 0.321 -7.215 1 89.69 148 ALA B C 1
ATOM 2850 O O . ALA B 1 148 ? 13.07 -0.758 -7.785 1 89.69 148 ALA B O 1
ATOM 2851 N N . TYR B 1 149 ? 11.828 0.949 -7.441 1 90.75 149 TYR B N 1
ATOM 2852 C CA . TYR B 1 149 ? 10.609 0.352 -7.977 1 90.75 149 TYR B CA 1
ATOM 2853 C C . TYR B 1 149 ? 10.828 -0.126 -9.406 1 90.75 149 TYR B C 1
ATOM 2855 O O . TYR B 1 149 ? 10.57 -1.291 -9.727 1 90.75 149 TYR B O 1
ATOM 2863 N N . ASP B 1 150 ? 11.328 0.761 -10.297 1 91.69 150 ASP B N 1
ATOM 2864 C CA . ASP B 1 150 ? 11.492 0.416 -11.703 1 91.69 150 ASP B CA 1
ATOM 2865 C C . ASP B 1 150 ? 12.516 -0.701 -11.883 1 91.69 150 ASP B C 1
ATOM 2867 O O . ASP B 1 150 ? 12.352 -1.572 -12.734 1 91.69 150 ASP B O 1
ATOM 2871 N N . ARG B 1 151 ? 13.461 -0.647 -11.07 1 88.94 151 ARG B N 1
ATOM 2872 C CA . ARG B 1 151 ? 14.492 -1.678 -11.141 1 88.94 151 ARG B CA 1
ATOM 2873 C C . ARG B 1 151 ? 13.93 -3.043 -10.758 1 88.94 151 ARG B C 1
ATOM 2875 O O . ARG B 1 151 ? 14.281 -4.059 -11.359 1 88.94 151 ARG B O 1
ATOM 2882 N N . THR B 1 152 ? 13.109 -3.053 -9.773 1 90 152 THR B N 1
ATOM 2883 C CA . THR B 1 152 ? 12.477 -4.301 -9.352 1 90 152 THR B CA 1
ATOM 2884 C C . THR B 1 152 ? 11.539 -4.82 -10.43 1 90 152 THR B C 1
ATOM 2886 O O . THR B 1 152 ? 11.523 -6.02 -10.719 1 90 152 THR B O 1
ATOM 2889 N N . ILE B 1 153 ? 10.828 -3.953 -11.039 1 91.56 153 ILE B N 1
ATOM 2890 C CA . ILE B 1 153 ? 9.922 -4.309 -12.125 1 91.56 153 ILE B CA 1
ATOM 2891 C C . ILE B 1 153 ? 10.703 -4.926 -13.281 1 91.56 153 ILE B C 1
ATOM 2893 O O . ILE B 1 153 ? 10.352 -5.996 -13.773 1 91.56 153 ILE B O 1
ATOM 2897 N N . ASP B 1 154 ? 11.773 -4.289 -13.586 1 93.31 154 ASP B N 1
ATOM 2898 C CA . ASP B 1 154 ? 12.594 -4.773 -14.695 1 93.31 154 ASP B CA 1
ATOM 2899 C C . ASP B 1 154 ? 13.211 -6.133 -14.367 1 93.31 154 ASP B C 1
ATOM 2901 O O . ASP B 1 154 ? 13.305 -7 -15.242 1 93.31 154 ASP B O 1
ATOM 2905 N N . PHE B 1 155 ? 13.602 -6.258 -13.18 1 93.75 155 PHE B N 1
ATOM 2906 C CA . PHE B 1 155 ? 14.188 -7.516 -12.727 1 93.75 155 PHE B CA 1
ATOM 2907 C C . PHE B 1 155 ? 13.188 -8.656 -12.875 1 93.75 155 PHE B C 1
ATOM 2909 O O . PHE B 1 155 ? 13.516 -9.711 -13.422 1 93.75 155 PHE B O 1
ATOM 2916 N N . VAL B 1 156 ? 11.969 -8.492 -12.469 1 94.75 156 VAL B N 1
ATOM 2917 C CA . VAL B 1 156 ? 10.945 -9.531 -12.5 1 94.75 156 VAL B CA 1
ATOM 2918 C C . VAL B 1 156 ? 10.539 -9.812 -13.945 1 94.75 156 VAL B C 1
ATOM 2920 O O . VAL B 1 156 ? 10.336 -10.961 -14.328 1 94.75 156 VAL B O 1
ATOM 2923 N N . ARG B 1 157 ? 10.469 -8.781 -14.703 1 96.25 157 ARG B N 1
ATOM 2924 C CA . ARG B 1 157 ? 10.125 -8.961 -16.109 1 96.25 157 ARG B CA 1
ATOM 2925 C C . ARG B 1 157 ? 11.172 -9.805 -16.828 1 96.25 157 ARG B C 1
ATOM 2927 O O . ARG B 1 157 ? 10.836 -10.672 -17.641 1 96.25 157 ARG B O 1
ATOM 2934 N N . ALA B 1 158 ? 12.383 -9.5 -16.531 1 96.69 158 ALA B N 1
ATOM 2935 C CA . ALA B 1 158 ? 13.469 -10.273 -17.109 1 96.69 158 ALA B CA 1
ATOM 2936 C C . ALA B 1 158 ? 13.383 -11.742 -16.703 1 96.69 158 ALA B C 1
ATOM 2938 O O . ALA B 1 158 ? 13.539 -12.641 -17.531 1 96.69 158 ALA B O 1
ATOM 2939 N N . ALA B 1 159 ? 13.125 -11.945 -15.453 1 96.19 159 ALA B N 1
ATOM 2940 C CA . ALA B 1 159 ? 12.969 -13.312 -14.953 1 96.19 159 ALA B CA 1
ATOM 2941 C C . ALA B 1 159 ? 11.781 -14.008 -15.609 1 96.19 159 ALA B C 1
ATOM 2943 O O . ALA B 1 159 ? 11.852 -15.188 -15.945 1 96.19 159 ALA B O 1
ATOM 2944 N N . ALA B 1 160 ? 10.703 -13.273 -15.82 1 96.88 160 ALA B N 1
ATOM 2945 C CA . ALA B 1 160 ? 9.508 -13.82 -16.453 1 96.88 160 ALA B CA 1
ATOM 2946 C C . ALA B 1 160 ? 9.789 -14.234 -17.891 1 96.88 160 ALA B C 1
ATOM 2948 O O . ALA B 1 160 ? 9.305 -15.273 -18.344 1 96.88 160 ALA B O 1
ATOM 2949 N N . ARG B 1 161 ? 10.562 -13.445 -18.562 1 97.38 161 ARG B N 1
ATOM 2950 C CA . ARG B 1 161 ? 10.938 -13.773 -19.922 1 97.38 161 ARG B CA 1
ATOM 2951 C C . ARG B 1 161 ? 11.711 -15.086 -19.984 1 97.38 161 ARG B C 1
ATOM 2953 O O . ARG B 1 161 ? 11.43 -15.945 -20.828 1 97.38 161 ARG B O 1
ATOM 2960 N N . ILE B 1 162 ? 12.617 -15.195 -19.141 1 97.19 162 ILE B N 1
ATOM 2961 C CA . ILE B 1 162 ? 13.422 -16.406 -19.062 1 97.19 162 ILE B CA 1
ATOM 2962 C C . ILE B 1 162 ? 12.531 -17.609 -18.75 1 97.19 162 ILE B C 1
ATOM 2964 O O . ILE B 1 162 ? 12.664 -18.672 -19.359 1 97.19 162 ILE B O 1
ATOM 2968 N N . ALA B 1 163 ? 11.633 -17.438 -17.844 1 97 163 ALA B N 1
ATOM 2969 C CA . ALA B 1 163 ? 10.727 -18.516 -17.453 1 97 163 ALA B CA 1
ATOM 2970 C C . ALA B 1 163 ? 9.859 -18.953 -18.641 1 97 163 ALA B C 1
ATOM 2972 O O . ALA B 1 163 ? 9.586 -20.141 -18.797 1 97 163 ALA B O 1
ATOM 2973 N N . MET B 1 164 ? 9.438 -18.016 -19.406 1 96.56 164 MET B N 1
ATOM 2974 C CA . MET B 1 164 ? 8.648 -18.328 -20.594 1 96.56 164 MET B CA 1
ATOM 2975 C C . MET B 1 164 ? 9.484 -19.078 -21.625 1 96.56 164 MET B C 1
ATOM 2977 O O . MET B 1 164 ? 9.023 -20.062 -22.219 1 96.56 164 MET B O 1
ATOM 2981 N N . GLU B 1 165 ? 10.656 -18.688 -21.797 1 96.12 165 GLU B N 1
ATOM 2982 C CA . GLU B 1 165 ? 11.57 -19.344 -22.719 1 96.12 165 GLU B CA 1
ATOM 2983 C C . GLU B 1 165 ? 11.859 -20.781 -22.297 1 96.12 165 GLU B C 1
ATOM 2985 O O . GLU B 1 165 ? 11.984 -21.672 -23.141 1 96.12 165 GLU B O 1
ATOM 2990 N N . ARG B 1 166 ? 11.906 -20.969 -21.031 1 95.56 166 ARG B N 1
ATOM 2991 C CA . ARG B 1 166 ? 12.227 -22.281 -20.484 1 95.56 166 ARG B CA 1
ATOM 2992 C C . ARG B 1 166 ? 10.977 -23.141 -20.359 1 95.56 166 ARG B C 1
ATOM 2994 O O . ARG B 1 166 ? 11.055 -24.312 -19.969 1 95.56 166 ARG B O 1
ATOM 3001 N N . GLY B 1 167 ? 9.859 -22.594 -20.578 1 94.75 167 GLY B N 1
ATOM 3002 C CA . GLY B 1 167 ? 8.609 -23.328 -20.516 1 94.75 167 GLY B CA 1
ATOM 3003 C C . GLY B 1 167 ? 8.062 -23.453 -19.109 1 94.75 167 GLY B C 1
ATOM 3004 O O . GLY B 1 167 ? 7.117 -24.219 -18.859 1 94.75 167 GLY B O 1
ATOM 3005 N N . GLU B 1 168 ? 8.625 -22.688 -18.156 1 94.25 168 GLU B N 1
ATOM 3006 C CA . GLU B 1 168 ? 8.172 -22.719 -16.781 1 94.25 168 GLU B CA 1
ATOM 3007 C C . GLU B 1 168 ? 6.902 -21.891 -16.594 1 94.25 168 GLU B C 1
ATOM 3009 O O . GLU B 1 168 ? 6.137 -22.109 -15.656 1 94.25 168 GLU B O 1
ATOM 3014 N N . LEU B 1 169 ? 6.789 -20.875 -17.453 1 93.62 169 LEU B N 1
ATOM 3015 C CA . LEU B 1 169 ? 5.551 -20.109 -17.547 1 93.62 169 LEU B CA 1
ATOM 3016 C C . LEU B 1 169 ? 4.906 -20.297 -18.922 1 93.62 169 LEU B C 1
ATOM 3018 O O . LEU B 1 169 ? 5.582 -20.188 -19.953 1 93.62 169 LEU B O 1
ATOM 3022 N N . THR B 1 170 ? 3.604 -20.578 -18.859 1 91 170 THR B N 1
ATOM 3023 C CA . THR B 1 170 ? 2.92 -20.859 -20.109 1 91 170 THR B CA 1
ATOM 3024 C C . THR B 1 170 ? 2.09 -19.656 -20.562 1 91 170 THR B C 1
ATOM 3026 O O . THR B 1 170 ? 1.536 -19.656 -21.672 1 91 170 THR B O 1
ATOM 3029 N N . ASP B 1 171 ? 1.92 -18.625 -19.719 1 91.31 171 ASP B N 1
ATOM 3030 C CA . ASP B 1 171 ? 1.212 -17.406 -20.094 1 91.31 171 ASP B CA 1
ATOM 3031 C C . ASP B 1 171 ? 2.055 -16.172 -19.797 1 91.31 171 ASP B C 1
ATOM 3033 O O . ASP B 1 171 ? 3.092 -16.266 -19.141 1 91.31 171 ASP B O 1
ATOM 3037 N N . ASP B 1 172 ? 1.604 -15.023 -20.266 1 94.31 172 ASP B N 1
ATOM 3038 C CA . ASP B 1 172 ? 2.443 -13.836 -20.188 1 94.31 172 ASP B CA 1
ATOM 3039 C C . ASP B 1 172 ? 1.996 -12.914 -19.062 1 94.31 172 ASP B C 1
ATOM 3041 O O . ASP B 1 172 ? 2.312 -11.719 -19.062 1 94.31 172 ASP B O 1
ATOM 3045 N N . ARG B 1 173 ? 1.281 -13.445 -18.109 1 92.12 173 ARG B N 1
ATOM 3046 C CA . ARG B 1 173 ? 0.714 -12.625 -17.047 1 92.12 173 ARG B CA 1
ATOM 3047 C C . ARG B 1 173 ? 1.809 -11.898 -16.266 1 92.12 173 ARG B C 1
ATOM 3049 O O . ARG B 1 173 ? 1.67 -10.719 -15.945 1 92.12 173 ARG B O 1
ATOM 3056 N N . LEU B 1 174 ? 2.877 -12.648 -15.969 1 94.44 174 LEU B N 1
ATOM 3057 C CA . LEU B 1 174 ? 3.938 -12.039 -15.172 1 94.44 174 LEU B CA 1
ATOM 3058 C C . LEU B 1 174 ? 4.723 -11.023 -15.984 1 94.44 174 LEU B C 1
ATOM 3060 O O . LEU B 1 174 ? 5.309 -10.094 -15.422 1 94.44 174 LEU B O 1
ATOM 3064 N N . LEU B 1 175 ? 4.762 -11.203 -17.312 1 94.81 175 LEU B N 1
ATOM 3065 C CA . LEU B 1 175 ? 5.371 -10.203 -18.188 1 94.81 175 LEU B CA 1
ATOM 3066 C C . LEU B 1 175 ? 4.527 -8.938 -18.234 1 94.81 175 LEU B C 1
ATOM 3068 O O . LEU B 1 175 ? 5.062 -7.824 -18.203 1 94.81 175 LEU B O 1
ATOM 3072 N N . ARG B 1 176 ? 3.264 -9.078 -18.266 1 93.44 176 ARG B N 1
ATOM 3073 C CA . ARG B 1 176 ? 2.336 -7.957 -18.344 1 93.44 176 ARG B CA 1
ATOM 3074 C C . ARG B 1 176 ? 2.205 -7.262 -17 1 93.44 176 ARG B C 1
ATOM 3076 O O . ARG B 1 176 ? 2.088 -6.035 -16.938 1 93.44 176 ARG B O 1
ATOM 3083 N N . HIS B 1 177 ? 2.246 -8.109 -15.953 1 93.56 177 HIS B N 1
ATOM 3084 C CA . HIS B 1 177 ? 2.029 -7.582 -14.617 1 93.56 177 HIS B CA 1
ATOM 3085 C C . HIS B 1 177 ? 3.062 -8.125 -13.633 1 93.56 177 HIS B C 1
ATOM 3087 O O . HIS B 1 177 ? 2.717 -8.844 -12.695 1 93.56 177 HIS B O 1
ATOM 3093 N N . PRO B 1 178 ? 4.328 -7.598 -13.773 1 93.19 178 PRO B N 1
ATOM 3094 C CA . PRO B 1 178 ? 5.359 -8.062 -12.844 1 93.19 178 PRO B CA 1
ATOM 3095 C C . PRO B 1 178 ? 5.035 -7.727 -11.391 1 93.19 178 PRO B C 1
ATOM 3097 O O . PRO B 1 178 ? 5.59 -8.336 -10.477 1 93.19 178 PRO B O 1
ATOM 3100 N N . GLN B 1 179 ? 4.055 -6.809 -11.18 1 89.81 179 GLN B N 1
ATOM 3101 C CA . GLN B 1 179 ? 3.613 -6.363 -9.859 1 89.81 179 GLN B CA 1
ATOM 3102 C C . GLN B 1 179 ? 3.045 -7.527 -9.055 1 89.81 179 GLN B C 1
ATOM 3104 O O . GLN B 1 179 ? 3.055 -7.496 -7.82 1 89.81 179 GLN B O 1
ATOM 3109 N N . LEU B 1 180 ? 2.605 -8.5 -9.773 1 92.44 180 LEU B N 1
ATOM 3110 C CA . LEU B 1 180 ? 1.978 -9.641 -9.109 1 92.44 180 LEU B CA 1
ATOM 3111 C C . LEU B 1 180 ? 2.949 -10.305 -8.141 1 92.44 180 LEU B C 1
ATOM 3113 O O . LEU B 1 180 ? 2.539 -10.836 -7.109 1 92.44 180 LEU B O 1
ATOM 3117 N N . ILE B 1 181 ? 4.215 -10.266 -8.516 1 90.94 181 ILE B N 1
ATOM 3118 C CA . ILE B 1 181 ? 5.199 -10.945 -7.68 1 90.94 181 ILE B CA 1
ATOM 3119 C C . ILE B 1 181 ? 5.379 -10.18 -6.371 1 90.94 181 ILE B C 1
ATOM 3121 O O . ILE B 1 181 ? 5.559 -10.781 -5.312 1 90.94 181 ILE B O 1
ATOM 3125 N N . PHE B 1 182 ? 5.316 -8.883 -6.352 1 85.5 182 PHE B N 1
ATOM 3126 C CA . PHE B 1 182 ? 5.746 -8.156 -5.16 1 85.5 182 PHE B CA 1
ATOM 3127 C C . PHE B 1 182 ? 4.562 -7.477 -4.484 1 85.5 182 PHE B C 1
ATOM 3129 O O . PHE B 1 182 ? 4.727 -6.805 -3.467 1 85.5 182 PHE B O 1
ATOM 3136 N N . ALA B 1 183 ? 3.336 -7.656 -5.004 1 87 183 ALA B N 1
ATOM 3137 C CA . ALA B 1 183 ? 2.139 -7.078 -4.398 1 87 183 ALA B CA 1
ATOM 3138 C C . ALA B 1 183 ? 2.053 -7.43 -2.914 1 87 183 ALA B C 1
ATOM 3140 O O . ALA B 1 183 ? 1.802 -6.559 -2.078 1 87 183 ALA B O 1
ATOM 3141 N N . PRO B 1 184 ? 2.369 -8.617 -2.543 1 84.31 184 PRO B N 1
ATOM 3142 C CA . PRO B 1 184 ? 2.281 -8.977 -1.124 1 84.31 184 PRO B CA 1
ATOM 3143 C C . PRO B 1 184 ? 3.279 -8.203 -0.261 1 84.31 184 PRO B C 1
ATOM 3145 O O . PRO B 1 184 ? 3.045 -8.008 0.935 1 84.31 184 PRO B O 1
ATOM 3148 N N . LEU B 1 185 ? 4.348 -7.754 -0.877 1 81.81 185 LEU B N 1
ATOM 3149 C CA . LEU B 1 185 ? 5.352 -7.012 -0.121 1 81.81 185 LEU B CA 1
ATOM 3150 C C . LEU B 1 185 ? 4.812 -5.652 0.311 1 81.81 185 LEU B C 1
ATOM 3152 O O . LEU B 1 185 ? 5.047 -5.215 1.439 1 81.81 185 LEU B O 1
ATOM 3156 N N . TRP B 1 186 ? 4.172 -5.012 -0.52 1 83.38 186 TRP B N 1
ATOM 3157 C CA . TRP B 1 186 ? 3.605 -3.705 -0.202 1 83.38 186 TRP B CA 1
ATOM 3158 C C . TRP B 1 186 ? 2.5 -3.83 0.839 1 83.38 186 TRP B C 1
ATOM 3160 O O . TRP B 1 186 ? 2.408 -3.014 1.76 1 83.38 186 TRP B O 1
ATOM 3170 N N . LEU B 1 187 ? 1.763 -4.871 0.655 1 84.69 187 LEU B N 1
ATOM 3171 C CA . LEU B 1 187 ? 0.713 -5.09 1.644 1 84.69 187 LEU B CA 1
ATOM 3172 C C . LEU B 1 187 ? 1.312 -5.379 3.018 1 84.69 187 LEU B C 1
ATOM 3174 O O . LEU B 1 187 ? 0.828 -4.867 4.027 1 84.69 187 LEU B O 1
ATOM 3178 N N . ALA B 1 188 ? 2.328 -6.172 3.039 1 84.44 188 ALA B N 1
ATOM 3179 C CA . ALA B 1 188 ? 2.986 -6.48 4.305 1 84.44 188 ALA B CA 1
ATOM 3180 C C . ALA B 1 188 ? 3.541 -5.215 4.957 1 84.44 188 ALA B C 1
ATOM 3182 O O . ALA B 1 188 ? 3.434 -5.039 6.172 1 84.44 188 ALA B O 1
ATOM 3183 N N . MET B 1 189 ? 4.078 -4.391 4.176 1 82.62 189 MET B N 1
ATOM 3184 C CA . MET B 1 189 ? 4.617 -3.131 4.68 1 82.62 189 MET B CA 1
ATOM 3185 C C . MET B 1 189 ? 3.51 -2.256 5.258 1 82.62 189 MET B C 1
ATOM 3187 O O . MET B 1 189 ? 3.68 -1.652 6.316 1 82.62 189 MET B O 1
ATOM 3191 N N . ILE B 1 190 ? 2.467 -2.205 4.59 1 84.56 190 ILE B N 1
ATOM 3192 C CA . ILE B 1 190 ? 1.331 -1.399 5.023 1 84.56 190 ILE B CA 1
ATOM 3193 C C . ILE B 1 190 ? 0.756 -1.975 6.316 1 84.56 190 ILE B C 1
ATOM 3195 O O . ILE B 1 190 ? 0.465 -1.232 7.258 1 84.56 190 ILE B O 1
ATOM 3199 N N . GLU B 1 191 ? 0.618 -3.256 6.363 1 86.38 191 GLU B N 1
ATOM 3200 C CA . GLU B 1 191 ? 0.077 -3.885 7.566 1 86.38 191 GLU B CA 1
ATOM 3201 C C . GLU B 1 191 ? 1.005 -3.68 8.758 1 86.38 191 GLU B C 1
ATOM 3203 O O . GLU B 1 191 ? 0.563 -3.256 9.828 1 86.38 191 GLU B O 1
ATOM 3208 N N . THR B 1 192 ? 2.236 -3.953 8.539 1 81.69 192 THR B N 1
ATOM 3209 C CA . THR B 1 192 ? 3.209 -3.857 9.625 1 81.69 192 THR B CA 1
ATOM 3210 C C . THR B 1 192 ? 3.355 -2.412 10.094 1 81.69 192 THR B C 1
ATOM 3212 O O . THR B 1 192 ? 3.486 -2.154 11.289 1 81.69 192 THR B O 1
ATOM 3215 N N . GLY B 1 193 ? 3.238 -1.504 9.234 1 81.12 193 GLY B N 1
ATOM 3216 C CA . GLY B 1 193 ? 3.543 -0.124 9.57 1 81.12 193 GLY B CA 1
ATOM 3217 C C . GLY B 1 193 ? 2.312 0.69 9.922 1 81.12 193 GLY B C 1
ATOM 3218 O O . GLY B 1 193 ? 2.416 1.726 10.586 1 81.12 193 GLY B O 1
ATOM 3219 N N . ILE B 1 194 ? 1.187 0.137 9.461 1 86.62 194 ILE B N 1
ATOM 3220 C CA . ILE B 1 194 ? 0.036 1.029 9.555 1 86.62 194 ILE B CA 1
ATOM 3221 C C . ILE B 1 194 ? -1.186 0.246 10.031 1 86.62 194 ILE B C 1
ATOM 3223 O O . ILE B 1 194 ? -1.648 0.428 11.156 1 86.62 194 ILE B O 1
ATOM 3227 N N . LEU B 1 195 ? -1.608 -0.775 9.359 1 87.81 195 LEU B N 1
ATOM 3228 C CA . LEU B 1 195 ? -2.936 -1.354 9.539 1 87.81 195 LEU B CA 1
ATOM 3229 C C . LEU B 1 195 ? -2.967 -2.289 10.742 1 87.81 195 LEU B C 1
ATOM 3231 O O . LEU B 1 195 ? -3.918 -2.264 11.523 1 87.81 195 LEU B O 1
ATOM 3235 N N . VAL B 1 196 ? -1.952 -3.113 10.805 1 88.5 196 VAL B N 1
ATOM 3236 C CA . VAL B 1 196 ? -1.93 -4.109 11.867 1 88.5 196 VAL B CA 1
ATOM 3237 C C . VAL B 1 196 ? -0.527 -4.191 12.469 1 88.5 196 VAL B C 1
ATOM 3239 O O . VAL B 1 196 ? 0.089 -5.258 12.477 1 88.5 196 VAL B O 1
ATOM 3242 N N . PRO B 1 197 ? -0.068 -3.129 13.07 1 81 197 PRO B N 1
ATOM 3243 C CA . PRO B 1 197 ? 1.315 -3.088 13.555 1 81 197 PRO B CA 1
ATOM 3244 C C . PRO B 1 197 ? 1.592 -4.117 14.648 1 81 197 PRO B C 1
ATOM 3246 O O . PRO B 1 197 ? 2.744 -4.504 14.859 1 81 197 PRO B O 1
ATOM 3249 N N . ASP B 1 198 ? 0.615 -4.609 15.25 1 82.5 198 ASP B N 1
ATOM 3250 C CA . ASP B 1 198 ? 0.808 -5.5 16.391 1 82.5 198 ASP B CA 1
ATOM 3251 C C . ASP B 1 198 ? 0.92 -6.957 15.945 1 82.5 198 ASP B C 1
ATOM 3253 O O . ASP B 1 198 ? 1.386 -7.812 16.703 1 82.5 198 ASP B O 1
ATOM 3257 N N . ALA B 1 199 ? 0.456 -7.328 14.781 1 79.38 199 ALA B N 1
ATOM 3258 C CA . ALA B 1 199 ? 0.503 -8.688 14.258 1 79.38 199 ALA B CA 1
ATOM 3259 C C . ALA B 1 199 ? 0.724 -8.688 12.75 1 79.38 199 ALA B C 1
ATOM 3261 O O . ALA B 1 199 ? -0.084 -9.242 11.992 1 79.38 199 ALA B O 1
ATOM 3262 N N . PRO B 1 200 ? 1.913 -8.172 12.484 1 75.44 200 PRO B N 1
ATOM 3263 C CA . PRO B 1 200 ? 2.074 -8.078 11.031 1 75.44 200 PRO B CA 1
ATOM 3264 C C . PRO B 1 200 ? 2.404 -9.422 10.391 1 75.44 200 PRO B C 1
ATOM 3266 O O . PRO B 1 200 ? 2.979 -10.297 11.039 1 75.44 200 PRO B O 1
ATOM 3269 N N . VAL B 1 201 ? 1.925 -9.547 9.266 1 81.88 201 VAL B N 1
ATOM 3270 C CA . VAL B 1 201 ? 2.285 -10.711 8.461 1 81.88 201 VAL B CA 1
ATOM 3271 C C . VAL B 1 201 ? 3.686 -10.523 7.883 1 81.88 201 VAL B C 1
ATOM 3273 O O . VAL B 1 201 ? 4.082 -9.406 7.543 1 81.88 201 VAL B O 1
ATOM 3276 N N . SER B 1 202 ? 4.414 -11.562 7.824 1 87.25 202 SER B N 1
ATOM 3277 C CA . SER B 1 202 ? 5.754 -11.523 7.242 1 87.25 202 SER B CA 1
ATOM 3278 C C . SER B 1 202 ? 5.691 -11.289 5.738 1 87.25 202 SER B C 1
ATOM 3280 O O . SER B 1 202 ? 5.121 -12.102 5.004 1 87.25 202 SER B O 1
ATOM 3282 N N . GLY B 1 203 ? 6.316 -10.211 5.336 1 87.88 203 GLY B N 1
ATOM 3283 C CA . GLY B 1 203 ? 6.406 -9.969 3.904 1 87.88 203 GLY B CA 1
ATOM 3284 C C . GLY B 1 203 ? 7.125 -11.078 3.156 1 87.88 203 GLY B C 1
ATOM 3285 O O . GLY B 1 203 ? 6.73 -11.438 2.045 1 87.88 203 GLY B O 1
ATOM 3286 N N . ALA B 1 204 ? 8.164 -11.609 3.801 1 89.19 204 ALA B N 1
ATOM 3287 C CA . ALA B 1 204 ? 8.93 -12.703 3.205 1 89.19 204 ALA B CA 1
ATOM 3288 C C . ALA B 1 204 ? 8.055 -13.945 3.014 1 89.19 204 ALA B C 1
ATOM 3290 O O . ALA B 1 204 ? 8.156 -14.625 1.994 1 89.19 204 ALA B O 1
ATOM 3291 N N . GLU B 1 205 ? 7.238 -14.211 3.99 1 90.12 205 GLU B N 1
ATOM 3292 C CA . GLU B 1 205 ? 6.34 -15.359 3.896 1 90.12 205 GLU B CA 1
ATOM 3293 C C . GLU B 1 205 ? 5.312 -15.164 2.785 1 90.12 205 GLU B C 1
ATOM 3295 O O . GLU B 1 205 ? 5.039 -16.094 2.02 1 90.12 205 GLU B O 1
ATOM 3300 N N . LEU B 1 206 ? 4.742 -14.008 2.701 1 91.75 206 LEU B N 1
ATOM 3301 C CA . LEU B 1 206 ? 3.756 -13.719 1.667 1 91.75 206 LEU B CA 1
ATOM 3302 C C . LEU B 1 206 ? 4.383 -13.797 0.279 1 91.75 206 LEU B C 1
ATOM 3304 O O . LEU B 1 206 ? 3.768 -14.305 -0.661 1 91.75 206 LEU B O 1
ATOM 3308 N N . LEU B 1 207 ? 5.586 -13.273 0.192 1 92.69 207 LEU B N 1
ATOM 3309 C CA . LEU B 1 207 ? 6.293 -13.328 -1.083 1 92.69 207 LEU B CA 1
ATOM 3310 C C . LEU B 1 207 ? 6.543 -14.773 -1.5 1 92.69 207 LEU B C 1
ATOM 3312 O O . LEU B 1 207 ? 6.355 -15.133 -2.666 1 92.69 207 LEU B O 1
ATOM 3316 N N . ALA B 1 208 ? 6.984 -15.578 -0.588 1 93.12 208 ALA B N 1
ATOM 3317 C CA . ALA B 1 208 ? 7.234 -16.984 -0.876 1 93.12 208 ALA B CA 1
ATOM 3318 C C . ALA B 1 208 ? 5.969 -17.672 -1.377 1 93.12 208 ALA B C 1
ATOM 3320 O O . ALA B 1 208 ? 6.012 -18.438 -2.352 1 93.12 208 ALA B O 1
ATOM 3321 N N . GLU B 1 209 ? 4.867 -17.391 -0.667 1 92.69 209 GLU B N 1
ATOM 3322 C CA . GLU B 1 209 ? 3.594 -17.969 -1.08 1 92.69 209 GLU B CA 1
ATOM 3323 C C . GLU B 1 209 ? 3.197 -17.5 -2.473 1 92.69 209 GLU B C 1
ATOM 3325 O O . GLU B 1 209 ? 2.672 -18.266 -3.275 1 92.69 209 GLU B O 1
ATOM 3330 N N . GLN B 1 210 ? 3.426 -16.281 -2.744 1 94.38 210 GLN B N 1
ATOM 3331 C CA . GLN B 1 210 ? 3.096 -15.711 -4.047 1 94.38 210 GLN B CA 1
ATOM 3332 C C . GLN B 1 210 ? 3.934 -16.344 -5.152 1 94.38 210 GLN B C 1
ATOM 3334 O O . GLN B 1 210 ? 3.416 -16.672 -6.219 1 94.38 210 GLN B O 1
ATOM 3339 N N . ILE B 1 211 ? 5.219 -16.516 -4.898 1 94.81 211 ILE B N 1
ATOM 3340 C CA . ILE B 1 211 ? 6.094 -17.156 -5.871 1 94.81 211 ILE B CA 1
ATOM 3341 C C . ILE B 1 211 ? 5.617 -18.578 -6.129 1 94.81 211 ILE B C 1
ATOM 3343 O O . ILE B 1 211 ? 5.582 -19.031 -7.277 1 94.81 211 ILE B O 1
ATOM 3347 N N . ASP B 1 212 ? 5.176 -19.266 -5.098 1 93.69 212 ASP B N 1
ATOM 3348 C CA . ASP B 1 212 ? 4.684 -20.625 -5.238 1 93.69 212 ASP B CA 1
ATOM 3349 C C . ASP B 1 212 ? 3.424 -20.672 -6.102 1 93.69 212 ASP B C 1
ATOM 3351 O O . ASP B 1 212 ? 3.205 -21.641 -6.84 1 93.69 212 ASP B O 1
ATOM 3355 N N . LEU B 1 213 ? 2.617 -19.688 -5.953 1 92 213 LEU B N 1
ATOM 3356 C CA . LEU B 1 213 ? 1.401 -19.625 -6.758 1 92 213 LEU B CA 1
ATOM 3357 C C . LEU B 1 213 ? 1.734 -19.453 -8.234 1 92 213 LEU B C 1
ATOM 3359 O O . LEU B 1 213 ? 1.073 -20.031 -9.094 1 92 213 LEU B O 1
ATOM 3363 N N . ILE B 1 214 ? 2.746 -18.688 -8.484 1 93.56 214 ILE B N 1
ATOM 3364 C CA . ILE B 1 214 ? 3.109 -18.359 -9.859 1 93.56 214 ILE B CA 1
ATOM 3365 C C . ILE B 1 214 ? 3.953 -19.5 -10.445 1 93.56 214 ILE B C 1
ATOM 3367 O O . ILE B 1 214 ? 3.82 -19.828 -11.617 1 93.56 214 ILE B O 1
ATOM 3371 N N . PHE B 1 215 ? 4.848 -19.969 -9.555 1 93.62 215 PHE B N 1
ATOM 3372 C CA . PHE B 1 215 ? 5.727 -21.078 -9.906 1 93.62 215 PHE B CA 1
ATOM 3373 C C . PHE B 1 215 ? 5.492 -22.266 -8.984 1 93.62 215 PHE B C 1
ATOM 3375 O O . PHE B 1 215 ? 6.246 -22.484 -8.031 1 93.62 215 PHE B O 1
ATOM 3382 N N . PRO B 1 216 ? 4.457 -23.031 -9.336 1 84.69 216 PRO B N 1
ATOM 3383 C CA . PRO B 1 216 ? 4.207 -24.172 -8.453 1 84.69 216 PRO B CA 1
ATOM 3384 C C . PRO B 1 216 ? 5.398 -25.125 -8.375 1 84.69 216 PRO B C 1
ATOM 3386 O O . PRO B 1 216 ? 6.086 -25.344 -9.375 1 84.69 216 PRO B O 1
ATOM 3389 N N . PRO B 1 217 ? 5.672 -25.359 -7.109 1 74.5 217 PRO B N 1
ATOM 3390 C CA . PRO B 1 217 ? 6.793 -26.297 -6.953 1 74.5 217 PRO B CA 1
ATOM 3391 C C . PRO B 1 217 ? 6.582 -27.609 -7.711 1 74.5 217 PRO B C 1
ATOM 3393 O O . PRO B 1 217 ? 5.441 -28.031 -7.906 1 74.5 217 PRO B O 1
ATOM 3396 N N . SER B 1 218 ? 7.543 -28.016 -8.539 1 63.28 218 SER B N 1
ATOM 3397 C CA . SER B 1 218 ? 7.492 -29.266 -9.273 1 63.28 218 SER B CA 1
ATOM 3398 C C . SER B 1 218 ? 7.121 -30.422 -8.359 1 63.28 218 SER B C 1
ATOM 3400 O O . SER B 1 218 ? 7.574 -30.484 -7.211 1 63.28 218 SER B O 1
ATOM 3402 N N . ARG B 1 219 ? 5.859 -31.016 -8.562 1 49.22 219 ARG B N 1
ATOM 3403 C CA . ARG B 1 219 ? 5.566 -32.281 -7.918 1 49.22 219 ARG B CA 1
ATOM 3404 C C . ARG B 1 219 ? 6.688 -33.281 -8.148 1 49.22 219 ARG B C 1
ATOM 3406 O O . ARG B 1 219 ? 7.387 -33.219 -9.164 1 49.22 219 ARG B O 1
#

Secondary structure (DSSP, 8-state):
-----------------------HHHHHHHHHHHHHHHHHHHHHHHHHH--HHHHHHHHT--HHHHHHH-SSHHHHHHHHHHHHHHHHHHHH--S---TTS-HHHHHHHHHHHHHHHHHTSTHHHHHHHHHHHTTT-HHHHHHHIIIIIHHHHHHHHHHHHHHHHTTS--SSHHHH-THHHHHHHHHHHHIIIII-TTSPPPHHHHHHHHHHHHS----/-----------------------HHHHHHHHHHHHHHHHHHHHHHHHHH--HHHHHHHHT--HHHHHHH-SSHHHHHHHHHHHHHHHHHHHH--S---TTS-HHHHHHHHHHHHHHHHHTSTHHHHHHHHHHHTTT-HHHHHHHIIIIIHHHHHHHHHHHHHHHHTTS--SSHHHH-THHHHHHHHHHHHIIIII-TTSPPPHHHHHHHHHHHHS----

Nearest PDB structures (foldseek):
  3cwr-assembly2_A  TM=7.026E-01  e=4.102E-05  Rhodospirillum rubrum ATCC 11170
  3e7q-assembly1_A  TM=7.981E-01  e=1.098E-04  Pseudomonas aeruginosa
  3ppb-assembly1_B  TM=6.983E-01  e=7.676E-05  Shewanella loihica PV-4
  4yze-assembly1_C  TM=7.838E-01  e=7.528E-04  Escherichia coli K-12
  2gfn-assembly1_A  TM=6.761E-01  e=4.934E-03  Rhodococcus jostii RHA1

Organism: NCBI:txid2306993

Sequence (438 aa):
MTDETGDNPREASPRKPRTRGPSPEKTAQTRSCLLHAALDEFVENGFAGAQMSRITERAGIAKGTAYRYFPTKSALFEGVVAEFMAPLISGIGPPEPRADESVGDFLRRSLIPVMTTIETSRRADVARLVLAEGRNFPFIVQAYRREAYDRTIDFVRAAARIAMERGELTDDRLLRHPQLIFAPLWLAMIETGILVPDAPVSGAELLAEQIDLIFPPSRMTDETGDNPREASPRKPRTRGPSPEKTAQTRSCLLHAALDEFVENGFAGAQMSRITERAGIAKGTAYRYFPTKSALFEGVVAEFMAPLISGIGPPEPRADESVGDFLRRSLIPVMTTIETSRRADVARLVLAEGRNFPFIVQAYRREAYDRTIDFVRAAARIAMERGELTDDRLLRHPQLIFAPLWLAMIETGILVPDAPVSGAELLAEQIDLIFPPSR

Solvent-accessible surface area (backbone atoms only — not comparable to full-atom values): 24023 Å² total; per-residue (Å²): 136,83,81,75,78,75,79,72,79,77,76,76,73,79,74,73,75,74,80,70,70,78,50,71,65,55,51,49,49,51,51,50,40,43,33,54,25,38,49,55,37,34,72,74,45,32,73,86,62,41,49,68,69,60,22,23,62,70,42,72,41,57,66,70,59,48,40,72,77,29,79,39,72,66,52,40,49,45,46,34,45,45,68,55,32,37,57,53,53,66,64,41,56,75,70,67,60,54,93,90,42,52,52,48,56,38,48,46,69,33,45,37,61,52,42,50,46,31,75,75,39,71,40,45,55,52,52,49,46,36,64,44,41,14,70,85,34,55,66,54,30,51,43,42,34,68,42,36,54,52,52,52,43,52,40,44,30,47,38,36,50,52,24,41,74,69,62,71,34,92,67,59,59,45,59,77,37,36,58,66,58,50,14,35,39,56,44,20,50,44,27,37,64,46,71,33,56,89,70,46,61,56,34,38,58,43,32,52,53,41,41,36,51,72,35,60,72,81,128,138,85,80,77,79,77,80,72,77,78,77,77,74,79,76,75,76,74,80,70,68,79,49,70,63,55,51,50,49,52,51,49,39,43,35,54,25,38,50,54,38,33,71,75,46,33,74,85,63,40,48,69,69,60,23,23,61,69,41,72,42,57,64,71,61,48,38,72,78,29,79,40,70,66,52,41,48,47,48,35,45,46,68,56,34,39,56,52,53,64,64,41,55,75,71,68,62,51,93,91,42,52,54,48,54,38,48,47,69,33,45,37,61,50,42,51,46,31,76,73,39,72,40,47,56,52,54,48,47,37,64,45,42,16,71,84,35,57,68,53,29,51,43,42,34,68,44,37,52,52,51,51,43,51,41,43,29,47,40,36,50,52,23,41,75,72,61,71,35,91,67,59,59,46,58,77,38,36,58,65,57,50,13,34,40,56,44,22,52,44,26,37,62,46,71,34,57,88,68,46,61,57,34,39,58,42,31,52,52,41,42,37,52,72,34,60,72,81,127

pLDDT: mean 86.25, std 13.84, range [35.38, 97.81]

Foldseek 3Di:
DPPPPPPPPPPPDPPDPPPPPDDPVRVVVLLVLLLVLLLVQCLVQNLVRGDLVSSCVSSVHDSVSSCVCPVDSLSSLLSNLQVQQQVLLVQLDALDDDPPDALLRNCLVRNLVSLVDCVVDCVLSLVVSCVVCCVVPVSSVVSNCVRHVVSQLVSQLVSLVVCVVVVQAVDCCCNVCVVQLQVLSVVQSCCCPPVPVPDGDRSSVVNNVSSCVRRPDDD/DDPPPPPDPPPDDPDDPPPPPDDPVVVVVLLVLLLVLLLVQCLVQNLVRGDLVSSCVSSVHDSVVSCVCPVDSLSSLLSNLQVQQQVLLVQLDALDDDPPDALLRNCLVRNLVSLVDCVVDCVLSLVVSCVVCCVVPVSSVVSNCVRHVVSQLVSQLVSLVVCVVVVQAVDCCCNVCVVQLQVLSVVQSCCCPPVPVPDGDRSSVVNNVSSCVRRPDDD